Protein AF-A0AAD9J901-F1 (afdb_monomer)

Sequence (721 aa):
MLTSTVHGDDFSVDPENGVIPADDGDLEIFCNRTVIVTFKTPCLSCSLNDYTSCPNDDGQLMADNIISCVYTTKLDKNIIELRGCQHICQRETIVSDCCKGRWGDDCQECPGGATNPCSGHGVCSEYIEGNGTCTCRSEYTGTGCELCVSGKYGPDCTQECRCDHGTCNDGIHGDGSCYCHSGYKGRFCDEAVNPCAEDPNPCHPMAVCIQSGAGAFQCKCQWGYQGDGFICTPIDPCQINYGSCPDDTTRCVYDHPGMSHCECVEGYQNYVQGVGCDMIDMCLLNVTQCHKHANCSTISPGVAECVCNEGYIGDGEECFGSIIERIEDMMVEGNLRGQFKFSLKLLKFAYYEELTIHGPFTIFVPTDEGFQNSLNTYQMKTMMSDVNYARHLFRQHIIARQLTAMEMNNATILYTLQGTTAILYYKVCYNKSTTAILYYKVCYNKSTTAILYYKVCYDKSTTAILYYKVCYDKSTTAILYYKVCYNKSTTAILYYKVSYDKSTTAILYYKVCYNKSTTAILYYKVCYNKSTTAILYYKVSYDNSTTAILYYKVCYDKSTTAILYYKVCYNKSTTAILYYQRDELSYRLHGFTGRAKVLEKDIVAVNGIIHVVNKLLDKPPVIIGSSKTSNINMMLKSGGPWTVFAPSNSAWKDLPEGTVDYLISEEGEDKLKALLKNHIIRPPVMTVAELVNTHRFLSVGHTATTVVVTAYVSIKMTRLI

Organism: NCBI:txid53620

Structure (mmCIF, N/CA/C/O backbone):
data_AF-A0AAD9J901-F1
#
_entry.id   AF-A0AAD9J901-F1
#
loop_
_atom_site.group_PDB
_atom_site.id
_atom_site.type_symbol
_atom_site.label_atom_id
_atom_site.label_alt_id
_atom_site.label_comp_id
_atom_site.label_asym_id
_atom_site.label_entity_id
_atom_site.label_seq_id
_atom_site.pdbx_PDB_ins_code
_atom_site.Cartn_x
_atom_site.Cartn_y
_atom_site.Cartn_z
_atom_site.occupancy
_atom_site.B_iso_or_equiv
_atom_site.auth_seq_id
_atom_site.auth_comp_id
_atom_site.auth_asym_id
_atom_site.auth_atom_id
_atom_site.pdbx_PDB_model_num
ATOM 1 N N . MET A 1 1 ? 55.097 -16.372 -114.623 1.00 22.75 1 MET A N 1
ATOM 2 C CA . MET A 1 1 ? 55.273 -16.697 -113.195 1.00 22.75 1 MET A CA 1
ATOM 3 C C . MET A 1 1 ? 56.350 -15.770 -112.673 1.00 22.75 1 MET A C 1
ATOM 5 O O . MET A 1 1 ? 57.449 -15.787 -113.211 1.00 22.75 1 MET A O 1
ATOM 9 N N . LEU A 1 2 ? 55.927 -14.866 -111.791 1.00 29.80 2 LEU A N 1
ATOM 10 C CA . LEU A 1 2 ? 56.675 -13.754 -111.196 1.00 29.80 2 LEU A CA 1
ATOM 11 C C . LEU A 1 2 ? 57.802 -14.256 -110.283 1.00 29.80 2 LEU A C 1
ATOM 13 O O . LEU A 1 2 ? 57.669 -15.367 -109.779 1.00 29.80 2 LEU A O 1
ATOM 17 N N . THR A 1 3 ? 58.832 -13.426 -110.057 1.00 23.69 3 THR A N 1
ATOM 18 C CA . THR A 1 3 ? 59.228 -12.873 -108.732 1.00 23.69 3 THR A CA 1
ATOM 19 C C . THR A 1 3 ? 60.666 -12.336 -108.737 1.00 23.69 3 THR A C 1
ATOM 21 O O . THR A 1 3 ? 61.562 -13.069 -109.145 1.00 23.69 3 THR A O 1
ATOM 24 N N . SER A 1 4 ? 60.881 -11.140 -108.170 1.00 24.66 4 SER A N 1
ATOM 25 C CA . SER A 1 4 ? 62.008 -10.805 -107.262 1.00 24.66 4 SER A CA 1
ATOM 26 C C . SER A 1 4 ? 61.846 -9.349 -106.777 1.00 24.66 4 SER A C 1
ATOM 28 O O . SER A 1 4 ? 61.803 -8.453 -107.612 1.00 24.66 4 SER A O 1
ATOM 30 N N . THR A 1 5 ? 61.453 -9.082 -105.524 1.00 25.69 5 THR A N 1
ATOM 31 C CA . THR A 1 5 ? 62.235 -8.965 -104.259 1.00 25.69 5 THR A CA 1
ATOM 32 C C . THR A 1 5 ? 63.105 -7.706 -104.138 1.00 25.69 5 THR A C 1
ATOM 34 O O . THR A 1 5 ? 64.050 -7.524 -104.898 1.00 25.69 5 THR A O 1
ATOM 37 N N . VAL A 1 6 ? 62.781 -6.886 -103.127 1.00 25.50 6 VAL A N 1
ATOM 38 C CA . VAL A 1 6 ? 63.393 -5.601 -102.737 1.00 25.50 6 VAL A CA 1
ATOM 39 C C . VAL A 1 6 ? 64.386 -5.818 -101.582 1.00 25.50 6 VAL A C 1
ATOM 41 O O . VAL A 1 6 ? 64.120 -6.613 -100.681 1.00 25.50 6 VAL A O 1
ATOM 44 N N . HIS A 1 7 ? 65.519 -5.112 -101.610 1.00 26.62 7 HIS A N 1
ATOM 45 C CA . HIS A 1 7 ? 66.420 -4.897 -100.469 1.00 26.62 7 HIS A CA 1
ATOM 46 C C . HIS A 1 7 ? 66.297 -3.436 -100.028 1.00 26.62 7 HIS A C 1
ATOM 48 O O . HIS A 1 7 ? 66.240 -2.550 -100.880 1.00 26.62 7 HIS A O 1
ATOM 54 N N . GLY A 1 8 ? 66.203 -3.220 -98.716 1.00 27.42 8 GLY A N 1
ATOM 55 C CA . GLY A 1 8 ? 66.141 -1.906 -98.087 1.00 27.42 8 GLY A CA 1
ATOM 56 C C . GLY A 1 8 ? 67.486 -1.453 -97.520 1.00 27.42 8 GLY A C 1
ATOM 57 O O . GLY A 1 8 ? 68.490 -2.148 -97.669 1.00 27.42 8 GLY A O 1
ATOM 58 N N . ASP A 1 9 ? 67.396 -0.308 -96.843 1.00 26.22 9 ASP A N 1
ATOM 59 C CA . ASP A 1 9 ? 68.394 0.434 -96.058 1.00 26.22 9 ASP A CA 1
ATOM 60 C C . ASP A 1 9 ? 69.064 1.584 -96.835 1.00 26.22 9 ASP A C 1
ATOM 62 O O . ASP A 1 9 ? 69.545 1.400 -97.948 1.00 26.22 9 ASP A O 1
ATOM 66 N N . ASP A 1 10 ? 69.215 2.811 -96.335 1.00 25.50 10 ASP A N 1
ATOM 67 C CA . ASP A 1 10 ? 68.699 3.576 -95.183 1.00 25.50 10 ASP A CA 1
ATOM 68 C C . ASP A 1 10 ? 69.332 4.980 -95.348 1.00 25.50 10 ASP A C 1
ATOM 70 O O . ASP A 1 10 ? 70.501 5.025 -95.723 1.00 25.50 10 ASP A O 1
ATOM 74 N N . PHE A 1 11 ? 68.650 6.110 -95.101 1.00 25.05 11 PHE A N 1
ATOM 75 C CA . PHE A 1 11 ? 69.334 7.409 -94.883 1.00 25.05 11 PHE A CA 1
ATOM 76 C C . PHE A 1 11 ? 68.469 8.429 -94.110 1.00 25.05 11 PHE A C 1
ATOM 78 O O . PHE A 1 11 ? 67.537 9.029 -94.643 1.00 25.05 11 PHE A O 1
ATOM 85 N N . SER A 1 12 ? 68.846 8.595 -92.836 1.00 25.42 12 SER A N 1
ATOM 86 C CA . SER A 1 12 ? 69.059 9.819 -92.029 1.00 25.42 12 SER A CA 1
ATOM 87 C C . SER A 1 12 ? 68.234 11.098 -92.270 1.00 25.42 12 SER A C 1
ATOM 89 O O . SER A 1 12 ? 68.239 11.679 -93.354 1.00 25.42 12 SER A O 1
ATOM 91 N N . VAL A 1 13 ? 67.686 11.611 -91.163 1.00 26.05 13 VAL A N 1
ATOM 92 C CA . VAL A 1 13 ? 67.011 12.910 -90.981 1.00 26.05 13 VAL A CA 1
ATOM 93 C C . VAL A 1 13 ? 67.931 13.908 -90.250 1.00 26.05 13 VAL A C 1
ATOM 95 O O . VAL A 1 13 ? 68.752 13.465 -89.451 1.00 26.05 13 VAL A O 1
ATOM 98 N N . ASP A 1 14 ? 67.735 15.210 -90.534 1.00 28.08 14 ASP A N 1
ATOM 99 C CA . ASP A 1 14 ? 67.813 16.427 -89.671 1.00 28.08 14 ASP A CA 1
ATOM 100 C C . ASP A 1 14 ? 68.634 17.603 -90.264 1.00 28.08 14 ASP A C 1
ATOM 102 O O . ASP A 1 14 ? 69.640 17.364 -90.934 1.00 28.08 14 ASP A O 1
ATOM 106 N N . PRO A 1 15 ? 68.351 18.883 -89.910 1.00 46.66 15 PRO A N 1
ATOM 107 C CA . PRO A 1 15 ? 67.051 19.513 -89.616 1.00 46.66 15 PRO A CA 1
ATOM 108 C C . PRO A 1 15 ? 66.903 20.960 -90.184 1.00 46.66 15 PRO A C 1
ATOM 110 O O . PRO A 1 15 ? 67.849 21.572 -90.670 1.00 46.66 15 PRO A O 1
ATOM 113 N N . GLU A 1 16 ? 65.693 21.515 -90.034 1.00 29.00 16 GLU A N 1
ATOM 114 C CA . GLU A 1 16 ? 65.349 22.950 -89.894 1.00 29.00 16 GLU A CA 1
ATOM 115 C C . GLU A 1 16 ? 65.657 23.973 -91.015 1.00 29.00 16 GLU A C 1
ATOM 117 O O . GLU A 1 16 ? 66.760 24.493 -91.163 1.00 29.00 16 GLU A O 1
ATOM 122 N N . ASN A 1 17 ? 64.592 24.484 -91.648 1.00 29.86 17 ASN A N 1
ATOM 123 C CA . ASN A 1 17 ? 64.029 25.796 -91.282 1.00 29.86 17 ASN A CA 1
ATOM 124 C C . ASN A 1 17 ? 62.679 26.041 -91.972 1.00 29.86 17 ASN A C 1
ATOM 126 O O . ASN A 1 17 ? 62.399 25.505 -93.041 1.00 29.86 17 ASN A O 1
ATOM 130 N N . GLY A 1 18 ? 61.825 26.810 -91.299 1.00 30.02 18 GLY A N 1
ATOM 131 C CA . GLY A 1 18 ? 60.395 26.868 -91.571 1.00 30.02 18 GLY A CA 1
ATOM 132 C C . GLY A 1 18 ? 59.913 27.987 -92.495 1.00 30.02 18 GLY A C 1
ATOM 133 O O . GLY A 1 18 ? 60.669 28.815 -92.995 1.00 30.02 18 GLY A O 1
ATOM 134 N N . VAL A 1 19 ? 58.577 28.016 -92.549 1.00 28.64 19 VAL A N 1
ATOM 135 C CA . VAL A 1 19 ? 57.664 29.064 -93.032 1.00 28.64 19 VAL A CA 1
ATOM 136 C C . VAL A 1 19 ? 57.374 29.055 -94.541 1.00 28.64 19 VAL A C 1
ATOM 138 O O . VAL A 1 19 ? 58.156 29.508 -95.367 1.00 28.64 19 VAL A O 1
ATOM 141 N N . ILE A 1 20 ? 56.159 28.594 -94.862 1.00 35.16 20 ILE A N 1
ATOM 142 C CA . ILE A 1 20 ? 55.433 28.841 -96.121 1.00 35.16 20 ILE A CA 1
ATOM 143 C C . ILE A 1 20 ? 54.847 30.273 -96.056 1.00 35.16 20 ILE A C 1
ATOM 145 O O . ILE A 1 20 ? 54.564 30.752 -94.952 1.00 35.16 20 ILE A O 1
ATOM 149 N N . PRO A 1 21 ? 54.561 30.950 -97.185 1.00 47.09 21 PRO A N 1
ATOM 150 C CA . PRO A 1 21 ? 53.193 30.786 -97.682 1.00 47.09 21 PRO A CA 1
ATOM 151 C C . PRO A 1 21 ? 53.026 30.810 -99.213 1.00 47.09 21 PRO A C 1
ATOM 153 O O . PRO A 1 21 ? 53.735 31.513 -99.924 1.00 47.09 21 PRO A O 1
ATOM 156 N N . ALA A 1 22 ? 51.957 30.117 -99.619 1.00 31.81 22 ALA A N 1
ATOM 157 C CA . ALA A 1 22 ? 51.199 30.223 -100.865 1.00 31.81 22 ALA A CA 1
ATOM 158 C C . ALA A 1 22 ? 51.867 29.702 -102.149 1.00 31.81 22 ALA A C 1
ATOM 160 O O . ALA A 1 22 ? 52.748 30.343 -102.706 1.00 31.81 22 ALA A O 1
ATOM 161 N N . ASP A 1 23 ? 51.334 28.602 -102.685 1.00 30.42 23 ASP A N 1
ATOM 162 C CA . ASP A 1 23 ? 50.411 28.750 -103.811 1.00 30.42 23 ASP A CA 1
ATOM 163 C C . ASP A 1 23 ? 49.491 27.531 -103.958 1.00 30.42 23 ASP A C 1
ATOM 165 O O . ASP A 1 23 ? 49.783 26.441 -103.464 1.00 30.42 23 ASP A O 1
ATOM 169 N N . ASP A 1 24 ? 48.363 27.785 -104.607 1.00 41.72 24 ASP A N 1
ATOM 170 C CA . ASP A 1 24 ? 47.379 26.830 -105.107 1.00 41.72 24 ASP A CA 1
ATOM 171 C C . ASP A 1 24 ? 48.090 25.716 -105.901 1.00 41.72 24 ASP A C 1
ATOM 173 O O . ASP A 1 24 ? 48.730 25.963 -106.925 1.00 41.72 24 ASP A O 1
ATOM 177 N N . GLY A 1 25 ? 48.029 24.487 -105.405 1.00 32.44 25 GLY A N 1
ATOM 178 C CA . GLY A 1 25 ? 48.657 23.341 -106.041 1.00 32.44 25 GLY A CA 1
ATOM 179 C C . GLY A 1 25 ? 48.000 22.082 -105.524 1.00 32.44 25 GLY A C 1
ATOM 180 O O . GLY A 1 25 ? 48.179 21.734 -104.358 1.00 32.44 25 GLY A O 1
ATOM 181 N N . ASP A 1 26 ? 47.219 21.429 -106.383 1.00 42.19 26 ASP A N 1
ATOM 182 C CA . ASP A 1 26 ? 46.797 20.047 -106.191 1.00 42.19 26 ASP A CA 1
ATOM 183 C C . ASP A 1 26 ? 48.016 19.245 -105.712 1.00 42.19 26 ASP A C 1
ATOM 185 O O . ASP A 1 26 ? 48.972 19.045 -106.464 1.00 42.19 26 ASP A O 1
ATOM 189 N N . LEU A 1 27 ? 48.025 18.848 -104.433 1.00 53.53 27 LEU A N 1
ATOM 190 C CA . LEU A 1 27 ? 49.034 17.930 -103.922 1.00 53.53 27 LEU A CA 1
ATOM 191 C C . LEU A 1 27 ? 48.877 16.650 -104.736 1.00 53.53 27 LEU A C 1
ATOM 193 O O . LEU A 1 27 ? 47.874 15.952 -104.588 1.00 53.53 27 LEU A O 1
ATOM 197 N N . GLU A 1 28 ? 49.849 16.357 -105.600 1.00 66.56 28 GLU A N 1
ATOM 198 C CA . GLU A 1 28 ? 49.940 15.062 -106.265 1.00 66.56 28 GLU A CA 1
ATOM 199 C C . GLU A 1 28 ? 49.883 13.979 -105.176 1.00 66.56 28 GLU A C 1
ATOM 201 O O . GLU A 1 28 ? 50.797 13.825 -104.372 1.00 66.56 28 GLU A O 1
ATOM 206 N N . ILE A 1 29 ? 48.740 13.293 -105.077 1.00 74.62 29 ILE A N 1
ATOM 207 C CA . ILE A 1 29 ? 48.498 12.193 -104.127 1.00 74.62 29 ILE A CA 1
ATOM 208 C C . ILE A 1 29 ? 49.119 10.883 -104.623 1.00 74.62 29 ILE A C 1
ATOM 210 O O . ILE A 1 29 ? 49.442 10.000 -103.823 1.00 74.62 29 ILE A O 1
ATOM 214 N N . PHE A 1 30 ? 49.335 10.805 -105.936 1.00 79.44 30 PHE A N 1
ATOM 215 C CA . PHE A 1 30 ? 50.058 9.746 -106.616 1.00 79.44 30 PHE A CA 1
ATOM 216 C C . PHE A 1 30 ? 51.462 10.230 -106.974 1.00 79.44 30 PHE A C 1
ATOM 218 O O . PHE A 1 30 ? 51.629 11.253 -107.633 1.00 79.44 30 PHE A O 1
ATOM 225 N N . CYS A 1 31 ? 52.464 9.460 -106.572 1.00 82.19 31 CYS A N 1
ATOM 226 C CA . CYS A 1 31 ? 53.866 9.678 -106.869 1.00 82.19 31 CYS A CA 1
ATOM 227 C C . CYS A 1 31 ? 54.373 8.595 -107.823 1.00 82.19 31 CYS A C 1
ATOM 229 O O . CYS A 1 31 ? 53.913 7.456 -107.838 1.00 82.19 31 CYS A O 1
ATOM 231 N N . ASN A 1 32 ? 55.366 8.944 -108.628 1.00 78.62 32 ASN A N 1
ATOM 232 C CA . ASN A 1 32 ? 55.964 8.024 -109.582 1.00 78.62 32 ASN A CA 1
ATOM 233 C C . ASN A 1 32 ? 57.047 7.179 -108.905 1.00 78.62 32 ASN A C 1
ATOM 235 O O . ASN A 1 32 ? 58.046 7.717 -108.426 1.00 78.62 32 ASN A O 1
ATOM 239 N N . ARG A 1 33 ? 56.874 5.855 -108.905 1.00 73.69 33 ARG A N 1
ATOM 240 C CA . ARG A 1 33 ? 57.880 4.901 -108.431 1.00 73.69 33 ARG A CA 1
ATOM 241 C C . ARG A 1 33 ? 58.505 4.171 -109.613 1.00 73.69 33 ARG A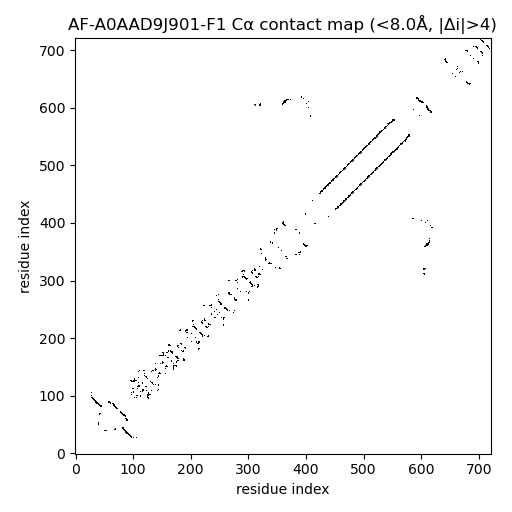 C 1
ATOM 243 O O . ARG A 1 33 ? 57.811 3.617 -110.463 1.00 73.69 33 ARG A O 1
ATOM 250 N N . THR A 1 34 ? 59.832 4.142 -109.659 1.00 73.88 34 THR A N 1
ATOM 251 C CA . THR A 1 34 ? 60.567 3.363 -110.658 1.00 73.88 34 THR A CA 1
ATOM 252 C C . THR A 1 34 ? 60.590 1.898 -110.240 1.00 73.88 34 THR A C 1
ATOM 254 O O . THR A 1 34 ? 61.100 1.557 -109.172 1.00 73.88 34 THR A O 1
ATOM 257 N N . VAL A 1 35 ? 60.043 1.023 -111.080 1.00 72.38 35 VAL A N 1
ATOM 258 C CA . VAL A 1 35 ? 60.092 -0.433 -110.903 1.00 72.38 35 VAL A CA 1
ATOM 259 C C . VAL A 1 35 ? 60.839 -1.076 -112.066 1.00 72.38 35 VAL A C 1
ATOM 261 O O . VAL A 1 35 ? 60.756 -0.626 -113.209 1.00 72.38 35 VAL A O 1
ATOM 264 N N . ILE A 1 36 ? 61.580 -2.146 -111.785 1.00 76.12 36 ILE A N 1
ATOM 265 C CA . ILE A 1 36 ? 62.316 -2.894 -112.807 1.00 76.12 36 ILE A CA 1
ATOM 266 C C . ILE A 1 36 ? 61.400 -3.984 -113.358 1.00 76.12 36 ILE A C 1
ATOM 268 O O . ILE A 1 36 ? 60.992 -4.898 -112.640 1.00 76.12 36 ILE A O 1
ATOM 272 N N . VAL A 1 37 ? 61.087 -3.902 -114.649 1.00 74.75 37 VAL A N 1
ATOM 273 C CA . VAL A 1 37 ? 60.296 -4.907 -115.363 1.00 74.75 37 VAL A CA 1
ATOM 274 C C . VAL A 1 37 ? 61.237 -5.759 -116.208 1.00 74.75 37 VAL A C 1
ATOM 276 O O . VAL A 1 37 ? 62.054 -5.234 -116.965 1.00 74.75 37 VAL A O 1
ATOM 279 N N . THR A 1 38 ? 61.114 -7.082 -116.101 1.00 78.62 38 THR A N 1
ATOM 280 C CA . THR A 1 38 ? 61.945 -8.040 -116.844 1.00 78.62 38 THR A CA 1
ATOM 281 C C . THR A 1 38 ? 61.151 -8.758 -117.940 1.00 78.62 38 THR A C 1
ATOM 283 O O . THR A 1 38 ? 59.986 -9.119 -117.761 1.00 78.62 38 THR A O 1
ATOM 286 N N . PHE A 1 39 ? 61.775 -8.976 -119.100 1.00 80.00 39 PHE A N 1
ATOM 287 C CA . PHE A 1 39 ? 61.213 -9.688 -120.258 1.00 80.00 39 PHE A CA 1
ATOM 288 C C . PHE A 1 39 ? 62.309 -10.454 -121.021 1.00 80.00 39 PHE A C 1
ATOM 290 O O . PHE A 1 39 ? 63.464 -10.436 -120.615 1.00 80.00 39 PHE A O 1
ATOM 297 N N . LYS A 1 40 ? 61.974 -11.207 -122.080 1.00 82.88 40 LYS A N 1
ATOM 298 C CA . LYS A 1 40 ? 62.905 -12.157 -122.735 1.00 82.88 40 LYS A CA 1
ATOM 299 C C . LYS A 1 40 ? 63.164 -11.818 -124.209 1.00 82.88 40 LYS A C 1
ATOM 301 O O . LYS A 1 40 ? 62.247 -11.360 -124.889 1.00 82.88 40 LYS A O 1
ATOM 306 N N . THR A 1 41 ? 64.378 -12.075 -124.711 1.00 80.50 41 THR A N 1
ATOM 307 C CA . THR A 1 41 ? 64.730 -11.922 -126.142 1.00 80.50 41 THR A CA 1
ATOM 30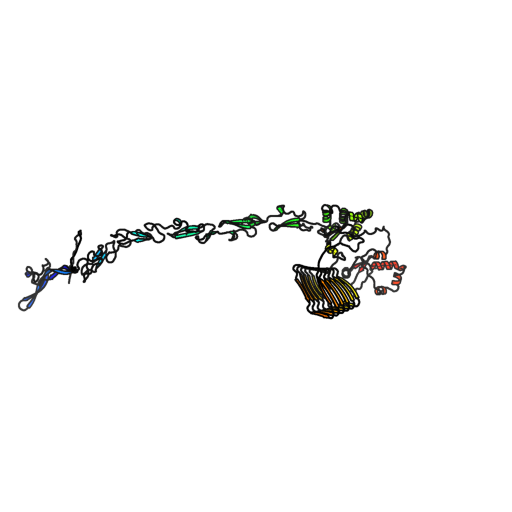8 C C . THR A 1 41 ? 64.118 -13.035 -127.010 1.00 80.50 41 THR A C 1
ATOM 310 O O . THR A 1 41 ? 63.742 -14.087 -126.486 1.00 80.50 41 THR A O 1
ATOM 313 N N . PRO A 1 42 ? 64.048 -12.869 -128.346 1.00 78.31 42 PRO A N 1
ATOM 314 C CA . PRO A 1 42 ? 63.677 -13.954 -129.252 1.00 78.31 42 PRO A CA 1
ATOM 315 C C . PRO A 1 42 ? 64.634 -15.147 -129.132 1.00 78.31 42 PRO A C 1
ATOM 317 O O . PRO A 1 42 ? 65.831 -14.972 -128.902 1.00 78.31 42 PRO A O 1
ATOM 320 N N . CYS A 1 43 ? 64.110 -16.358 -129.320 1.00 83.31 43 CYS A N 1
ATOM 321 C CA . CYS A 1 43 ? 64.912 -17.577 -129.293 1.00 83.31 43 CYS A CA 1
ATOM 322 C C . CYS A 1 43 ? 65.691 -17.762 -130.604 1.00 83.31 43 CYS A C 1
ATOM 324 O O . CYS A 1 43 ? 65.077 -17.922 -131.661 1.00 83.31 43 CYS A O 1
ATOM 326 N N . LEU A 1 44 ? 67.025 -17.785 -130.539 1.00 81.69 44 LEU A N 1
ATOM 327 C CA . LEU A 1 44 ? 67.917 -17.957 -131.697 1.00 81.69 44 LEU A CA 1
ATOM 328 C C . LEU A 1 44 ? 68.984 -19.025 -131.426 1.00 81.69 44 LEU A C 1
ATOM 330 O O . LEU A 1 44 ? 69.152 -19.473 -130.295 1.00 81.69 44 LEU A O 1
ATOM 334 N N . SER A 1 45 ? 69.727 -19.442 -132.458 1.00 80.00 45 SER A N 1
ATOM 335 C CA . SER A 1 45 ? 70.894 -20.321 -132.279 1.00 80.00 45 SER A CA 1
ATOM 336 C C . SER A 1 45 ? 71.851 -19.738 -131.238 1.00 80.00 45 SER A C 1
ATOM 338 O O . SER A 1 45 ? 72.223 -18.572 -131.346 1.00 80.00 45 SER A O 1
ATOM 340 N N . CYS A 1 46 ? 72.309 -20.545 -130.277 1.00 78.56 46 CYS A N 1
ATOM 341 C CA . CYS A 1 46 ? 73.229 -20.075 -129.235 1.00 78.56 46 CYS A CA 1
ATOM 342 C C . CYS A 1 46 ? 74.543 -19.509 -129.804 1.00 78.56 46 CYS A C 1
ATOM 344 O O . CYS A 1 46 ? 75.167 -18.672 -129.171 1.00 78.56 46 CYS A O 1
ATOM 346 N N . SER A 1 47 ? 74.947 -19.910 -131.013 1.00 74.62 47 SER A N 1
ATOM 347 C CA . SER A 1 47 ? 76.131 -19.361 -131.692 1.00 74.62 47 SER A CA 1
ATOM 348 C C . SER A 1 47 ? 75.925 -17.953 -132.265 1.00 74.62 47 SER A C 1
ATOM 350 O O . SER A 1 47 ? 76.899 -17.269 -132.544 1.00 74.62 47 SER A O 1
ATOM 352 N N . LEU A 1 48 ? 74.677 -17.520 -132.469 1.00 71.25 48 LEU A N 1
ATOM 353 C CA . LEU A 1 48 ? 74.343 -16.147 -132.876 1.00 71.25 48 LEU A CA 1
ATOM 354 C C . LEU A 1 48 ? 74.163 -15.221 -131.663 1.00 71.25 48 LEU A C 1
ATOM 356 O O . LEU A 1 48 ? 73.871 -14.041 -131.828 1.00 71.25 48 LEU A O 1
ATOM 360 N N . ASN A 1 49 ? 74.315 -15.760 -130.450 1.00 65.00 49 ASN A N 1
ATOM 361 C CA . ASN A 1 49 ? 73.900 -15.103 -129.222 1.00 65.00 49 ASN A CA 1
ATOM 362 C C . ASN A 1 49 ? 74.841 -13.977 -128.766 1.00 65.00 49 ASN A C 1
ATOM 364 O O . ASN A 1 49 ? 74.381 -13.073 -128.076 1.00 65.00 49 ASN A O 1
ATOM 368 N N . ASP A 1 50 ? 76.106 -13.983 -129.203 1.00 62.25 50 ASP A N 1
ATOM 369 C CA . ASP A 1 50 ? 77.093 -12.938 -128.872 1.00 62.25 50 ASP A CA 1
ATOM 370 C C . ASP A 1 50 ? 76.723 -11.551 -129.439 1.00 62.25 50 ASP A C 1
ATOM 372 O O . ASP A 1 50 ? 77.289 -10.543 -129.022 1.00 62.25 50 ASP A O 1
ATOM 376 N N . TYR A 1 51 ? 75.754 -11.480 -130.363 1.00 65.25 51 TYR A N 1
ATOM 377 C CA . TYR A 1 51 ? 75.296 -10.238 -131.001 1.00 65.25 51 TYR A CA 1
ATOM 378 C C . TYR A 1 51 ? 73.807 -9.924 -130.759 1.00 65.25 51 TYR A C 1
ATOM 380 O O . TYR A 1 51 ? 73.257 -9.035 -131.410 1.00 65.25 51 TYR A O 1
ATOM 388 N N . THR A 1 52 ? 73.125 -10.640 -129.857 1.00 70.69 52 THR A N 1
ATOM 389 C CA . THR A 1 52 ? 71.692 -10.422 -129.586 1.00 70.69 52 THR A CA 1
ATOM 390 C C . THR A 1 52 ? 71.496 -9.252 -128.620 1.00 70.69 52 THR A C 1
ATOM 392 O O . THR A 1 52 ? 71.859 -9.377 -127.456 1.00 70.69 52 THR A O 1
ATOM 395 N N . SER A 1 53 ? 70.869 -8.152 -129.054 1.00 72.38 53 SER A N 1
ATOM 396 C CA . SER A 1 53 ? 70.378 -7.083 -128.166 1.00 72.38 53 SER A CA 1
ATOM 397 C C . SER A 1 53 ? 68.905 -7.286 -127.778 1.00 72.38 53 SER A C 1
ATOM 399 O O . SER A 1 53 ? 68.189 -8.114 -128.354 1.00 72.38 53 SER A O 1
ATOM 401 N N . CYS A 1 54 ? 68.444 -6.561 -126.755 1.00 75.81 54 CYS A N 1
ATOM 402 C CA . CYS A 1 54 ? 67.036 -6.562 -126.361 1.00 75.81 54 CYS A CA 1
ATOM 403 C C . CYS A 1 54 ? 66.151 -6.040 -127.509 1.00 75.81 54 CYS A C 1
ATOM 405 O O . CYS A 1 54 ? 66.568 -5.133 -128.230 1.00 75.81 54 CYS A O 1
ATOM 407 N N . PRO A 1 55 ? 64.947 -6.608 -127.732 1.00 74.38 55 PRO A N 1
ATOM 408 C CA . PRO A 1 55 ? 64.089 -6.182 -128.833 1.00 74.38 55 PRO A CA 1
ATOM 409 C C . PRO A 1 55 ? 63.832 -4.666 -128.802 1.00 74.38 55 PRO A C 1
ATOM 411 O O . PRO A 1 55 ? 63.423 -4.134 -127.775 1.00 74.38 55 PRO A O 1
ATOM 414 N N . ASN A 1 56 ? 64.048 -3.994 -129.941 1.00 70.56 56 ASN A N 1
ATOM 415 C CA . ASN A 1 56 ? 63.978 -2.531 -130.118 1.00 70.56 56 ASN A CA 1
ATOM 416 C C . ASN A 1 56 ? 64.994 -1.709 -129.297 1.00 70.56 56 ASN A C 1
ATOM 418 O O . ASN A 1 56 ? 64.756 -0.524 -129.080 1.00 70.56 56 ASN A O 1
ATOM 422 N N . ASP A 1 57 ? 66.083 -2.326 -128.823 1.00 64.50 57 ASP A N 1
ATOM 423 C CA . ASP A 1 57 ? 67.043 -1.739 -127.872 1.00 64.50 57 ASP A CA 1
ATOM 424 C C . ASP A 1 57 ? 66.380 -1.216 -126.578 1.00 64.50 57 ASP A C 1
ATOM 426 O O . ASP A 1 57 ? 66.949 -0.404 -125.847 1.00 64.50 57 ASP A O 1
ATOM 430 N N . ASP A 1 58 ? 65.169 -1.699 -126.271 1.00 67.38 58 ASP A N 1
ATOM 431 C CA . ASP A 1 58 ? 64.455 -1.361 -125.045 1.00 67.38 58 ASP A CA 1
ATOM 432 C C . ASP A 1 58 ? 65.043 -2.211 -123.908 1.00 67.38 58 ASP A C 1
ATOM 434 O O . ASP A 1 58 ? 64.838 -3.421 -123.836 1.00 67.38 58 ASP A O 1
ATOM 438 N N . GLY A 1 59 ? 65.836 -1.595 -123.036 1.00 72.69 59 GLY A N 1
ATOM 439 C CA . GLY A 1 59 ? 66.399 -2.243 -121.852 1.00 72.69 59 GLY A CA 1
ATOM 440 C C . GLY A 1 59 ? 67.793 -2.855 -122.018 1.00 72.69 59 GLY A C 1
ATOM 441 O O . GLY A 1 59 ? 68.404 -2.866 -123.085 1.00 72.69 59 GLY A O 1
ATOM 442 N N . GLN A 1 60 ? 68.318 -3.345 -120.896 1.00 79.88 60 GLN A N 1
ATOM 443 C CA . GLN A 1 60 ? 69.660 -3.912 -120.786 1.00 79.88 60 GLN A CA 1
ATOM 444 C C . GLN A 1 60 ? 69.588 -5.419 -120.548 1.00 79.88 60 GLN A C 1
ATOM 446 O O . GLN A 1 60 ? 68.742 -5.908 -119.795 1.00 79.88 60 GLN A O 1
ATOM 451 N N . LEU A 1 61 ? 70.503 -6.157 -121.175 1.00 75.56 61 LEU A N 1
ATOM 452 C CA . LEU A 1 61 ? 70.691 -7.578 -120.904 1.00 75.56 61 LEU A CA 1
ATOM 453 C C . LEU A 1 61 ? 71.187 -7.751 -119.471 1.00 75.56 61 LEU A C 1
ATOM 455 O O . LEU A 1 61 ? 72.175 -7.135 -119.069 1.00 75.56 61 LEU A O 1
ATOM 459 N N . MET A 1 62 ? 70.532 -8.619 -118.709 1.00 74.88 62 MET A N 1
ATOM 460 C CA . MET A 1 62 ? 71.074 -9.041 -117.425 1.00 74.88 62 MET A CA 1
ATOM 461 C C . MET A 1 62 ? 72.256 -9.979 -117.691 1.00 74.88 62 MET A C 1
ATOM 463 O O . MET A 1 62 ? 72.071 -11.051 -118.275 1.00 74.88 62 MET A O 1
ATOM 467 N N . ALA A 1 63 ? 73.464 -9.567 -117.295 1.00 62.94 63 ALA A N 1
ATOM 468 C CA . ALA A 1 63 ? 74.667 -10.386 -117.431 1.00 62.94 63 ALA A CA 1
ATOM 469 C C . ALA A 1 63 ? 74.455 -11.775 -116.784 1.00 62.94 63 ALA A C 1
ATOM 471 O O . ALA A 1 63 ? 73.830 -11.883 -115.731 1.00 62.94 63 ALA A O 1
ATOM 472 N N . ASP A 1 64 ? 74.940 -12.827 -117.451 1.00 65.31 64 ASP A N 1
ATOM 473 C CA . ASP A 1 64 ? 74.925 -14.242 -117.031 1.00 65.31 64 ASP A CA 1
ATOM 474 C C . ASP A 1 64 ? 73.580 -15.007 -117.019 1.00 65.31 64 ASP A C 1
ATOM 476 O O . ASP A 1 64 ? 73.557 -16.186 -116.665 1.00 65.31 64 ASP A O 1
ATOM 480 N N . ASN A 1 65 ? 72.469 -14.434 -117.502 1.00 69.50 65 ASN A N 1
ATOM 481 C CA . ASN A 1 65 ? 71.170 -15.134 -117.576 1.00 69.50 65 ASN A CA 1
ATOM 482 C C . ASN A 1 65 ? 70.793 -15.598 -119.001 1.00 69.50 65 ASN A C 1
ATOM 484 O O . ASN A 1 65 ? 69.817 -15.127 -119.597 1.00 69.50 65 ASN A O 1
ATOM 488 N N . ILE A 1 66 ? 71.549 -16.564 -119.544 1.00 75.12 66 ILE A N 1
ATOM 489 C CA . ILE A 1 66 ? 71.191 -17.283 -120.781 1.00 75.12 66 ILE A CA 1
ATOM 490 C C . ILE A 1 66 ? 70.215 -18.416 -120.451 1.00 75.12 66 ILE A C 1
ATOM 492 O O . ILE A 1 66 ? 70.545 -19.370 -119.748 1.00 75.12 66 ILE A O 1
ATOM 496 N N . ILE A 1 67 ? 69.013 -18.350 -121.014 1.00 80.25 67 ILE A N 1
ATOM 497 C CA . ILE A 1 67 ? 67.979 -19.373 -120.864 1.00 80.25 67 ILE A CA 1
ATOM 498 C C . ILE A 1 67 ? 67.927 -20.214 -122.140 1.00 80.25 67 ILE A C 1
ATOM 500 O O . ILE A 1 67 ? 67.853 -19.682 -123.247 1.00 80.25 67 ILE A O 1
ATOM 504 N N . SER A 1 68 ? 67.904 -21.541 -122.002 1.00 80.62 68 SER A N 1
ATOM 505 C CA . SER A 1 68 ? 67.672 -22.424 -123.148 1.00 80.62 68 SER A CA 1
ATOM 506 C C . SER A 1 68 ? 66.237 -22.287 -123.659 1.00 80.62 68 SER A C 1
ATOM 508 O O . SER A 1 68 ? 65.276 -22.219 -122.890 1.00 80.62 68 SER A O 1
ATOM 510 N N . CYS A 1 69 ? 66.091 -22.260 -124.973 1.00 83.06 69 CYS A N 1
ATOM 511 C CA . CYS A 1 69 ? 64.812 -22.219 -125.663 1.00 83.06 69 CYS A CA 1
ATOM 512 C C . CYS A 1 69 ? 64.875 -23.136 -126.897 1.00 83.06 69 CYS A C 1
ATOM 514 O O . CYS A 1 69 ? 65.909 -23.740 -127.184 1.00 83.06 69 CYS A O 1
ATOM 516 N N . VAL A 1 70 ? 63.770 -23.295 -127.620 1.00 84.19 70 VAL A N 1
ATOM 517 C CA . VAL A 1 70 ? 63.718 -24.081 -128.861 1.00 84.19 70 VAL A CA 1
ATOM 518 C C . VAL A 1 70 ? 63.233 -23.162 -129.971 1.00 84.19 70 VAL A C 1
ATOM 520 O O . VAL A 1 70 ? 62.223 -22.482 -129.800 1.00 84.19 70 VAL A O 1
ATOM 523 N N . TYR A 1 71 ? 63.961 -23.124 -131.085 1.00 81.44 71 TYR A N 1
ATOM 524 C CA . TYR A 1 71 ? 63.573 -22.382 -132.280 1.00 81.44 71 TYR A CA 1
ATOM 525 C C . TYR A 1 71 ? 63.482 -23.332 -133.473 1.00 81.44 71 TYR A C 1
ATOM 527 O O . TYR A 1 71 ? 64.180 -24.341 -133.559 1.00 81.44 71 TYR A O 1
ATOM 535 N N . THR A 1 72 ? 62.596 -23.017 -134.407 1.00 78.44 72 THR A N 1
ATOM 536 C CA . THR A 1 72 ? 62.353 -23.827 -135.603 1.00 78.44 72 THR A CA 1
ATOM 537 C C . THR A 1 72 ? 63.054 -23.222 -136.812 1.00 78.44 72 THR A C 1
ATOM 539 O O . THR A 1 72 ? 62.875 -22.033 -137.081 1.00 78.44 72 THR A O 1
ATOM 542 N N . THR A 1 73 ? 63.781 -24.028 -137.588 1.00 74.94 73 THR A N 1
ATOM 543 C CA . THR A 1 73 ? 64.356 -23.620 -138.884 1.00 74.94 73 THR A CA 1
ATOM 544 C C . THR A 1 73 ? 63.966 -24.592 -140.003 1.00 74.94 73 THR A C 1
ATOM 546 O O . THR A 1 73 ? 63.620 -25.743 -139.739 1.00 74.94 73 THR A O 1
ATOM 549 N N . LYS A 1 74 ? 63.978 -24.145 -141.265 1.00 75.56 74 LYS A N 1
ATOM 550 C CA . LYS A 1 74 ? 63.621 -24.968 -142.438 1.00 75.56 74 LYS A CA 1
ATOM 551 C C . LYS A 1 74 ? 64.875 -25.473 -143.149 1.00 75.56 74 LYS A C 1
ATOM 553 O O . LYS A 1 74 ? 65.681 -24.662 -143.595 1.00 75.56 74 LYS A O 1
ATOM 558 N N . LEU A 1 75 ? 64.986 -26.792 -143.323 1.00 72.69 75 LEU A N 1
ATOM 559 C CA . LEU A 1 75 ? 65.933 -27.412 -144.253 1.00 72.69 75 LEU A CA 1
ATOM 560 C C . LEU A 1 75 ? 65.115 -28.137 -145.332 1.00 72.69 75 LEU A C 1
ATOM 562 O O . LEU A 1 75 ? 64.334 -29.045 -145.037 1.00 72.69 75 LEU A O 1
ATOM 566 N N . ASP A 1 76 ? 65.233 -27.672 -146.573 1.00 78.12 76 ASP A N 1
ATOM 567 C CA . ASP A 1 76 ? 64.370 -28.040 -147.701 1.00 78.12 76 ASP A CA 1
ATOM 568 C C . ASP A 1 76 ? 62.864 -27.880 -147.403 1.00 78.12 76 ASP A C 1
ATOM 570 O O . ASP A 1 76 ? 62.343 -26.764 -147.340 1.00 78.12 76 ASP A O 1
ATOM 574 N N . LYS A 1 77 ? 62.146 -29.004 -147.249 1.00 64.94 77 LYS A N 1
ATOM 575 C CA . LYS A 1 77 ? 60.690 -29.077 -147.031 1.00 64.94 77 LYS A CA 1
ATOM 576 C C . LYS A 1 77 ? 60.296 -29.518 -145.617 1.00 64.94 77 LYS A C 1
ATOM 578 O O . LYS A 1 77 ? 59.102 -29.559 -145.332 1.00 64.94 77 LYS A O 1
ATOM 583 N N . ASN A 1 78 ? 61.260 -29.801 -144.737 1.00 62.16 78 ASN A N 1
ATOM 584 C CA . ASN A 1 78 ? 60.997 -30.187 -143.350 1.00 62.16 78 ASN A CA 1
ATOM 585 C C . ASN A 1 78 ? 61.375 -29.050 -142.387 1.00 62.16 78 ASN A C 1
ATOM 587 O O . ASN A 1 78 ? 62.408 -28.394 -142.540 1.00 62.16 78 ASN A O 1
ATOM 591 N N . ILE A 1 79 ? 60.515 -28.812 -141.394 1.00 75.25 79 ILE A N 1
ATOM 592 C CA . ILE A 1 79 ? 60.785 -27.900 -140.277 1.00 75.25 79 ILE A CA 1
ATOM 593 C C . ILE A 1 79 ? 61.491 -28.712 -139.196 1.00 75.25 79 ILE A C 1
ATOM 595 O O . ILE A 1 79 ? 61.006 -29.773 -138.806 1.00 75.25 79 ILE A O 1
ATOM 599 N N . ILE A 1 80 ? 62.634 -28.220 -138.736 1.00 77.12 80 ILE A N 1
ATOM 600 C CA . ILE A 1 80 ? 63.457 -28.872 -137.723 1.00 77.12 80 ILE A CA 1
ATOM 601 C C . ILE A 1 80 ? 63.476 -27.973 -136.490 1.00 77.12 80 ILE A C 1
ATOM 603 O O . ILE A 1 80 ? 63.742 -26.774 -136.591 1.00 77.12 80 ILE A O 1
ATOM 607 N N . GLU A 1 81 ? 63.188 -28.554 -135.331 1.00 80.88 81 GLU A N 1
ATOM 608 C CA . GLU A 1 81 ? 63.335 -27.895 -134.036 1.00 80.88 81 GLU A CA 1
ATOM 609 C C . GLU A 1 81 ? 64.772 -28.036 -133.545 1.00 80.88 81 GLU A C 1
ATOM 611 O O . GLU A 1 81 ? 65.307 -29.140 -133.425 1.00 80.88 81 GLU A O 1
ATOM 616 N N . LEU A 1 82 ? 65.404 -26.901 -133.266 1.00 80.06 82 LEU A N 1
ATOM 617 C CA . LEU A 1 82 ? 66.766 -26.820 -132.764 1.00 80.06 82 LEU A CA 1
ATOM 618 C C . LEU A 1 82 ? 66.761 -26.109 -131.413 1.00 80.06 82 LEU A C 1
ATOM 620 O O . LEU A 1 82 ? 65.972 -25.198 -131.164 1.00 80.06 82 LEU A O 1
ATOM 624 N N . ARG A 1 83 ? 67.669 -26.512 -130.520 1.00 82.75 83 ARG A N 1
ATOM 625 C CA . ARG A 1 83 ? 67.876 -25.772 -129.272 1.00 82.75 83 ARG A CA 1
ATOM 626 C C . ARG A 1 83 ? 68.547 -24.439 -129.572 1.00 82.75 83 ARG A C 1
ATOM 628 O O . ARG A 1 83 ? 69.551 -24.381 -130.280 1.00 82.75 83 ARG A O 1
ATOM 635 N N . GLY A 1 84 ? 67.975 -23.392 -129.003 1.00 84.75 84 GLY A N 1
ATOM 636 C CA . GLY A 1 84 ? 68.477 -22.034 -129.021 1.00 84.75 84 GLY A CA 1
ATOM 637 C C . GLY A 1 84 ? 68.702 -21.486 -127.617 1.00 84.75 84 GLY A C 1
ATOM 638 O O . GLY A 1 84 ? 68.483 -22.165 -126.607 1.00 84.75 84 GLY A O 1
ATOM 639 N N . CYS A 1 85 ? 69.130 -20.235 -127.579 1.00 85.19 85 CYS A N 1
ATOM 640 C CA . CYS A 1 85 ? 69.354 -19.447 -126.381 1.00 85.19 85 CYS A CA 1
ATOM 641 C C . CYS A 1 85 ? 68.532 -18.148 -126.460 1.00 85.19 85 CYS A C 1
ATOM 643 O O . CYS A 1 85 ? 68.347 -17.594 -127.546 1.00 85.19 85 CYS A O 1
ATOM 645 N N . GLN A 1 86 ? 68.022 -17.691 -125.314 1.00 85.19 86 GLN A N 1
ATOM 646 C CA . GLN A 1 86 ? 67.365 -16.391 -125.116 1.00 85.19 86 GLN A CA 1
ATOM 647 C C . GLN A 1 86 ? 67.935 -15.725 -123.854 1.00 85.19 86 GLN A C 1
ATOM 649 O O . GLN A 1 86 ? 68.292 -16.421 -122.904 1.00 85.19 86 GLN A O 1
ATOM 654 N N . HIS A 1 87 ? 67.972 -14.399 -123.806 1.00 82.50 87 HIS A N 1
ATOM 655 C CA . HIS A 1 87 ? 68.398 -13.636 -122.633 1.00 82.50 87 HIS A CA 1
ATOM 656 C C . HIS A 1 87 ? 67.210 -13.005 -121.907 1.00 82.50 87 HIS A C 1
ATOM 658 O O . HIS A 1 87 ? 66.150 -12.790 -122.503 1.00 82.50 87 HIS A O 1
ATOM 664 N N . ILE A 1 88 ? 67.398 -12.682 -120.625 1.00 83.31 88 ILE A N 1
ATOM 665 C CA . ILE A 1 88 ? 66.501 -11.781 -119.896 1.00 83.31 88 ILE A CA 1
ATOM 666 C C . ILE A 1 88 ? 66.983 -10.341 -120.089 1.00 83.31 88 ILE A C 1
ATOM 668 O O . ILE A 1 88 ? 68.128 -10.004 -119.789 1.00 83.31 88 ILE A O 1
ATOM 672 N N . CYS A 1 89 ? 66.070 -9.504 -120.555 1.00 81.00 89 CYS A N 1
ATOM 673 C CA . CYS A 1 89 ? 66.185 -8.060 -120.601 1.00 81.00 89 CYS A CA 1
ATOM 674 C C . CYS A 1 89 ? 65.489 -7.459 -119.385 1.00 81.00 89 CYS A C 1
ATOM 676 O O . CYS A 1 89 ? 64.415 -7.920 -118.991 1.00 81.00 89 CYS A O 1
ATOM 678 N N . GLN A 1 90 ? 66.076 -6.416 -118.815 1.00 82.25 90 GLN A N 1
ATOM 679 C CA . GLN A 1 90 ? 65.435 -5.599 -117.797 1.00 82.25 90 GLN A CA 1
ATOM 680 C C . GLN A 1 90 ? 65.347 -4.154 -118.269 1.00 82.25 90 GLN A C 1
ATOM 682 O O . GLN A 1 90 ? 66.278 -3.630 -118.886 1.00 82.25 90 GLN A O 1
ATOM 687 N N . ARG A 1 91 ? 64.230 -3.503 -117.959 1.00 81.00 91 ARG A N 1
ATOM 688 C CA . ARG A 1 91 ? 64.078 -2.062 -118.136 1.00 81.00 91 ARG A CA 1
ATOM 689 C C . ARG A 1 91 ? 63.432 -1.461 -116.901 1.00 81.00 91 ARG A C 1
ATOM 691 O O . ARG A 1 91 ? 62.584 -2.086 -116.265 1.00 81.00 91 ARG A O 1
ATOM 698 N N . GLU A 1 92 ? 63.809 -0.236 -116.592 1.00 76.38 92 GLU A N 1
ATOM 699 C CA . GLU A 1 92 ? 63.114 0.562 -115.593 1.00 76.38 92 GLU A CA 1
ATOM 700 C C . GLU A 1 92 ? 61.842 1.144 -116.218 1.00 76.38 92 GLU A C 1
ATOM 702 O O . GLU A 1 92 ? 61.845 1.641 -117.344 1.00 76.38 92 GLU A O 1
ATOM 707 N N . THR A 1 93 ? 60.714 1.022 -115.526 1.00 70.06 93 THR A N 1
ATOM 708 C CA . THR A 1 93 ? 59.435 1.622 -115.916 1.00 70.06 93 THR A CA 1
ATOM 709 C C . THR A 1 93 ? 58.873 2.371 -114.721 1.00 70.06 93 THR A C 1
ATOM 711 O O . THR A 1 93 ? 58.964 1.912 -113.586 1.00 70.06 93 THR A O 1
ATOM 714 N N . ILE A 1 94 ? 58.297 3.538 -114.981 1.00 72.69 94 ILE A N 1
ATOM 715 C CA . ILE A 1 94 ? 57.649 4.349 -113.959 1.00 72.69 94 ILE A CA 1
ATOM 716 C C . ILE A 1 94 ? 56.203 3.872 -113.822 1.00 72.69 94 ILE A C 1
ATOM 718 O O . ILE A 1 94 ? 55.464 3.857 -114.808 1.00 72.69 94 ILE A O 1
ATOM 722 N N . VAL A 1 95 ? 55.814 3.473 -112.614 1.00 72.75 95 VAL A N 1
ATOM 723 C CA . VAL A 1 95 ? 54.425 3.166 -112.254 1.00 72.75 95 VAL A CA 1
ATOM 724 C C . VAL A 1 95 ? 53.925 4.198 -111.248 1.00 72.75 95 VAL A C 1
ATOM 726 O O . VAL A 1 95 ? 54.697 4.719 -110.444 1.00 72.75 95 VAL A O 1
ATOM 729 N N . SER A 1 96 ? 52.636 4.514 -111.326 1.00 77.88 96 SER A N 1
ATOM 730 C CA . SER A 1 96 ? 51.971 5.386 -110.360 1.00 77.88 96 SER A CA 1
ATOM 731 C C . SER A 1 96 ? 51.767 4.611 -109.053 1.00 77.88 96 SER A C 1
ATOM 733 O O . SER A 1 96 ? 51.207 3.517 -109.076 1.00 77.88 96 SER A O 1
ATOM 735 N N . ASP A 1 97 ? 52.274 5.146 -107.946 1.00 82.44 97 ASP A N 1
ATOM 736 C CA . ASP A 1 97 ? 52.171 4.623 -106.576 1.00 82.44 97 ASP A CA 1
ATOM 737 C C . ASP A 1 97 ? 51.694 5.767 -105.658 1.00 82.44 97 ASP A C 1
ATOM 739 O O . ASP A 1 97 ? 51.577 6.913 -106.096 1.00 82.44 97 ASP A O 1
ATOM 743 N N . CYS A 1 98 ? 51.415 5.506 -104.387 1.00 86.88 98 CYS A N 1
ATOM 744 C CA . CYS A 1 98 ? 51.062 6.570 -103.451 1.00 86.88 98 CYS A CA 1
ATOM 745 C C . CYS A 1 98 ? 52.289 7.364 -103.005 1.00 86.88 98 CYS A C 1
ATOM 747 O O . CYS A 1 98 ? 53.377 6.818 -102.804 1.00 86.88 98 CYS A O 1
ATOM 749 N N . CYS A 1 99 ? 52.111 8.669 -102.806 1.00 86.56 99 CYS A N 1
ATOM 750 C CA . CYS A 1 99 ? 53.132 9.480 -102.151 1.00 86.56 99 CYS A CA 1
ATOM 751 C C . CYS A 1 99 ? 53.335 9.054 -100.687 1.00 86.56 99 CYS A C 1
ATOM 753 O O . CYS A 1 99 ? 52.444 8.479 -100.062 1.00 86.56 99 CYS A O 1
ATOM 755 N N . LYS A 1 100 ? 54.519 9.348 -100.134 1.00 86.00 100 LYS A N 1
ATOM 756 C CA . LYS A 1 100 ? 54.880 9.006 -98.748 1.00 86.00 100 LYS A CA 1
ATOM 757 C C . LYS A 1 100 ? 53.804 9.476 -97.757 1.00 86.00 100 LYS A C 1
ATOM 759 O O . LYS A 1 100 ? 53.287 10.587 -97.887 1.00 86.00 100 LYS A O 1
ATOM 764 N N . GLY A 1 101 ? 53.478 8.633 -96.779 1.00 86.62 101 GLY A N 1
ATOM 765 C CA . GLY A 1 101 ? 52.424 8.882 -95.794 1.00 86.62 101 GLY A CA 1
ATOM 766 C C . GLY A 1 101 ? 51.001 8.601 -96.286 1.00 86.62 101 GLY A C 1
ATOM 767 O O . GLY A 1 101 ? 50.044 8.965 -95.596 1.00 86.62 101 GLY A O 1
ATOM 768 N N . ARG A 1 102 ? 50.842 7.962 -97.454 1.00 90.69 102 ARG A N 1
ATOM 769 C CA . ARG A 1 102 ? 49.549 7.541 -98.015 1.00 90.69 102 ARG A CA 1
ATOM 770 C C . ARG A 1 102 ? 49.541 6.055 -98.372 1.00 90.69 102 ARG A C 1
ATOM 772 O O . ARG A 1 102 ? 50.597 5.483 -98.635 1.00 90.69 102 ARG A O 1
ATOM 779 N N . TRP A 1 103 ? 48.365 5.432 -98.378 1.00 91.94 103 TRP A N 1
ATOM 780 C CA . TRP A 1 103 ? 48.204 3.988 -98.565 1.00 91.94 103 TRP A CA 1
ATOM 781 C C . TRP A 1 103 ? 46.936 3.604 -99.341 1.00 91.94 103 TRP A C 1
ATOM 783 O O . TRP A 1 103 ? 45.966 4.367 -99.397 1.00 91.94 103 TRP A O 1
ATOM 793 N N . GLY A 1 104 ? 46.947 2.387 -99.892 1.00 89.25 104 GLY A N 1
ATOM 794 C CA . GLY A 1 104 ? 45.828 1.784 -100.619 1.00 89.25 104 GLY A CA 1
ATOM 795 C C . GLY A 1 104 ? 45.617 2.355 -102.023 1.00 89.25 104 GLY A C 1
ATOM 796 O O . GLY A 1 104 ? 46.253 3.328 -102.416 1.00 89.25 104 GLY A O 1
ATOM 797 N N . ASP A 1 105 ? 44.690 1.762 -102.776 1.00 87.12 105 ASP A N 1
ATOM 798 C CA . ASP A 1 105 ? 44.442 2.107 -104.188 1.00 87.12 105 ASP A CA 1
ATOM 799 C C . ASP A 1 105 ? 44.031 3.578 -104.407 1.00 87.12 105 ASP A C 1
ATOM 801 O O . ASP A 1 105 ? 44.332 4.160 -105.448 1.00 87.12 105 ASP A O 1
ATOM 805 N N . ASP A 1 106 ? 43.388 4.192 -103.408 1.00 87.94 106 ASP A N 1
ATOM 806 C CA . ASP A 1 106 ? 42.948 5.595 -103.430 1.00 87.94 106 ASP A CA 1
ATOM 807 C C . ASP A 1 106 ? 43.953 6.565 -102.770 1.00 87.94 106 ASP A C 1
ATOM 809 O O . ASP A 1 106 ? 43.661 7.753 -102.622 1.00 87.94 106 ASP A O 1
ATOM 813 N N . CYS A 1 107 ? 45.118 6.077 -102.326 1.00 87.44 107 CYS A N 1
ATOM 814 C CA . CYS A 1 107 ? 46.150 6.861 -101.636 1.00 87.44 107 CYS A CA 1
ATOM 815 C C . CYS A 1 107 ? 45.614 7.712 -100.471 1.00 87.44 107 CYS A C 1
ATOM 817 O O . CYS A 1 107 ? 45.863 8.921 -100.356 1.00 87.44 107 CYS A O 1
ATOM 819 N N . GLN A 1 108 ? 44.894 7.050 -99.566 1.00 90.06 108 GLN A N 1
ATOM 820 C CA . GLN A 1 108 ? 44.382 7.649 -98.337 1.00 90.06 108 GLN A CA 1
ATOM 821 C C . GLN A 1 108 ? 45.523 7.996 -97.383 1.00 90.06 108 GLN A C 1
ATOM 823 O O . GLN A 1 108 ? 46.544 7.318 -97.354 1.00 90.06 108 GLN A O 1
ATOM 828 N N . GLU A 1 109 ? 45.360 9.044 -96.578 1.00 90.88 109 GLU A N 1
ATOM 829 C CA . GLU A 1 109 ? 46.372 9.397 -95.580 1.00 90.88 109 GLU A CA 1
ATOM 830 C C . GLU A 1 109 ? 46.499 8.316 -94.509 1.00 90.88 109 GLU A C 1
ATOM 832 O O . GLU A 1 109 ? 45.509 7.739 -94.047 1.00 90.88 109 GLU A O 1
ATOM 837 N N . CYS A 1 110 ? 47.734 8.064 -94.087 1.00 92.19 110 CYS A N 1
ATOM 838 C CA . CYS A 1 110 ? 47.986 7.276 -92.895 1.00 92.19 110 CYS A CA 1
ATOM 839 C C . CYS A 1 110 ? 47.351 7.949 -91.662 1.00 92.19 110 CYS A C 1
ATOM 841 O O . CYS A 1 110 ? 47.300 9.182 -91.587 1.00 92.19 110 CYS A O 1
ATOM 843 N N . PRO A 1 111 ? 46.904 7.169 -90.660 1.00 89.69 111 PRO A N 1
ATOM 844 C CA . PRO A 1 111 ? 46.455 7.713 -89.379 1.00 89.69 111 PRO A CA 1
ATOM 845 C C . PRO A 1 111 ? 47.495 8.687 -88.794 1.00 89.69 111 PRO A C 1
ATOM 847 O O . PRO A 1 111 ? 48.681 8.378 -88.791 1.00 89.69 111 PRO A O 1
ATOM 850 N N . GLY A 1 112 ? 47.077 9.872 -88.336 1.00 83.81 112 GLY A N 1
ATOM 851 C CA . GLY A 1 112 ? 47.987 10.958 -87.915 1.00 83.81 112 GLY A CA 1
ATOM 852 C C . GLY A 1 112 ? 48.403 11.935 -89.031 1.00 83.81 112 GLY A C 1
ATOM 853 O O . GLY A 1 112 ? 49.002 12.968 -88.741 1.00 83.81 112 GLY A O 1
ATOM 854 N N . GLY A 1 113 ? 48.015 11.656 -90.279 1.00 88.06 113 GLY A N 1
ATOM 855 C CA . GLY A 1 113 ? 48.215 12.517 -91.447 1.00 88.06 113 GLY A CA 1
ATOM 856 C C . GLY A 1 113 ? 49.409 12.104 -92.312 1.00 88.06 113 GLY A C 1
ATOM 857 O O . GLY A 1 113 ? 50.331 11.427 -91.856 1.00 88.06 113 GLY A O 1
ATOM 858 N N . ALA A 1 114 ? 49.416 12.541 -93.575 1.00 85.06 114 ALA A N 1
ATOM 859 C CA . ALA A 1 114 ? 50.489 12.202 -94.522 1.00 85.06 114 ALA A CA 1
ATOM 860 C C . ALA A 1 114 ? 51.849 12.837 -94.175 1.00 85.06 114 ALA A C 1
ATOM 862 O O . ALA A 1 114 ? 52.898 12.296 -94.521 1.00 85.06 114 ALA A O 1
ATOM 863 N N . THR A 1 115 ? 51.846 13.978 -93.481 1.00 86.19 115 THR A N 1
ATOM 864 C CA . THR A 1 115 ? 53.070 14.688 -93.076 1.00 86.19 115 THR A CA 1
ATOM 865 C C . THR A 1 115 ? 53.748 14.059 -91.865 1.00 86.19 115 THR A C 1
ATOM 867 O O . THR A 1 115 ? 54.974 14.080 -91.788 1.00 86.19 115 THR A O 1
ATOM 870 N N . ASN A 1 116 ? 52.974 13.479 -90.943 1.00 87.38 116 ASN A N 1
ATOM 871 C CA . ASN A 1 116 ? 53.489 12.820 -89.745 1.00 87.38 116 ASN A CA 1
ATOM 872 C C . ASN A 1 116 ? 52.768 11.473 -89.530 1.00 87.38 116 ASN A C 1
ATOM 874 O O . ASN A 1 116 ? 51.954 11.345 -88.610 1.00 87.38 116 ASN A O 1
ATOM 878 N N . PRO A 1 117 ? 53.034 10.466 -90.391 1.00 89.69 117 PRO A N 1
ATOM 879 C CA . PRO A 1 117 ? 52.338 9.184 -90.351 1.00 89.69 117 PRO A CA 1
ATOM 880 C C . PRO A 1 117 ? 52.451 8.533 -88.975 1.00 89.69 117 PRO A C 1
ATOM 882 O O . PRO A 1 117 ? 53.508 8.566 -88.340 1.00 89.69 117 PRO A O 1
ATOM 885 N N . CYS A 1 118 ? 51.356 7.941 -88.507 1.00 92.25 118 CYS A N 1
ATOM 886 C CA . CYS A 1 118 ? 51.236 7.367 -87.168 1.00 92.25 118 CYS A CA 1
ATOM 887 C C . CYS A 1 118 ? 51.600 8.367 -86.066 1.00 92.25 118 CYS A C 1
ATOM 889 O O . CYS A 1 118 ? 52.327 8.038 -85.126 1.00 92.25 118 CYS A O 1
ATOM 891 N N . SER A 1 119 ? 51.158 9.615 -86.238 1.00 90.12 119 SER A N 1
ATOM 892 C CA . SER A 1 119 ? 51.417 10.749 -85.342 1.00 90.12 119 SER A CA 1
ATOM 893 C C . SER A 1 119 ? 52.908 10.993 -85.050 1.00 90.12 119 SER A C 1
ATOM 895 O O . SER A 1 119 ? 53.240 11.674 -84.087 1.00 90.12 119 SER A O 1
ATOM 897 N N . GLY A 1 120 ? 53.823 10.452 -85.868 1.00 87.81 120 GLY A N 1
ATOM 898 C CA . GLY A 1 120 ? 55.277 10.504 -85.647 1.00 87.81 120 GLY A CA 1
ATOM 899 C C . GLY A 1 120 ? 55.813 9.497 -84.619 1.00 87.81 120 GLY A C 1
ATOM 900 O O . GLY A 1 120 ? 57.015 9.472 -84.340 1.00 87.81 120 GLY A O 1
ATOM 901 N N . HIS A 1 121 ? 54.949 8.637 -84.079 1.00 90.25 121 HIS A N 1
ATOM 902 C CA . HIS A 1 121 ? 55.266 7.679 -83.015 1.00 90.25 121 HIS A CA 1
ATOM 903 C C . HIS A 1 121 ? 55.212 6.215 -83.477 1.00 90.25 121 HIS A C 1
ATOM 905 O O . HIS A 1 121 ? 55.280 5.288 -82.665 1.00 90.25 121 HIS A O 1
ATOM 911 N N . GLY A 1 122 ? 55.137 5.986 -84.787 1.00 90.56 122 GLY A N 1
ATOM 912 C CA . GLY A 1 122 ? 55.099 4.657 -85.382 1.00 90.56 122 GLY A CA 1
ATOM 913 C C . GLY A 1 122 ? 55.499 4.660 -86.850 1.00 90.56 122 GLY A C 1
ATOM 914 O O . GLY A 1 122 ? 55.947 5.671 -87.388 1.00 90.56 122 GLY A O 1
ATOM 915 N N . VAL A 1 123 ? 55.339 3.504 -87.487 1.00 92.12 123 VAL A N 1
ATOM 916 C CA . VAL A 1 123 ? 55.566 3.323 -88.925 1.00 92.12 123 VAL A CA 1
ATOM 917 C C . VAL A 1 123 ? 54.265 2.863 -89.570 1.00 92.12 123 VAL A C 1
ATOM 919 O O . VAL A 1 123 ? 53.649 1.903 -89.101 1.00 92.12 123 VAL A O 1
ATOM 922 N N . CYS A 1 124 ? 53.842 3.559 -90.625 1.00 92.44 124 CYS A N 1
ATOM 923 C CA . CYS A 1 124 ? 52.634 3.229 -91.376 1.00 92.44 124 CYS A CA 1
ATOM 924 C C . CYS A 1 124 ? 52.941 2.203 -92.469 1.00 92.44 124 CYS A C 1
ATOM 926 O O . CYS A 1 124 ? 53.967 2.303 -93.142 1.00 92.44 124 CYS A O 1
ATOM 928 N N . SER A 1 125 ? 52.027 1.257 -92.693 1.00 92.88 125 SER A N 1
ATOM 929 C CA . SER A 1 125 ? 52.007 0.452 -93.918 1.00 92.88 125 SER A CA 1
ATOM 930 C C . SER A 1 125 ? 51.535 1.316 -95.096 1.00 92.88 125 SER A C 1
ATOM 932 O O . SER A 1 125 ? 50.359 1.303 -95.458 1.00 92.88 125 SER A O 1
ATOM 934 N N . GLU A 1 126 ? 52.466 2.106 -95.629 1.00 88.31 126 GLU A N 1
ATOM 935 C CA . GLU A 1 126 ? 52.269 3.050 -96.736 1.00 88.31 126 GLU A CA 1
ATOM 936 C C . GLU A 1 126 ? 52.415 2.393 -98.125 1.00 88.31 126 GLU A C 1
ATOM 938 O O . GLU A 1 126 ? 52.777 1.218 -98.226 1.00 88.31 126 GLU A O 1
ATOM 943 N N . TYR A 1 127 ? 52.142 3.170 -99.181 1.00 87.69 127 TYR A N 1
ATOM 944 C CA . TYR A 1 127 ? 52.090 2.780 -100.602 1.00 87.69 127 TYR A CA 1
ATOM 945 C C . TYR A 1 127 ? 50.823 2.024 -101.019 1.00 87.69 127 TYR A C 1
ATOM 947 O O . TYR A 1 127 ? 49.999 1.646 -100.184 1.00 87.69 127 TYR A O 1
ATOM 955 N N . ILE A 1 128 ? 50.648 1.825 -102.329 1.00 86.56 128 ILE A N 1
ATOM 956 C CA . ILE A 1 128 ? 49.419 1.259 -102.907 1.00 86.56 128 ILE A CA 1
ATOM 957 C C . ILE A 1 128 ? 49.132 -0.173 -102.414 1.00 86.56 128 ILE A C 1
ATOM 959 O O . ILE A 1 128 ? 47.982 -0.545 -102.213 1.00 86.56 128 ILE A O 1
ATOM 963 N N . GLU A 1 129 ? 50.182 -0.955 -102.132 1.00 84.94 129 GLU A N 1
ATOM 964 C CA . GLU A 1 129 ? 50.082 -2.302 -101.540 1.00 84.94 129 GLU A CA 1
ATOM 965 C C . GLU A 1 129 ? 49.938 -2.283 -100.004 1.00 84.94 129 GLU A C 1
ATOM 967 O O . GLU A 1 129 ? 49.696 -3.321 -99.382 1.00 84.94 129 GLU A O 1
ATOM 972 N N . GLY A 1 130 ? 50.120 -1.117 -99.380 1.00 86.56 130 GLY A N 1
ATOM 973 C CA . GLY A 1 130 ? 49.986 -0.914 -97.945 1.00 86.56 130 GLY A CA 1
ATOM 974 C C . GLY A 1 130 ? 48.528 -0.920 -97.489 1.00 86.56 130 GLY A C 1
ATOM 975 O O . GLY A 1 130 ? 47.612 -0.645 -98.261 1.00 86.56 130 GLY A O 1
ATOM 976 N N . ASN A 1 131 ? 48.304 -1.229 -96.211 1.00 91.56 131 ASN A N 1
ATOM 977 C CA . ASN A 1 131 ? 46.961 -1.309 -95.619 1.00 91.56 131 ASN A CA 1
ATOM 978 C C . ASN A 1 131 ? 46.681 -0.229 -94.557 1.00 91.56 131 ASN A C 1
ATOM 980 O O . ASN A 1 131 ? 45.707 -0.346 -93.813 1.00 91.56 131 ASN A O 1
ATOM 984 N N . GLY A 1 132 ? 47.570 0.762 -94.422 1.00 88.38 132 GLY A N 1
ATOM 985 C CA . GLY A 1 132 ? 47.392 1.895 -93.511 1.00 88.38 132 GLY A CA 1
ATOM 986 C C . GLY A 1 132 ? 47.543 1.584 -92.031 1.00 88.38 132 GLY A C 1
ATOM 987 O O . GLY A 1 132 ? 47.356 2.472 -91.200 1.00 88.38 132 GLY A O 1
ATOM 988 N N . THR A 1 133 ? 47.878 0.344 -91.674 1.00 93.06 133 THR A N 1
ATOM 989 C CA . THR A 1 133 ? 48.065 -0.031 -90.272 1.00 93.06 133 THR A CA 1
ATOM 990 C C . THR A 1 133 ? 49.324 0.633 -89.727 1.00 93.06 133 THR A C 1
ATOM 992 O O . THR A 1 133 ? 50.405 0.521 -90.311 1.00 93.06 133 THR A O 1
ATOM 995 N N . CYS A 1 134 ? 49.187 1.291 -88.580 1.00 93.38 134 CYS A N 1
ATOM 996 C CA . CYS A 1 134 ? 50.296 1.872 -87.841 1.00 93.38 134 CYS A CA 1
ATOM 997 C C . CYS A 1 134 ? 50.902 0.868 -86.859 1.00 93.38 134 CYS A C 1
ATOM 999 O O . CYS A 1 134 ? 50.210 0.326 -85.999 1.00 93.38 134 CYS A O 1
ATOM 1001 N N . THR A 1 135 ? 52.212 0.650 -86.960 1.00 93.56 135 THR A N 1
ATOM 1002 C CA . THR A 1 135 ? 52.984 -0.106 -85.964 1.00 93.56 135 THR A CA 1
ATOM 1003 C C . THR A 1 135 ? 53.645 0.878 -85.004 1.00 93.56 135 THR A C 1
ATOM 1005 O O . THR A 1 135 ? 54.587 1.578 -85.381 1.00 93.56 135 THR A O 1
ATOM 1008 N N . CYS A 1 136 ? 53.130 0.965 -83.778 1.00 92.62 136 CYS A N 1
ATOM 1009 C CA . CYS A 1 136 ? 53.576 1.940 -82.782 1.00 92.62 136 CYS A CA 1
ATOM 1010 C C . CYS A 1 136 ? 54.886 1.547 -82.091 1.00 92.62 136 CYS A C 1
ATOM 1012 O O . CYS A 1 136 ? 55.184 0.364 -81.910 1.00 92.62 136 CYS A O 1
ATOM 1014 N N . ARG A 1 137 ? 55.663 2.555 -81.668 1.00 90.19 137 ARG A N 1
ATOM 1015 C CA . ARG A 1 137 ? 56.785 2.383 -80.727 1.00 90.19 137 ARG A CA 1
ATOM 1016 C C . ARG A 1 137 ? 56.250 1.952 -79.352 1.00 90.19 137 ARG A C 1
ATOM 1018 O O . ARG A 1 137 ? 55.097 2.220 -79.038 1.00 90.19 137 ARG A O 1
ATOM 1025 N N . SER A 1 138 ? 57.090 1.327 -78.522 1.00 88.44 138 SER A N 1
ATOM 1026 C CA . SER A 1 138 ? 56.691 0.647 -77.269 1.00 88.44 138 SER A CA 1
ATOM 1027 C C . SER A 1 138 ? 55.883 1.488 -76.274 1.00 88.44 138 SER A C 1
ATOM 1029 O O . SER A 1 138 ? 55.167 0.918 -75.458 1.00 88.44 138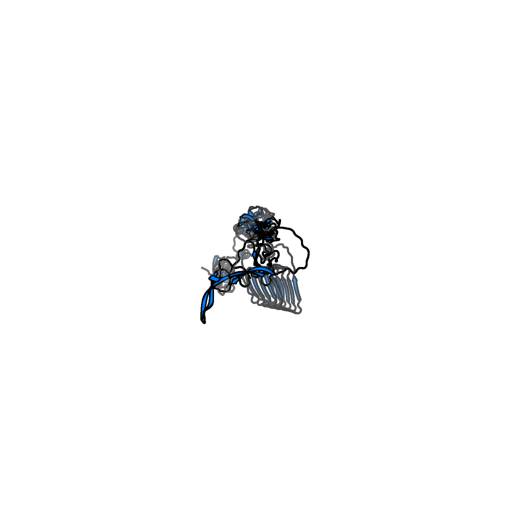 SER A O 1
ATOM 1031 N N . GLU A 1 139 ? 55.990 2.816 -76.341 1.00 87.62 139 GLU A N 1
ATOM 1032 C CA . GLU A 1 139 ? 55.360 3.753 -75.400 1.00 87.62 139 GLU A CA 1
ATOM 1033 C C . GLU A 1 139 ? 54.011 4.312 -75.874 1.00 87.62 139 GLU A C 1
ATOM 1035 O O . GLU A 1 139 ? 53.316 4.980 -75.105 1.00 87.62 139 GLU A O 1
ATOM 1040 N N . TYR A 1 140 ? 53.618 4.010 -77.115 1.00 91.75 140 TYR A N 1
ATOM 1041 C CA . TYR A 1 140 ? 52.428 4.562 -77.759 1.00 91.75 140 TYR A CA 1
ATOM 1042 C C . TYR A 1 140 ? 51.447 3.467 -78.182 1.00 91.75 140 TYR A C 1
ATOM 1044 O O . TYR A 1 140 ? 51.820 2.342 -78.514 1.00 91.75 140 TYR A O 1
ATOM 1052 N N . THR A 1 141 ? 50.166 3.813 -78.185 1.00 91.00 141 THR A N 1
ATOM 1053 C CA . THR A 1 141 ? 49.039 2.967 -78.582 1.00 91.00 141 THR A CA 1
ATOM 1054 C C . THR A 1 141 ? 47.997 3.809 -79.327 1.00 91.00 141 THR A C 1
ATOM 1056 O O . THR A 1 141 ? 48.180 5.009 -79.528 1.00 91.00 141 THR A O 1
ATOM 1059 N N . GLY A 1 142 ? 46.898 3.193 -79.751 1.00 88.38 142 GLY A N 1
ATOM 1060 C CA . GLY A 1 142 ? 45.897 3.829 -80.608 1.00 88.38 142 GLY A CA 1
ATOM 1061 C C . 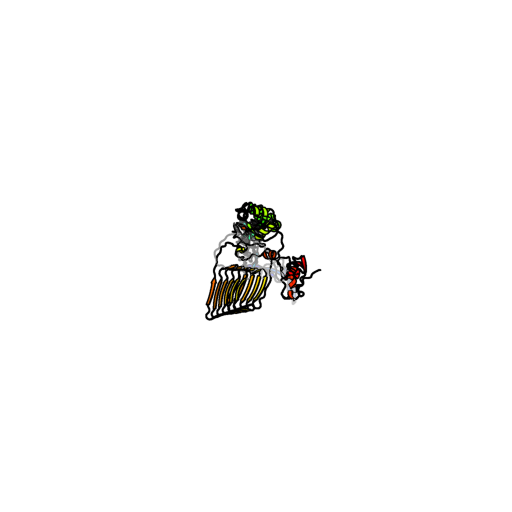GLY A 1 142 ? 46.113 3.523 -82.088 1.00 88.38 142 GLY A C 1
ATOM 1062 O O . GLY A 1 142 ? 47.118 2.936 -82.491 1.00 88.38 142 GLY A O 1
ATOM 1063 N N . THR A 1 143 ? 45.123 3.870 -82.905 1.00 87.94 143 THR A N 1
ATOM 1064 C CA . THR A 1 143 ? 45.089 3.495 -84.330 1.00 87.94 143 THR A CA 1
ATOM 1065 C C . THR A 1 143 ? 46.105 4.247 -85.188 1.00 87.94 143 THR A C 1
ATOM 1067 O O . THR A 1 143 ? 46.477 3.767 -86.255 1.00 87.94 143 THR A O 1
ATOM 1070 N N . GLY A 1 144 ? 46.577 5.396 -84.714 1.00 90.38 144 GLY A N 1
ATOM 1071 C CA . GLY A 1 144 ? 47.645 6.199 -85.294 1.00 90.38 144 GLY A CA 1
ATOM 1072 C C . GLY A 1 144 ? 48.726 6.559 -84.281 1.00 90.38 144 GLY A C 1
ATOM 1073 O O . GLY A 1 144 ? 49.342 7.609 -84.434 1.00 90.38 144 GLY A O 1
ATOM 1074 N N . CYS A 1 145 ? 48.953 5.719 -83.265 1.00 92.00 145 CYS A N 1
ATOM 1075 C CA . CYS A 1 145 ? 49.958 5.920 -82.212 1.00 92.00 145 CYS A CA 1
ATOM 1076 C C . CYS A 1 145 ? 49.835 7.268 -81.476 1.00 92.00 145 CYS A C 1
ATOM 1078 O O . CYS A 1 145 ? 50.828 7.878 -81.087 1.00 92.00 145 CYS A O 1
ATOM 1080 N N . GLU A 1 146 ? 48.602 7.741 -81.321 1.00 87.75 146 GLU A N 1
ATOM 1081 C CA . GLU A 1 146 ? 48.227 9.046 -80.782 1.00 87.75 146 GLU A CA 1
ATOM 1082 C C . GLU A 1 146 ? 47.986 9.040 -79.264 1.00 87.75 146 GLU A C 1
ATOM 1084 O O . GLU A 1 146 ? 47.772 10.092 -78.663 1.00 87.75 146 GLU A O 1
ATOM 1089 N N . LEU A 1 147 ? 47.999 7.865 -78.631 1.00 90.44 147 LEU A N 1
ATOM 1090 C CA . LEU A 1 147 ? 47.767 7.698 -77.197 1.00 90.44 147 LEU A CA 1
ATOM 1091 C C . LEU A 1 147 ? 49.021 7.146 -76.521 1.00 90.44 147 LEU A C 1
ATOM 1093 O O . LEU A 1 147 ? 49.733 6.328 -77.097 1.00 90.44 147 LEU A O 1
ATOM 1097 N N . CYS A 1 148 ? 49.265 7.527 -75.267 1.00 91.12 148 CYS A N 1
ATOM 1098 C CA . CYS A 1 148 ? 50.247 6.819 -74.447 1.00 91.12 148 CYS A CA 1
ATOM 1099 C C . CYS A 1 148 ? 49.719 5.433 -74.063 1.00 91.12 148 CYS A C 1
ATOM 1101 O O . CYS A 1 148 ? 48.512 5.237 -73.887 1.00 91.12 148 CYS A O 1
ATOM 1103 N N . VAL A 1 149 ? 50.626 4.477 -73.860 1.00 89.69 149 VAL A N 1
ATOM 1104 C CA . VAL A 1 149 ? 50.287 3.234 -73.154 1.00 89.69 149 VAL A CA 1
ATOM 1105 C C . VAL A 1 149 ? 49.779 3.573 -71.746 1.00 89.69 149 VAL A C 1
ATOM 1107 O O . VAL A 1 149 ? 50.285 4.488 -71.094 1.00 89.69 149 VAL A O 1
ATOM 1110 N N . SER A 1 150 ? 48.754 2.848 -71.284 1.00 86.44 150 SER A N 1
ATOM 1111 C CA . SER A 1 150 ? 48.079 3.112 -70.009 1.00 86.44 150 SER A CA 1
ATOM 1112 C C . SER A 1 150 ? 49.061 3.252 -68.844 1.00 86.44 150 SER A C 1
ATOM 1114 O O . SER A 1 150 ? 49.924 2.394 -68.648 1.00 86.44 150 SER A O 1
ATOM 1116 N N . GLY A 1 151 ? 48.901 4.319 -68.055 1.00 84.38 151 GLY A N 1
ATOM 1117 C CA . GLY A 1 151 ? 49.769 4.614 -66.911 1.00 84.38 151 GLY A CA 1
ATOM 1118 C C . GLY A 1 151 ? 51.020 5.438 -67.235 1.00 84.38 151 GLY A C 1
ATOM 1119 O O . GLY A 1 151 ? 51.846 5.633 -66.340 1.00 84.38 151 GLY A O 1
ATOM 1120 N N . LYS A 1 152 ? 51.163 5.946 -68.467 1.00 90.06 152 LYS A N 1
ATOM 1121 C CA . LYS A 1 152 ? 52.235 6.876 -68.852 1.00 90.06 152 LYS A CA 1
ATOM 1122 C C . LYS A 1 152 ? 51.709 8.240 -69.288 1.00 90.06 152 LYS A C 1
ATOM 1124 O O . LYS A 1 152 ? 50.606 8.349 -69.821 1.00 90.06 152 LYS A O 1
ATOM 1129 N N . TYR A 1 153 ? 52.505 9.281 -69.059 1.00 91.75 153 TYR A N 1
ATOM 1130 C CA . TYR A 1 153 ? 52.119 10.662 -69.336 1.00 91.75 153 TYR A CA 1
ATOM 1131 C C . TYR A 1 153 ? 53.273 11.531 -69.850 1.00 91.75 153 TYR A C 1
ATOM 1133 O O . TYR A 1 153 ? 54.452 11.169 -69.764 1.00 91.75 153 TYR A O 1
ATOM 1141 N N . GLY A 1 154 ? 52.909 12.705 -70.367 1.00 88.38 154 GLY A N 1
ATOM 1142 C CA . GLY A 1 154 ? 53.827 13.697 -70.919 1.00 88.38 154 GLY A CA 1
ATOM 1143 C C . GLY A 1 154 ? 54.014 13.564 -72.434 1.00 88.38 154 GLY A C 1
ATOM 1144 O O . GLY A 1 154 ? 53.595 12.568 -73.024 1.00 88.38 154 GLY A O 1
ATOM 1145 N N . PRO A 1 155 ? 54.668 14.550 -73.074 1.00 86.06 155 PRO A N 1
ATOM 1146 C CA . PRO A 1 155 ? 54.726 14.657 -74.535 1.00 86.06 155 PRO A CA 1
ATOM 1147 C C . PRO A 1 155 ? 55.370 13.434 -75.208 1.00 86.06 155 PRO A C 1
ATOM 1149 O O . PRO A 1 155 ? 54.946 13.028 -76.286 1.00 86.06 155 PRO A O 1
ATOM 1152 N N . ASP A 1 156 ? 56.338 12.810 -74.533 1.00 87.75 156 ASP A N 1
ATOM 1153 C CA . ASP A 1 156 ? 57.048 11.625 -75.024 1.00 87.75 156 ASP A CA 1
ATOM 1154 C C . ASP A 1 156 ? 56.547 10.305 -74.405 1.00 87.75 156 ASP A C 1
ATOM 1156 O O . ASP A 1 156 ? 57.175 9.263 -74.581 1.00 87.75 156 ASP A O 1
ATOM 1160 N N . CYS A 1 157 ? 55.467 10.336 -73.612 1.00 88.44 157 CYS A N 1
ATOM 1161 C CA . CYS A 1 157 ? 54.942 9.179 -72.870 1.00 88.44 157 CYS A CA 1
ATOM 1162 C C . CYS A 1 157 ? 56.000 8.430 -72.027 1.00 88.44 157 CYS A C 1
ATOM 1164 O O . CYS A 1 157 ? 55.894 7.225 -71.812 1.00 88.44 157 CYS A O 1
ATOM 1166 N N . THR A 1 158 ? 57.040 9.119 -71.544 1.00 88.38 158 THR A N 1
ATOM 1167 C CA . THR A 1 158 ? 58.151 8.500 -70.796 1.00 88.38 158 THR A CA 1
ATOM 1168 C C . THR A 1 158 ? 57.941 8.488 -69.286 1.00 88.38 158 THR A C 1
ATOM 1170 O O . THR A 1 158 ? 58.575 7.691 -68.593 1.00 88.38 158 THR A O 1
ATOM 1173 N N . GLN A 1 159 ? 57.068 9.352 -68.763 1.00 89.31 159 GLN A N 1
ATOM 1174 C CA . GLN A 1 159 ? 56.846 9.481 -67.326 1.00 89.31 159 GLN A CA 1
ATOM 1175 C C . GLN A 1 159 ? 55.774 8.506 -66.847 1.00 89.31 159 GLN A C 1
ATOM 1177 O O . GLN A 1 159 ? 54.743 8.340 -67.493 1.00 89.31 159 GLN A O 1
ATOM 1182 N N . GLU A 1 160 ? 56.007 7.879 -65.696 1.00 89.19 160 GLU A N 1
ATOM 1183 C CA . GLU A 1 160 ? 55.105 6.880 -65.116 1.00 89.19 160 GLU A CA 1
ATOM 1184 C C . GLU A 1 160 ? 54.190 7.484 -64.048 1.00 89.19 160 GLU A C 1
ATOM 1186 O O . GLU A 1 160 ? 54.639 8.181 -63.131 1.00 89.19 160 GLU A O 1
ATOM 1191 N N . CYS A 1 161 ? 52.903 7.156 -64.128 1.00 88.56 161 CYS A N 1
ATOM 1192 C CA . CYS A 1 161 ? 51.922 7.462 -63.096 1.00 88.56 161 CYS A CA 1
ATOM 1193 C C . CYS A 1 161 ? 52.176 6.640 -61.825 1.00 88.56 161 CYS A C 1
ATOM 1195 O O . CYS A 1 161 ? 52.382 5.429 -61.884 1.00 88.56 161 CYS A O 1
ATOM 1197 N N . ARG A 1 162 ? 52.108 7.290 -60.655 1.00 88.62 162 ARG A N 1
ATOM 1198 C CA . ARG A 1 162 ? 52.366 6.668 -59.338 1.00 88.62 162 ARG A CA 1
ATOM 1199 C C . ARG A 1 162 ? 51.189 6.779 -58.365 1.00 88.62 162 ARG A C 1
ATOM 1201 O O . ARG A 1 162 ? 51.399 6.893 -57.165 1.00 88.62 162 ARG A O 1
ATOM 1208 N N . CYS A 1 163 ? 49.962 6.813 -58.873 1.00 90.19 163 CYS A N 1
ATOM 1209 C CA . CYS A 1 163 ? 48.774 6.895 -58.027 1.00 90.19 163 CYS A CA 1
ATOM 1210 C C . CYS A 1 163 ? 48.456 5.505 -57.458 1.00 90.19 163 CYS A C 1
ATOM 1212 O O . CYS A 1 163 ? 48.202 4.589 -58.235 1.00 90.19 163 CYS A O 1
ATOM 1214 N N . ASP A 1 164 ? 48.476 5.347 -56.133 1.00 88.38 164 ASP A N 1
ATOM 1215 C CA . ASP A 1 164 ? 48.198 4.054 -55.484 1.00 88.38 164 ASP A CA 1
ATOM 1216 C C . ASP A 1 164 ? 46.681 3.807 -55.382 1.00 88.38 164 ASP A C 1
ATOM 1218 O O . ASP A 1 164 ? 46.148 2.847 -55.932 1.00 88.38 164 ASP A O 1
ATOM 1222 N N . HIS A 1 165 ? 45.954 4.752 -54.772 1.00 89.00 165 HIS A N 1
ATOM 1223 C CA . HIS A 1 165 ? 44.493 4.720 -54.643 1.00 89.00 165 HIS A CA 1
ATOM 1224 C C . HIS A 1 165 ? 43.847 5.936 -55.328 1.00 89.00 165 HIS A C 1
ATOM 1226 O O . HIS A 1 165 ? 43.113 6.711 -54.706 1.00 89.00 165 HIS A O 1
ATOM 1232 N N . GLY A 1 166 ? 44.140 6.146 -56.613 1.00 88.75 166 GLY A N 1
ATOM 1233 C CA . GLY A 1 166 ? 43.595 7.270 -57.375 1.00 88.75 166 GLY A CA 1
ATOM 1234 C C . GLY A 1 166 ? 43.735 7.128 -58.887 1.00 88.75 166 GLY A C 1
ATOM 1235 O O . GLY A 1 166 ? 44.505 6.311 -59.386 1.00 88.75 166 GLY A O 1
ATOM 1236 N N . THR A 1 167 ? 43.005 7.965 -59.619 1.00 91.81 167 THR A N 1
ATOM 1237 C CA . THR A 1 167 ? 43.087 8.039 -61.082 1.00 91.81 167 THR A CA 1
ATOM 1238 C C . THR A 1 167 ? 44.177 9.026 -61.490 1.00 91.81 167 THR A C 1
ATOM 1240 O O . THR A 1 167 ? 44.192 10.156 -61.002 1.00 91.81 167 THR A O 1
ATOM 1243 N N . CYS A 1 168 ? 45.074 8.621 -62.388 1.00 91.38 168 CYS A N 1
ATOM 1244 C CA . CYS A 1 168 ? 46.118 9.494 -62.924 1.00 91.38 168 CYS A CA 1
ATOM 1245 C C . CYS A 1 168 ? 45.599 10.350 -64.084 1.00 91.38 168 CYS A C 1
ATOM 1247 O O . CYS A 1 168 ? 44.832 9.861 -64.912 1.00 91.38 168 CYS A O 1
ATOM 1249 N N . ASN A 1 169 ? 46.065 11.595 -64.178 1.00 90.56 169 ASN A N 1
ATOM 1250 C CA . ASN A 1 169 ? 45.971 12.396 -65.394 1.00 90.56 169 ASN A CA 1
ATOM 1251 C C . ASN A 1 169 ? 47.061 11.954 -66.389 1.00 90.56 169 ASN A C 1
ATOM 1253 O O . ASN A 1 169 ? 48.158 12.527 -66.414 1.00 90.56 169 ASN A O 1
ATOM 1257 N N . ASP A 1 170 ? 46.777 10.883 -67.134 1.00 89.06 170 ASP A N 1
ATOM 1258 C CA . ASP A 1 170 ? 47.691 10.236 -68.077 1.00 89.06 170 ASP A CA 1
ATOM 1259 C C . ASP A 1 170 ? 47.524 10.723 -69.532 1.00 89.06 170 ASP A C 1
ATOM 1261 O O . ASP A 1 170 ? 46.730 11.618 -69.829 1.00 89.06 170 ASP A O 1
ATOM 1265 N N . GLY A 1 171 ? 48.343 10.199 -70.450 1.00 88.00 171 GLY A N 1
ATOM 1266 C CA . GLY A 1 171 ? 48.340 10.598 -71.861 1.00 88.00 171 GLY A CA 1
ATOM 1267 C C . GLY A 1 171 ? 49.318 11.726 -72.217 1.00 88.00 171 GLY A C 1
ATOM 1268 O O . GLY A 1 171 ? 50.031 12.267 -71.371 1.00 88.00 171 GLY A O 1
ATOM 1269 N N . ILE A 1 172 ? 49.349 12.090 -73.504 1.00 86.19 172 ILE A N 1
ATOM 1270 C CA . ILE A 1 172 ? 50.358 12.999 -74.088 1.00 86.19 172 ILE A CA 1
ATOM 1271 C C . ILE A 1 172 ? 50.302 14.410 -73.474 1.00 86.19 172 ILE A C 1
ATOM 1273 O O . ILE A 1 172 ? 51.324 15.076 -73.318 1.00 86.19 172 ILE A O 1
ATOM 1277 N N . HIS A 1 173 ? 49.108 14.858 -73.078 1.00 87.44 173 HIS A N 1
ATOM 1278 C CA . HIS A 1 173 ? 48.886 16.133 -72.382 1.00 87.44 173 HIS A CA 1
ATOM 1279 C C . HIS A 1 173 ? 48.730 15.983 -70.861 1.00 87.44 173 HIS A C 1
ATOM 1281 O O . HIS A 1 173 ? 48.473 16.973 -70.175 1.00 87.44 173 HIS A O 1
ATOM 1287 N N . GLY A 1 174 ? 48.856 14.761 -70.341 1.00 87.50 174 GLY A N 1
ATOM 1288 C CA . GLY A 1 174 ? 48.780 14.483 -68.914 1.00 87.50 174 GLY A CA 1
ATOM 1289 C C . GLY A 1 174 ? 49.969 15.079 -68.163 1.00 87.50 174 GLY A C 1
ATOM 1290 O O . GLY A 1 174 ? 51.080 15.166 -68.690 1.00 87.50 174 GLY A O 1
ATOM 1291 N N . ASP A 1 175 ? 49.738 15.487 -66.917 1.00 89.62 175 ASP A N 1
ATOM 1292 C CA . ASP A 1 175 ? 50.760 16.030 -66.010 1.00 89.62 175 ASP A CA 1
ATOM 1293 C C . ASP A 1 175 ? 51.131 15.061 -64.873 1.00 89.62 175 ASP A C 1
ATOM 1295 O O . ASP A 1 175 ? 51.975 15.381 -64.030 1.00 89.62 175 ASP A O 1
ATOM 1299 N N . GLY A 1 176 ? 50.508 13.878 -64.848 1.00 87.56 176 GLY A N 1
ATOM 1300 C CA . GLY A 1 176 ? 50.737 12.852 -63.835 1.00 87.56 176 GLY A CA 1
ATOM 1301 C C . GLY A 1 176 ? 50.123 13.170 -62.473 1.00 87.56 176 GLY A C 1
ATOM 1302 O O . GLY A 1 176 ? 50.460 12.511 -61.487 1.00 87.56 176 GLY A O 1
ATOM 1303 N N . SER A 1 177 ? 49.260 14.186 -62.379 1.00 90.69 177 SER A N 1
ATOM 1304 C CA . SER A 1 177 ? 48.528 14.474 -61.146 1.00 90.69 177 SER A CA 1
ATOM 1305 C C . SER A 1 177 ? 47.536 13.352 -60.817 1.00 90.69 177 SER A C 1
ATOM 1307 O O . SER A 1 177 ? 46.918 12.759 -61.701 1.00 90.69 177 SER A O 1
ATOM 1309 N N . CYS A 1 178 ? 47.400 13.043 -59.526 1.00 92.06 178 CYS A N 1
ATOM 1310 C CA . CYS A 1 178 ? 46.509 11.994 -59.042 1.00 92.06 178 CYS A CA 1
ATOM 1311 C C . CYS A 1 178 ? 45.217 12.593 -58.485 1.00 92.06 178 CYS A C 1
ATOM 1313 O O . CYS A 1 178 ? 45.247 13.455 -57.603 1.00 92.06 178 CYS A O 1
ATOM 1315 N N . TYR A 1 179 ? 44.078 12.087 -58.947 1.00 92.19 179 TYR A N 1
ATOM 1316 C CA . TYR A 1 179 ? 42.782 12.315 -58.325 1.00 92.19 179 TYR A CA 1
ATOM 1317 C C . TYR A 1 179 ? 42.464 11.161 -57.371 1.00 92.19 179 TYR A C 1
ATOM 1319 O O . TYR A 1 179 ? 42.167 10.045 -57.806 1.00 92.19 179 TYR A O 1
ATOM 1327 N N . CYS A 1 180 ? 42.556 11.415 -56.066 1.00 91.88 180 CYS A N 1
ATOM 1328 C CA . CYS A 1 180 ? 42.421 10.368 -55.059 1.00 91.88 180 CYS A CA 1
ATOM 1329 C C . CYS A 1 180 ? 40.995 9.838 -54.941 1.00 91.88 180 CYS A C 1
ATOM 1331 O O . CYS A 1 180 ? 40.022 10.595 -54.898 1.00 91.88 180 CYS A O 1
ATOM 1333 N N . HIS A 1 181 ? 40.882 8.514 -54.848 1.00 90.19 181 HIS A N 1
ATOM 1334 C CA . HIS A 1 181 ? 39.637 7.857 -54.489 1.00 90.19 181 HIS A CA 1
ATOM 1335 C C . HIS A 1 181 ? 39.248 8.206 -53.048 1.00 90.19 181 HIS A C 1
ATOM 1337 O O . HIS A 1 181 ? 40.086 8.545 -52.209 1.00 90.19 181 HIS A O 1
ATOM 1343 N N . SER A 1 182 ? 37.949 8.137 -52.756 1.00 86.06 182 SER A N 1
ATOM 1344 C CA . SER A 1 182 ? 37.415 8.497 -51.444 1.00 86.06 182 SER A CA 1
ATOM 1345 C C . SER A 1 182 ? 38.121 7.735 -50.318 1.00 86.06 182 SER A C 1
ATOM 1347 O O . SER A 1 182 ? 38.206 6.511 -50.347 1.00 86.06 182 SER A O 1
ATOM 1349 N N . GLY A 1 183 ? 38.602 8.475 -49.316 1.00 83.25 183 GLY A N 1
ATOM 1350 C CA . GLY A 1 183 ? 39.295 7.930 -48.146 1.00 83.25 183 GLY A CA 1
ATOM 1351 C C . GLY A 1 183 ? 40.822 7.961 -48.211 1.00 83.25 183 GLY A C 1
ATOM 1352 O O . GLY A 1 183 ? 41.459 7.622 -47.214 1.00 83.25 183 GLY A O 1
ATOM 1353 N N . TYR A 1 184 ? 41.401 8.436 -49.315 1.00 89.00 184 TYR A N 1
ATOM 1354 C CA . TYR A 1 184 ? 42.843 8.611 -49.486 1.00 89.00 184 TYR A CA 1
ATOM 1355 C C . TYR A 1 184 ? 43.187 10.060 -49.837 1.00 89.00 184 TYR A C 1
ATOM 1357 O O . TYR A 1 184 ? 42.394 10.778 -50.449 1.00 89.00 184 TYR A O 1
ATOM 1365 N N . LYS A 1 185 ? 44.371 10.498 -49.420 1.00 87.50 185 LYS A N 1
ATOM 1366 C CA . LYS A 1 185 ? 44.920 11.835 -49.652 1.00 87.50 185 LYS A CA 1
ATOM 1367 C C . LYS A 1 185 ? 46.421 11.743 -49.936 1.00 87.50 185 LYS A C 1
ATOM 1369 O O . LYS A 1 185 ? 46.987 10.658 -50.033 1.00 87.50 185 LYS A O 1
ATOM 1374 N N . GLY A 1 186 ? 47.059 12.900 -50.056 1.00 87.38 186 GLY A N 1
ATOM 1375 C CA . GLY A 1 186 ? 48.469 12.997 -50.412 1.00 87.38 186 GLY A CA 1
ATOM 1376 C C . GLY A 1 186 ? 48.654 13.107 -51.921 1.00 87.38 186 GLY A C 1
ATOM 1377 O O . GLY A 1 186 ? 47.728 12.908 -52.706 1.00 87.38 186 GLY A O 1
ATOM 1378 N N . ARG A 1 187 ? 49.868 13.470 -52.337 1.00 87.81 187 ARG A N 1
ATOM 1379 C CA . ARG A 1 187 ? 50.193 13.702 -53.753 1.00 87.81 187 ARG A CA 1
ATOM 1380 C C . ARG A 1 187 ? 50.004 12.447 -54.614 1.00 87.81 187 ARG A C 1
ATOM 1382 O O . ARG A 1 187 ? 49.689 12.579 -55.792 1.00 87.81 187 ARG A O 1
ATOM 1389 N N . PHE A 1 188 ? 50.210 11.268 -54.030 1.00 90.38 188 PHE A N 1
ATOM 1390 C CA . PHE A 1 188 ? 50.145 9.975 -54.714 1.00 90.38 188 PHE A CA 1
ATOM 1391 C C . PHE A 1 188 ? 48.967 9.107 -54.251 1.00 90.38 188 PHE A C 1
ATOM 1393 O O . PHE A 1 188 ? 48.857 7.951 -54.658 1.00 90.38 188 PHE A O 1
ATOM 1400 N N . CYS A 1 189 ? 48.057 9.666 -53.446 1.00 90.12 189 CYS A N 1
ATOM 1401 C CA . CYS A 1 189 ? 46.907 8.949 -52.889 1.00 90.12 189 CYS A CA 1
ATOM 1402 C C . CYS A 1 189 ? 47.308 7.712 -52.068 1.00 90.12 189 CYS A C 1
ATOM 1404 O O . CYS A 1 189 ? 46.625 6.691 -52.081 1.00 90.12 189 CYS A O 1
ATOM 1406 N N . ASP A 1 190 ? 48.441 7.814 -51.382 1.00 88.25 190 ASP A N 1
ATOM 1407 C CA . ASP A 1 190 ? 49.078 6.791 -50.556 1.00 88.25 190 ASP A CA 1
ATOM 1408 C C . ASP A 1 190 ? 48.784 6.977 -49.058 1.00 88.25 190 ASP A C 1
ATOM 1410 O O . ASP A 1 190 ? 48.963 6.061 -48.254 1.00 88.25 190 ASP A O 1
ATOM 1414 N N . GLU A 1 191 ? 48.270 8.142 -48.662 1.00 88.12 191 GLU A N 1
ATOM 1415 C CA . GLU A 1 191 ? 47.911 8.424 -47.277 1.00 88.12 191 GLU A CA 1
ATOM 1416 C C . GLU A 1 191 ? 46.429 8.129 -47.031 1.00 88.12 191 GLU A C 1
ATOM 1418 O O . GLU A 1 191 ? 45.545 8.794 -47.570 1.00 88.12 191 GLU A O 1
ATOM 1423 N N . ALA A 1 192 ? 46.129 7.167 -46.159 1.00 84.00 192 ALA A N 1
ATOM 1424 C CA . ALA A 1 192 ? 44.762 6.950 -45.697 1.00 84.00 192 ALA A CA 1
ATOM 1425 C C . ALA A 1 192 ? 44.290 8.143 -44.847 1.00 84.00 192 ALA A C 1
ATOM 1427 O O . ALA A 1 192 ? 44.928 8.514 -43.857 1.00 84.00 192 ALA A O 1
ATOM 1428 N N . VAL A 1 193 ? 43.138 8.714 -45.194 1.00 86.94 193 VAL A N 1
ATOM 1429 C CA . VAL A 1 193 ? 42.487 9.745 -44.378 1.00 86.94 193 VAL A CA 1
ATOM 1430 C C . VAL A 1 193 ? 42.065 9.112 -43.056 1.00 86.94 193 VAL A C 1
ATOM 1432 O O . VAL A 1 193 ? 41.438 8.047 -43.047 1.00 86.94 193 VAL A O 1
ATOM 1435 N N . ASN A 1 194 ? 42.390 9.774 -41.944 1.00 84.38 194 ASN A N 1
ATOM 1436 C CA . ASN A 1 194 ? 41.925 9.398 -40.613 1.00 84.38 194 ASN A CA 1
ATOM 1437 C C . ASN A 1 194 ? 40.883 10.420 -40.126 1.00 84.38 194 ASN A C 1
ATOM 1439 O O . ASN A 1 194 ? 41.258 11.459 -39.573 1.00 84.38 194 ASN A O 1
ATOM 1443 N N . PRO A 1 195 ? 39.578 10.121 -40.274 1.00 84.06 195 PRO A N 1
ATOM 1444 C CA . PRO A 1 195 ? 38.511 11.018 -39.839 1.00 84.06 195 PRO A CA 1
ATOM 1445 C C . PRO A 1 195 ? 38.572 11.359 -38.344 1.00 84.06 195 PRO A C 1
ATOM 1447 O O . PRO A 1 195 ? 38.190 12.455 -37.957 1.00 84.06 195 PRO A O 1
ATOM 1450 N N . CYS A 1 196 ? 39.102 10.456 -37.508 1.00 85.62 196 CYS A N 1
ATOM 1451 C CA . CYS A 1 196 ? 39.207 10.655 -36.060 1.00 85.62 196 CYS A CA 1
ATOM 1452 C C . CYS A 1 196 ? 40.293 11.660 -35.642 1.00 85.62 196 CYS A C 1
ATOM 1454 O O . CYS A 1 196 ? 40.293 12.096 -34.494 1.00 85.62 196 CYS A O 1
ATOM 1456 N N . ALA A 1 197 ? 41.250 11.968 -36.521 1.00 83.25 197 ALA A N 1
ATOM 1457 C CA . ALA A 1 197 ? 42.341 12.903 -36.241 1.00 83.25 197 ALA A CA 1
ATOM 1458 C C . ALA A 1 197 ? 42.130 14.273 -36.903 1.00 83.25 197 ALA A C 1
ATOM 1460 O O . ALA A 1 197 ? 42.665 15.272 -36.429 1.00 83.25 197 ALA A O 1
ATOM 1461 N N . GLU A 1 198 ? 41.388 14.309 -38.011 1.00 82.06 198 GLU A N 1
ATOM 1462 C CA . GLU A 1 198 ? 41.178 15.518 -38.813 1.00 82.06 198 GLU A CA 1
ATOM 1463 C C . GLU A 1 198 ? 39.913 16.288 -38.424 1.00 82.06 198 GLU A C 1
ATOM 1465 O O . GLU A 1 198 ? 39.919 17.518 -38.463 1.00 82.06 198 GLU A O 1
ATOM 1470 N N . ASP A 1 199 ? 38.849 15.591 -38.017 1.00 79.94 199 ASP A N 1
ATOM 1471 C CA . ASP A 1 199 ? 37.657 16.219 -37.449 1.00 79.94 199 ASP A CA 1
ATOM 1472 C C . ASP A 1 199 ? 37.802 16.295 -35.916 1.00 79.94 199 ASP A C 1
ATOM 1474 O O . ASP A 1 199 ? 38.082 15.275 -35.278 1.00 79.94 199 ASP A O 1
ATOM 1478 N N . PRO A 1 200 ? 37.629 17.471 -35.285 1.00 75.31 200 PRO A N 1
ATOM 1479 C CA . PRO A 1 200 ? 37.662 17.586 -33.832 1.00 75.31 200 PRO A CA 1
ATOM 1480 C C . PRO A 1 200 ? 36.477 16.912 -33.119 1.00 75.31 200 PRO A C 1
ATOM 1482 O O . PRO A 1 200 ? 36.622 16.604 -31.938 1.00 75.31 200 PRO A O 1
ATOM 1485 N N . ASN A 1 201 ? 35.325 16.685 -33.772 1.00 81.12 201 ASN A N 1
ATOM 1486 C CA . ASN A 1 201 ? 34.147 16.058 -33.141 1.00 81.12 201 ASN A CA 1
ATOM 1487 C C . ASN A 1 201 ? 33.359 15.091 -34.066 1.00 81.12 201 ASN A C 1
ATOM 1489 O O . ASN A 1 201 ? 32.149 15.258 -34.235 1.00 81.12 201 ASN A O 1
ATOM 1493 N N . PRO A 1 202 ? 33.984 14.038 -34.621 1.00 86.88 202 PRO A N 1
ATOM 1494 C CA . PRO A 1 202 ? 33.317 13.088 -35.519 1.00 86.88 202 PRO A CA 1
ATOM 1495 C C . PRO A 1 202 ? 32.333 12.145 -34.800 1.00 86.88 202 PRO A C 1
ATOM 1497 O O . PRO A 1 202 ? 31.511 11.496 -35.444 1.00 86.88 202 PRO A O 1
ATOM 1500 N N . CYS A 1 203 ? 32.408 12.052 -33.468 1.00 92.31 203 CYS A N 1
ATOM 1501 C CA . CYS A 1 203 ? 31.575 11.193 -32.625 1.00 92.31 203 CYS A CA 1
ATOM 1502 C C . CYS A 1 203 ? 30.932 11.985 -31.479 1.00 92.31 203 CYS A C 1
ATOM 1504 O O . CYS A 1 203 ? 31.325 13.114 -31.186 1.00 92.31 203 CYS A O 1
ATOM 1506 N N . HIS A 1 204 ? 29.978 11.366 -30.774 1.00 93.25 204 HIS A N 1
ATOM 1507 C CA . HIS A 1 204 ? 29.429 11.936 -29.542 1.00 93.25 204 HIS A CA 1
ATOM 1508 C C . HIS A 1 204 ? 30.548 12.225 -28.514 1.00 93.25 204 HIS A C 1
ATOM 1510 O O . HIS A 1 204 ? 31.478 11.423 -28.410 1.00 93.25 204 HIS A O 1
ATOM 1516 N N . PRO A 1 205 ? 30.449 13.272 -27.667 1.00 90.94 205 PRO A N 1
ATOM 1517 C CA . PRO A 1 205 ? 31.480 13.584 -26.664 1.00 90.94 205 PRO A CA 1
ATOM 1518 C C . PRO A 1 205 ? 31.795 12.442 -25.683 1.00 90.94 205 PRO A C 1
ATOM 1520 O O . PRO A 1 205 ? 32.894 12.354 -25.148 1.00 90.94 205 PRO A O 1
ATOM 1523 N N . MET A 1 206 ? 30.815 11.564 -25.449 1.00 92.88 206 MET A N 1
ATOM 1524 C CA . MET A 1 206 ? 30.930 10.368 -24.598 1.00 92.88 206 MET A CA 1
ATOM 1525 C C . MET A 1 206 ? 31.180 9.090 -25.416 1.00 92.88 206 MET A C 1
ATOM 1527 O O . MET A 1 206 ? 30.789 7.998 -25.008 1.00 92.88 206 MET A O 1
ATOM 1531 N N . ALA A 1 207 ? 31.792 9.213 -26.593 1.00 93.00 207 ALA A N 1
ATOM 1532 C CA . ALA A 1 207 ? 32.195 8.109 -27.453 1.00 93.00 207 ALA A CA 1
ATOM 1533 C C . ALA A 1 207 ? 33.677 8.217 -27.825 1.00 93.00 207 ALA A C 1
ATOM 1535 O O . ALA A 1 207 ? 34.298 9.272 -27.727 1.00 93.00 207 ALA A O 1
ATOM 1536 N N . VAL A 1 208 ? 34.252 7.093 -28.235 1.00 92.25 208 VAL A N 1
ATOM 1537 C CA . VAL A 1 208 ? 35.600 6.994 -28.789 1.00 92.25 208 VAL A CA 1
ATOM 1538 C C . VAL A 1 208 ? 35.470 6.742 -30.285 1.00 92.25 208 VAL A C 1
ATOM 1540 O O . VAL A 1 208 ? 34.754 5.829 -30.702 1.00 92.25 208 VAL A O 1
ATOM 1543 N N . CYS A 1 209 ? 36.165 7.552 -31.080 1.00 92.00 209 CYS A N 1
ATOM 1544 C CA . CYS A 1 209 ? 36.290 7.350 -32.517 1.00 92.00 209 CYS A CA 1
ATOM 1545 C C . CYS A 1 209 ? 37.348 6.277 -32.795 1.00 92.00 209 CYS A C 1
ATOM 1547 O O . CYS A 1 209 ? 38.469 6.359 -32.292 1.00 92.00 209 CYS A O 1
ATOM 1549 N N . ILE A 1 210 ? 36.989 5.263 -33.580 1.00 89.88 210 ILE A N 1
ATOM 1550 C CA . ILE A 1 210 ? 37.857 4.143 -33.947 1.00 89.88 210 ILE A CA 1
ATOM 1551 C C . ILE A 1 210 ? 37.939 4.092 -35.471 1.00 89.88 210 ILE A C 1
ATOM 1553 O O . ILE A 1 210 ? 36.939 3.862 -36.157 1.00 89.88 210 ILE A O 1
ATOM 1557 N N . GLN A 1 211 ? 39.139 4.284 -36.016 1.00 85.75 211 GLN A N 1
ATOM 1558 C CA . GLN A 1 211 ? 39.363 4.155 -37.451 1.00 85.75 211 GLN A CA 1
ATOM 1559 C C . GLN A 1 211 ? 39.103 2.706 -37.885 1.00 85.75 211 GLN A C 1
ATOM 1561 O O . GLN A 1 211 ? 39.692 1.771 -37.347 1.00 85.75 211 GLN A O 1
ATOM 1566 N N . SER A 1 212 ? 38.194 2.531 -38.844 1.00 84.75 212 SER A N 1
ATOM 1567 C CA . SER A 1 212 ? 37.757 1.216 -39.342 1.00 84.75 212 SER A CA 1
ATOM 1568 C C . SER A 1 212 ? 38.219 0.940 -40.778 1.00 84.75 212 SER A C 1
ATOM 1570 O O . SER A 1 212 ? 38.067 -0.174 -41.267 1.00 84.75 212 SER A O 1
ATOM 1572 N N . GLY A 1 213 ? 38.797 1.940 -41.449 1.00 82.25 213 GLY A N 1
ATOM 1573 C CA . GLY A 1 213 ? 39.380 1.842 -42.786 1.00 82.25 213 GLY A CA 1
ATOM 1574 C C . GLY A 1 213 ? 39.901 3.199 -43.270 1.00 82.25 213 GLY A C 1
ATOM 1575 O O . GLY A 1 213 ? 39.859 4.186 -42.533 1.00 82.25 213 GLY A O 1
ATOM 1576 N N . ALA A 1 214 ? 40.389 3.265 -44.508 1.00 80.62 214 ALA A N 1
ATOM 1577 C CA . ALA A 1 214 ? 40.781 4.527 -45.137 1.00 80.62 214 ALA A CA 1
ATOM 1578 C C . ALA A 1 214 ? 39.542 5.417 -45.346 1.00 80.62 214 ALA A C 1
ATOM 1580 O O . ALA A 1 214 ? 38.591 5.015 -46.013 1.00 80.62 214 ALA A O 1
ATOM 1581 N N . GLY A 1 215 ? 39.499 6.585 -44.695 1.00 80.25 215 GLY A N 1
ATOM 1582 C CA . GLY A 1 215 ? 38.331 7.475 -44.693 1.00 80.25 215 GLY A CA 1
ATOM 1583 C C . GLY A 1 215 ? 37.101 6.969 -43.931 1.00 80.25 215 GLY A C 1
ATOM 1584 O O . GLY A 1 215 ? 36.090 7.666 -43.900 1.00 80.25 215 GLY A O 1
ATOM 1585 N N . ALA A 1 216 ? 37.167 5.793 -43.300 1.00 85.62 216 ALA A N 1
ATOM 1586 C CA . ALA A 1 216 ? 36.050 5.184 -42.584 1.00 85.62 216 ALA A CA 1
ATOM 1587 C C . ALA A 1 216 ? 36.333 5.092 -41.081 1.00 85.62 216 ALA A C 1
ATOM 1589 O O . ALA A 1 216 ? 37.414 4.681 -40.646 1.00 85.62 216 ALA A O 1
ATOM 1590 N N . PHE A 1 217 ? 35.330 5.416 -40.272 1.00 88.62 217 PHE A N 1
ATOM 1591 C CA . PHE A 1 217 ? 35.411 5.370 -38.817 1.00 88.62 217 PHE A CA 1
ATOM 1592 C C . PHE A 1 217 ? 34.127 4.801 -38.217 1.00 88.62 217 PHE A C 1
ATOM 1594 O O . PHE A 1 217 ? 33.071 4.791 -38.847 1.00 88.62 217 PHE A O 1
ATOM 1601 N N . GLN A 1 218 ? 34.240 4.312 -36.989 1.00 90.88 218 GLN A N 1
ATOM 1602 C CA . GLN A 1 218 ? 33.116 3.902 -36.164 1.00 90.88 218 GLN A CA 1
ATOM 1603 C C . GLN A 1 218 ? 33.219 4.602 -34.818 1.00 90.88 218 GLN A C 1
ATOM 1605 O O . GLN A 1 218 ? 34.307 4.753 -34.261 1.00 90.88 218 GLN A O 1
ATOM 1610 N N . CYS A 1 219 ? 32.076 5.008 -34.283 1.00 93.88 219 CYS A N 1
ATOM 1611 C CA . CYS A 1 219 ? 31.992 5.558 -32.945 1.00 93.88 219 CYS A CA 1
ATOM 1612 C C . CYS A 1 219 ? 31.558 4.462 -31.978 1.00 93.88 219 CYS A C 1
ATOM 1614 O O . CYS A 1 219 ? 30.627 3.707 -32.251 1.00 93.88 219 CYS A O 1
ATOM 1616 N N . LYS A 1 220 ? 32.209 4.386 -30.822 1.00 93.88 220 LYS A N 1
ATOM 1617 C CA . LYS A 1 220 ? 31.821 3.467 -29.751 1.00 93.88 220 LYS A CA 1
ATOM 1618 C C . LYS A 1 220 ? 31.620 4.248 -28.465 1.00 93.88 220 LYS A C 1
ATOM 1620 O O . LYS A 1 220 ? 32.543 4.927 -28.029 1.00 93.88 220 LYS A O 1
ATOM 1625 N N . CYS A 1 221 ? 30.443 4.147 -27.848 1.00 95.44 221 CYS A N 1
ATOM 1626 C CA . CYS A 1 221 ? 30.195 4.804 -26.565 1.00 95.44 221 CYS A CA 1
ATOM 1627 C C . CYS A 1 221 ? 31.228 4.376 -25.510 1.00 95.44 221 CYS A C 1
ATOM 1629 O O . CYS A 1 221 ? 31.660 3.220 -25.463 1.00 95.44 221 CYS A O 1
ATOM 1631 N N . GLN A 1 222 ? 31.640 5.334 -24.684 1.00 93.19 222 GLN A N 1
ATOM 1632 C CA . GLN A 1 222 ? 32.532 5.107 -23.554 1.00 93.19 222 GLN A CA 1
ATOM 1633 C C . GLN A 1 222 ? 31.845 4.246 -22.486 1.00 93.19 222 GLN A C 1
ATOM 1635 O O . GLN A 1 222 ? 30.626 4.055 -22.490 1.00 93.19 222 GLN A O 1
ATOM 1640 N N . TRP A 1 223 ? 32.642 3.706 -21.561 1.00 90.69 223 TRP A N 1
ATOM 1641 C CA . TRP A 1 223 ? 32.127 2.878 -20.473 1.00 90.69 223 TRP A CA 1
ATOM 1642 C C . TRP A 1 223 ? 31.067 3.639 -19.660 1.00 90.69 223 TRP A C 1
ATOM 1644 O O . TRP A 1 223 ? 31.253 4.807 -19.330 1.00 90.69 223 TRP A O 1
ATOM 1654 N N . GLY A 1 224 ? 29.943 2.977 -19.376 1.00 89.62 224 GLY A N 1
ATOM 1655 C CA . GLY A 1 224 ? 28.801 3.571 -18.675 1.00 89.62 224 GLY A CA 1
ATOM 1656 C C . GLY A 1 224 ? 27.788 4.305 -19.560 1.00 89.62 224 GLY A C 1
ATOM 1657 O O . GLY A 1 224 ? 26.782 4.786 -19.046 1.00 89.62 224 GLY A O 1
ATOM 1658 N N . TYR A 1 225 ? 27.992 4.350 -20.879 1.00 93.62 225 TYR A N 1
ATOM 1659 C CA . TYR A 1 225 ? 27.045 4.915 -21.842 1.00 93.62 225 TYR A CA 1
ATOM 1660 C C . TYR A 1 225 ? 26.595 3.867 -22.869 1.00 93.62 225 TYR A C 1
ATOM 1662 O O . TYR A 1 225 ? 27.355 2.970 -23.233 1.00 93.62 225 TYR A O 1
ATOM 1670 N N . GLN A 1 226 ? 25.361 3.997 -23.359 1.00 91.31 226 GLN A N 1
ATOM 1671 C CA . GLN A 1 226 ? 24.773 3.131 -24.387 1.00 91.31 226 GLN A CA 1
ATOM 1672 C C . GLN A 1 226 ? 24.308 3.931 -25.602 1.00 91.31 226 GLN A C 1
ATOM 1674 O O . GLN A 1 226 ? 23.920 5.094 -25.474 1.00 91.31 226 GLN A O 1
ATOM 1679 N N . GLY A 1 227 ? 24.308 3.282 -26.764 1.00 92.12 227 GLY A N 1
ATOM 1680 C CA . GLY A 1 227 ? 23.877 3.858 -28.032 1.00 92.12 227 GLY A CA 1
ATOM 1681 C C . GLY A 1 227 ? 24.746 3.389 -29.195 1.00 92.12 227 GLY A C 1
ATOM 1682 O O . GLY A 1 227 ? 25.448 2.383 -29.087 1.00 92.12 227 GLY A O 1
ATOM 1683 N N . ASP A 1 228 ? 24.695 4.120 -30.302 1.00 90.62 228 ASP A N 1
ATOM 1684 C CA . ASP A 1 228 ? 25.393 3.803 -31.556 1.00 90.62 228 ASP A CA 1
ATOM 1685 C C . ASP A 1 228 ? 26.752 4.517 -31.701 1.00 90.62 228 ASP A C 1
ATOM 1687 O O . ASP A 1 228 ? 27.401 4.419 -32.738 1.00 90.62 228 ASP A O 1
ATOM 1691 N N . GLY A 1 229 ? 27.190 5.247 -30.668 1.00 90.38 229 GLY A N 1
ATOM 1692 C CA . GLY A 1 229 ? 28.431 6.025 -30.673 1.00 90.38 229 GLY A CA 1
ATOM 1693 C C . GLY A 1 229 ? 28.288 7.441 -31.242 1.00 90.38 229 GLY A C 1
ATOM 1694 O O . GLY A 1 229 ? 29.081 8.316 -30.888 1.00 90.38 229 GLY A O 1
ATOM 1695 N N . PHE A 1 230 ? 27.267 7.692 -32.063 1.00 89.69 230 PHE A N 1
ATOM 1696 C CA . PHE A 1 230 ? 26.893 9.038 -32.516 1.00 89.69 230 PHE A CA 1
ATOM 1697 C C . PHE A 1 230 ? 25.921 9.698 -31.537 1.00 89.69 230 PHE A C 1
ATOM 1699 O O . PHE A 1 230 ? 25.962 10.910 -31.325 1.00 89.69 230 PHE A O 1
ATOM 1706 N N . ILE A 1 231 ? 25.102 8.885 -30.877 1.00 91.62 231 ILE A N 1
ATOM 1707 C CA . ILE A 1 231 ? 24.259 9.258 -29.752 1.00 91.62 231 ILE A CA 1
ATOM 1708 C C . ILE A 1 231 ? 24.603 8.304 -28.612 1.00 91.62 231 ILE A C 1
ATOM 1710 O O . ILE A 1 231 ? 24.400 7.097 -28.720 1.00 91.62 231 ILE A O 1
ATOM 1714 N N . CYS A 1 232 ? 25.126 8.843 -27.511 1.00 94.94 232 CYS A N 1
ATOM 1715 C CA . CYS A 1 232 ? 25.422 8.062 -26.314 1.00 94.94 232 CYS A CA 1
ATOM 1716 C C . CYS A 1 232 ? 24.636 8.615 -25.132 1.00 94.94 232 CYS A C 1
ATOM 1718 O O . CYS A 1 232 ? 24.876 9.734 -24.677 1.00 94.94 232 CYS A O 1
ATOM 1720 N N . THR A 1 233 ? 23.715 7.810 -24.615 1.00 92.38 233 THR A N 1
ATOM 1721 C CA . THR A 1 233 ? 22.937 8.126 -23.414 1.00 92.38 233 THR A CA 1
ATOM 1722 C C . THR A 1 233 ? 23.545 7.444 -22.189 1.00 92.38 233 THR A C 1
ATOM 1724 O O . THR A 1 233 ? 24.001 6.303 -22.319 1.00 92.38 233 THR A O 1
ATOM 1727 N N . PRO A 1 234 ? 23.552 8.091 -21.011 1.00 92.12 234 PRO A N 1
ATOM 1728 C CA . PRO A 1 234 ? 23.981 7.462 -19.767 1.00 92.12 234 PRO A CA 1
ATOM 1729 C C . PRO A 1 234 ? 23.217 6.164 -19.495 1.00 92.12 234 PRO A C 1
ATOM 1731 O O . PRO A 1 234 ? 21.993 6.128 -19.623 1.00 92.12 234 PRO A O 1
ATOM 1734 N N . ILE A 1 235 ? 23.928 5.109 -19.103 1.00 92.19 235 ILE A N 1
ATOM 1735 C CA . ILE A 1 235 ? 23.307 3.906 -18.550 1.00 92.19 235 ILE A CA 1
ATOM 1736 C C . ILE A 1 235 ? 23.065 4.179 -17.072 1.00 92.19 235 ILE A C 1
ATOM 1738 O O . ILE A 1 235 ? 24.024 4.355 -16.326 1.00 92.19 235 ILE A O 1
ATOM 1742 N N . ASP A 1 236 ? 21.806 4.199 -16.651 1.00 92.19 236 ASP A N 1
ATOM 1743 C CA . ASP A 1 236 ? 21.439 4.187 -15.236 1.00 92.19 236 ASP A CA 1
ATOM 1744 C C . ASP A 1 236 ? 21.277 2.727 -14.779 1.00 92.19 236 ASP A C 1
ATOM 1746 O O . ASP A 1 236 ? 20.286 2.085 -15.152 1.00 92.19 236 ASP A O 1
ATOM 1750 N N . PRO A 1 237 ? 22.220 2.168 -13.991 1.00 92.12 237 PRO A N 1
ATOM 1751 C CA . PRO A 1 237 ? 22.101 0.795 -13.524 1.00 92.12 237 PRO A CA 1
ATOM 1752 C C . PRO A 1 237 ? 20.884 0.594 -12.618 1.00 92.12 237 PRO A C 1
ATOM 1754 O O . PRO A 1 237 ? 20.358 -0.509 -12.578 1.00 92.12 237 PRO A O 1
ATOM 1757 N N . CYS A 1 238 ? 20.361 1.624 -11.946 1.00 92.06 238 CYS A N 1
ATOM 1758 C CA . CYS A 1 238 ? 19.162 1.481 -11.117 1.00 92.06 238 CYS A CA 1
ATOM 1759 C C . CYS A 1 238 ? 17.902 1.181 -11.944 1.00 92.06 238 CYS A C 1
ATOM 1761 O O . CYS A 1 238 ? 16.969 0.561 -11.435 1.00 92.06 238 CYS A O 1
ATOM 1763 N N . GLN A 1 239 ? 17.882 1.545 -13.231 1.00 90.69 239 GLN A N 1
ATOM 1764 C CA . GLN A 1 239 ? 16.808 1.165 -14.160 1.00 90.69 239 GLN A CA 1
ATOM 1765 C C . GLN A 1 239 ? 16.999 -0.245 -14.744 1.00 90.69 239 GLN A C 1
ATOM 1767 O O . GLN A 1 239 ? 16.089 -0.783 -15.376 1.00 90.69 239 GLN A O 1
ATOM 1772 N N . ILE A 1 240 ? 18.170 -0.858 -14.545 1.00 86.12 240 ILE A N 1
ATOM 1773 C CA . ILE A 1 240 ? 18.542 -2.155 -15.114 1.00 86.12 240 ILE A CA 1
ATOM 1774 C C . ILE A 1 240 ? 18.852 -3.128 -13.977 1.00 86.12 240 ILE A C 1
ATOM 1776 O O . ILE A 1 240 ? 19.902 -3.062 -13.349 1.00 86.12 240 ILE A O 1
ATOM 1780 N N . ASN A 1 241 ? 17.950 -4.078 -13.722 1.00 86.62 241 ASN A N 1
ATOM 1781 C CA . ASN A 1 241 ? 18.100 -5.034 -12.616 1.00 86.62 241 ASN A CA 1
ATOM 1782 C C . ASN A 1 241 ? 18.330 -4.345 -11.251 1.00 86.62 241 ASN A C 1
ATOM 1784 O O . ASN A 1 241 ? 19.088 -4.843 -10.422 1.00 86.62 241 ASN A O 1
ATOM 1788 N N . TYR A 1 242 ? 17.728 -3.163 -11.056 1.00 88.19 242 TYR A N 1
ATOM 1789 C CA . TYR A 1 242 ? 17.790 -2.372 -9.823 1.00 88.19 242 TYR A CA 1
ATOM 1790 C C . TYR A 1 242 ? 19.220 -2.155 -9.286 1.00 88.19 242 TYR A C 1
ATOM 1792 O O . TYR A 1 242 ? 19.463 -2.218 -8.086 1.00 88.19 242 TYR A O 1
ATOM 1800 N N . GLY A 1 243 ? 20.204 -1.967 -10.174 1.00 86.38 243 GLY A N 1
ATOM 1801 C CA . GLY A 1 243 ? 21.613 -1.783 -9.805 1.00 86.38 243 GLY A CA 1
ATOM 1802 C C . GLY A 1 243 ? 22.255 -3.006 -9.146 1.00 86.38 243 GLY A C 1
ATOM 1803 O O . GLY A 1 243 ? 23.293 -2.882 -8.502 1.00 86.38 243 GLY A O 1
ATOM 1804 N N . SER A 1 244 ? 21.645 -4.189 -9.287 1.00 88.19 244 SER A N 1
ATOM 1805 C CA . SER A 1 244 ? 21.960 -5.393 -8.501 1.00 88.19 244 SER A CA 1
ATOM 1806 C C . SER A 1 244 ? 21.812 -5.192 -6.986 1.00 88.19 244 SER A C 1
ATOM 1808 O O . SER A 1 244 ? 22.430 -5.911 -6.197 1.00 88.19 244 SER A O 1
ATOM 1810 N N . CYS A 1 245 ? 20.996 -4.219 -6.580 1.00 89.88 245 CYS A N 1
ATOM 1811 C CA . CYS A 1 245 ? 20.629 -3.989 -5.195 1.00 89.88 245 CYS A CA 1
ATOM 1812 C C . CYS A 1 245 ? 19.459 -4.904 -4.795 1.00 89.88 245 CYS A C 1
ATOM 1814 O O . CYS A 1 245 ? 18.536 -5.088 -5.587 1.00 89.88 245 CYS A O 1
ATOM 1816 N N . PRO A 1 246 ? 19.457 -5.469 -3.577 1.00 89.88 246 PRO A N 1
ATOM 1817 C CA . PRO A 1 246 ? 18.283 -6.148 -3.027 1.00 89.88 246 PRO A CA 1
ATOM 1818 C C . PRO A 1 246 ? 17.117 -5.165 -2.837 1.00 89.88 246 PRO A C 1
ATOM 1820 O O . PRO A 1 246 ? 17.241 -4.182 -2.104 1.00 89.88 246 PRO A O 1
ATOM 1823 N N . ASP A 1 247 ? 15.986 -5.417 -3.485 1.00 83.12 247 ASP A N 1
ATOM 1824 C CA . ASP A 1 247 ? 14.817 -4.528 -3.545 1.00 83.12 247 ASP A CA 1
ATOM 1825 C C . ASP A 1 247 ? 14.050 -4.403 -2.219 1.00 83.12 247 ASP A C 1
ATOM 1827 O O . ASP A 1 247 ? 13.459 -3.356 -1.953 1.00 83.12 247 ASP A O 1
ATOM 1831 N N . ASP A 1 248 ? 14.122 -5.415 -1.352 1.00 84.00 248 ASP A N 1
ATOM 1832 C CA . ASP A 1 248 ? 13.362 -5.451 -0.094 1.00 84.00 248 ASP A CA 1
ATOM 1833 C C . ASP A 1 248 ? 13.884 -4.506 1.004 1.00 84.00 248 ASP A C 1
ATOM 1835 O O . ASP A 1 248 ? 13.116 -4.027 1.839 1.00 84.00 248 ASP A O 1
ATOM 1839 N N . THR A 1 249 ? 15.197 -4.260 1.056 1.00 89.88 249 THR A N 1
ATOM 1840 C CA . THR A 1 249 ? 15.849 -3.575 2.198 1.00 89.88 249 THR A CA 1
ATOM 1841 C C . THR A 1 249 ? 16.774 -2.435 1.784 1.00 89.88 249 THR A C 1
ATOM 1843 O O . THR A 1 249 ? 17.322 -1.729 2.638 1.00 89.88 249 THR A O 1
ATOM 1846 N N . THR A 1 250 ? 16.958 -2.228 0.477 1.00 91.38 250 THR A N 1
ATOM 1847 C CA . THR A 1 250 ? 17.889 -1.230 -0.047 1.00 91.38 250 THR A CA 1
ATOM 1848 C C . THR A 1 250 ? 17.268 -0.381 -1.150 1.00 91.38 250 THR A C 1
ATOM 1850 O O . THR A 1 250 ? 16.336 -0.775 -1.852 1.00 91.38 250 THR A O 1
ATOM 1853 N N . ARG A 1 251 ? 17.796 0.829 -1.296 1.00 92.00 251 ARG A N 1
ATOM 1854 C CA . ARG A 1 251 ? 17.511 1.746 -2.391 1.00 92.00 251 ARG A CA 1
ATOM 1855 C C . ARG A 1 251 ? 18.752 1.845 -3.261 1.00 92.00 251 ARG A C 1
ATOM 1857 O O . ARG A 1 251 ? 19.834 2.140 -2.758 1.00 92.00 251 ARG A O 1
ATOM 1864 N N . CYS A 1 252 ? 18.573 1.640 -4.561 1.00 93.19 252 CYS A N 1
ATOM 1865 C CA . CYS A 1 252 ? 19.620 1.910 -5.534 1.00 93.19 252 CYS A CA 1
ATOM 1866 C C . CYS A 1 252 ? 19.792 3.423 -5.710 1.00 93.19 252 CYS A C 1
ATOM 1868 O O . CYS A 1 252 ? 18.816 4.143 -5.939 1.00 93.19 252 CYS A O 1
ATOM 1870 N N . VAL A 1 253 ? 21.030 3.894 -5.600 1.00 93.06 253 VAL A N 1
ATOM 1871 C CA . VAL A 1 253 ? 21.418 5.283 -5.835 1.00 93.06 253 VAL A CA 1
ATOM 1872 C C . VAL A 1 253 ? 22.304 5.327 -7.071 1.00 93.06 253 VAL A C 1
ATOM 1874 O O . VAL A 1 253 ? 23.327 4.648 -7.150 1.00 93.06 253 VAL A O 1
ATOM 1877 N N . TYR A 1 254 ? 21.879 6.115 -8.056 1.00 93.38 254 TYR A N 1
ATOM 1878 C CA . TYR A 1 254 ? 22.651 6.377 -9.262 1.00 93.38 254 TYR A CA 1
ATOM 1879 C C . TYR A 1 254 ? 23.779 7.360 -8.940 1.00 93.38 254 TYR A C 1
ATOM 1881 O O . TYR A 1 254 ? 23.511 8.510 -8.589 1.00 93.38 254 TYR A O 1
ATOM 1889 N N . ASP A 1 255 ? 25.027 6.912 -9.078 1.00 90.38 255 ASP A N 1
ATOM 1890 C CA . ASP A 1 255 ? 26.201 7.753 -8.834 1.00 90.38 255 ASP A CA 1
ATOM 1891 C C . ASP A 1 255 ? 26.604 8.496 -10.103 1.00 90.38 255 ASP A C 1
ATOM 1893 O O . ASP A 1 255 ? 26.708 9.724 -10.138 1.00 90.38 255 ASP A O 1
ATOM 1897 N N . HIS A 1 256 ? 26.848 7.732 -11.164 1.00 89.75 256 HIS A N 1
ATOM 1898 C CA . HIS A 1 256 ? 27.288 8.230 -12.456 1.00 89.75 256 HIS A CA 1
ATOM 1899 C C . HIS A 1 256 ? 26.995 7.184 -13.544 1.00 89.75 256 HIS A C 1
ATOM 1901 O O . HIS A 1 256 ? 26.613 6.057 -13.229 1.00 89.75 256 HIS A O 1
ATOM 1907 N N . PRO A 1 257 ? 27.178 7.505 -14.836 1.00 91.56 257 PRO A N 1
ATOM 1908 C CA . PRO A 1 257 ? 26.853 6.582 -15.919 1.00 91.56 257 PRO A CA 1
ATOM 1909 C C . PRO A 1 257 ? 27.556 5.232 -15.723 1.00 91.56 257 PRO A C 1
ATOM 1911 O O . PRO A 1 257 ? 28.772 5.186 -15.524 1.00 91.56 257 PRO A O 1
ATOM 1914 N N . GLY A 1 258 ? 26.785 4.144 -15.729 1.00 88.50 258 GLY A N 1
ATOM 1915 C CA . GLY A 1 258 ? 27.262 2.777 -15.505 1.00 88.50 258 GLY A CA 1
ATOM 1916 C C . GLY A 1 258 ? 27.573 2.389 -14.056 1.00 88.50 258 GLY A C 1
ATOM 1917 O O . GLY A 1 258 ? 27.941 1.237 -13.837 1.00 88.50 258 GLY A O 1
ATOM 1918 N N . MET A 1 259 ? 27.425 3.288 -13.077 1.00 90.88 259 MET A N 1
ATOM 1919 C CA . MET A 1 259 ? 27.742 3.016 -11.673 1.00 90.88 259 MET A CA 1
ATOM 1920 C C . MET A 1 259 ? 26.616 3.435 -10.729 1.00 90.88 259 MET A C 1
ATOM 1922 O O . MET A 1 259 ? 26.029 4.512 -10.833 1.00 90.88 259 MET A O 1
ATOM 1926 N N . SER A 1 260 ? 26.336 2.551 -9.785 1.00 92.12 260 SER A N 1
ATOM 1927 C CA . SER A 1 260 ? 25.364 2.745 -8.722 1.00 92.12 260 SER A CA 1
ATOM 1928 C C . SER A 1 260 ? 25.866 2.072 -7.457 1.00 92.12 260 SER A C 1
ATOM 1930 O O . SER A 1 260 ? 26.623 1.096 -7.525 1.00 92.12 260 SER A O 1
ATOM 1932 N N . HIS A 1 261 ? 25.363 2.515 -6.315 1.00 92.50 261 HIS A N 1
ATOM 1933 C CA . HIS A 1 261 ? 25.515 1.801 -5.056 1.00 92.50 261 HIS A CA 1
ATOM 1934 C C . HIS A 1 261 ? 24.161 1.609 -4.374 1.00 92.50 261 HIS A C 1
ATOM 1936 O O . HIS A 1 261 ? 23.152 2.207 -4.750 1.00 92.50 261 HIS A O 1
ATOM 1942 N N . CYS A 1 262 ? 24.142 0.729 -3.376 1.00 92.62 262 CYS A N 1
ATOM 1943 C CA . CYS A 1 262 ? 22.948 0.415 -2.608 1.00 92.62 262 CYS A CA 1
ATOM 1944 C C . CYS A 1 262 ? 23.055 1.067 -1.233 1.00 92.62 262 CYS A C 1
ATOM 1946 O O . CYS A 1 262 ? 24.041 0.864 -0.522 1.00 92.62 262 CYS A O 1
ATOM 1948 N N . GLU A 1 263 ? 22.027 1.810 -0.846 1.00 91.94 263 GLU A N 1
ATOM 1949 C CA . GLU A 1 263 ? 21.886 2.356 0.501 1.00 91.94 263 GLU A CA 1
ATOM 1950 C C . GLU A 1 263 ? 20.743 1.660 1.230 1.00 91.94 263 GLU A C 1
ATOM 1952 O O . GLU A 1 263 ? 19.721 1.330 0.627 1.00 91.94 263 GLU A O 1
ATOM 1957 N N . CYS A 1 264 ? 20.871 1.472 2.541 1.00 91.12 264 CYS A N 1
ATOM 1958 C CA . CYS A 1 264 ? 19.765 0.953 3.336 1.00 91.12 264 CYS A CA 1
ATOM 1959 C C . CYS A 1 264 ? 18.574 1.919 3.301 1.00 91.12 264 CYS A C 1
ATOM 1961 O O . CYS A 1 264 ? 18.731 3.143 3.387 1.00 91.12 264 CYS A O 1
ATOM 1963 N N . VAL A 1 265 ? 17.368 1.365 3.174 1.00 90.06 265 VAL A N 1
ATOM 1964 C CA . VAL A 1 265 ? 16.144 2.151 3.369 1.00 90.06 265 VAL A CA 1
ATOM 1965 C C . VAL A 1 265 ? 15.960 2.479 4.852 1.00 90.06 265 VAL A C 1
ATOM 1967 O O . VAL A 1 265 ? 16.576 1.867 5.726 1.00 90.06 265 VAL A O 1
ATOM 1970 N N . GLU A 1 266 ? 15.133 3.481 5.143 1.00 84.56 266 GLU A N 1
ATOM 1971 C CA . GLU A 1 266 ? 14.884 3.916 6.517 1.00 84.56 266 GLU A CA 1
ATOM 1972 C C . GLU A 1 266 ? 14.388 2.741 7.384 1.00 84.56 266 GLU A C 1
ATOM 1974 O O . GLU A 1 266 ? 13.524 1.969 6.968 1.00 84.56 266 GLU A O 1
ATOM 1979 N N . GLY A 1 267 ? 14.971 2.577 8.576 1.00 80.25 267 GLY A N 1
ATOM 1980 C CA . GLY A 1 267 ? 14.694 1.439 9.462 1.00 80.25 267 GLY A CA 1
ATOM 1981 C C . GLY A 1 267 ? 15.588 0.208 9.249 1.00 80.25 267 GLY A C 1
ATOM 1982 O O . GLY A 1 267 ? 15.405 -0.782 9.958 1.00 80.25 267 GLY A O 1
ATOM 1983 N N . TYR A 1 268 ? 16.570 0.272 8.342 1.00 87.69 268 TYR A N 1
ATOM 1984 C CA . TYR A 1 268 ? 17.586 -0.764 8.125 1.00 87.69 268 TYR A CA 1
ATOM 1985 C C . TYR A 1 268 ? 19.019 -0.207 8.231 1.00 87.69 268 TYR A C 1
ATOM 1987 O O . TYR A 1 268 ? 19.259 0.979 8.006 1.00 87.69 268 TYR A O 1
ATOM 1995 N N . GLN A 1 269 ? 19.979 -1.063 8.577 1.00 86.44 269 GLN A N 1
ATOM 1996 C CA . GLN A 1 269 ? 21.399 -0.750 8.765 1.00 86.44 269 GLN A CA 1
ATOM 1997 C C . GLN A 1 269 ? 22.289 -1.911 8.294 1.00 86.44 269 GLN A C 1
ATOM 1999 O O . GLN A 1 269 ? 21.790 -2.971 7.948 1.00 86.44 269 GLN A O 1
ATOM 2004 N N . ASN A 1 270 ? 23.612 -1.729 8.311 1.00 87.50 270 ASN A N 1
ATOM 2005 C CA . ASN A 1 270 ? 24.594 -2.778 7.999 1.00 87.50 270 ASN A CA 1
ATOM 2006 C C . ASN A 1 270 ? 24.365 -3.458 6.634 1.00 87.50 270 ASN A C 1
ATOM 2008 O O . ASN A 1 270 ? 24.012 -4.630 6.556 1.00 87.50 270 ASN A O 1
ATOM 2012 N N . TYR A 1 271 ? 24.580 -2.724 5.540 1.00 88.50 271 TYR A N 1
ATOM 2013 C CA . TYR A 1 271 ? 24.473 -3.287 4.193 1.00 88.50 271 TYR A CA 1
ATOM 2014 C C . TYR A 1 271 ? 25.473 -4.432 3.952 1.00 88.50 271 TYR A C 1
ATOM 2016 O O . TYR A 1 271 ? 26.682 -4.271 4.143 1.00 88.50 271 TYR A O 1
ATOM 2024 N N . VAL A 1 272 ? 24.965 -5.557 3.448 1.00 88.06 272 VAL A N 1
ATOM 2025 C CA . VAL A 1 272 ? 25.729 -6.718 2.987 1.00 88.06 272 VAL A CA 1
ATOM 2026 C C . VAL A 1 272 ? 25.414 -6.973 1.514 1.00 88.06 272 VAL A C 1
ATOM 2028 O O . VAL A 1 272 ? 24.263 -7.176 1.120 1.00 88.06 272 VAL A O 1
ATOM 2031 N N . GLN A 1 273 ? 26.457 -7.003 0.685 1.00 84.38 273 GLN A N 1
ATOM 2032 C CA . GLN A 1 273 ? 26.330 -7.195 -0.759 1.00 84.38 273 GLN A CA 1
ATOM 2033 C C . GLN A 1 273 ? 25.588 -8.499 -1.102 1.00 84.38 273 GLN A C 1
ATOM 2035 O O . GLN A 1 273 ? 25.956 -9.575 -0.637 1.00 84.38 273 GLN A O 1
ATOM 2040 N N . GLY A 1 274 ? 24.544 -8.397 -1.931 1.00 81.88 274 GLY A N 1
ATOM 2041 C CA . GLY A 1 274 ? 23.727 -9.532 -2.385 1.00 81.88 274 GLY A CA 1
ATOM 2042 C C . GLY A 1 274 ? 22.712 -10.070 -1.368 1.00 81.88 274 GLY A C 1
ATOM 2043 O O . GLY A 1 274 ? 21.858 -10.862 -1.754 1.00 81.88 274 GLY A O 1
ATOM 2044 N N . VAL A 1 275 ? 22.772 -9.637 -0.105 1.00 86.81 275 VAL A N 1
ATOM 2045 C CA . VAL A 1 275 ? 21.822 -10.033 0.952 1.00 86.81 275 VAL A CA 1
ATOM 2046 C C . VAL A 1 275 ? 20.873 -8.886 1.295 1.00 86.81 275 VAL A C 1
ATOM 2048 O O . VAL A 1 275 ? 19.672 -9.106 1.411 1.00 86.81 275 VAL A O 1
ATOM 2051 N N . GLY A 1 276 ? 21.386 -7.658 1.401 1.00 86.94 276 GLY A N 1
ATOM 2052 C CA . GLY A 1 276 ? 20.603 -6.474 1.750 1.00 86.94 276 GLY A CA 1
ATOM 2053 C C . GLY A 1 276 ? 21.056 -5.870 3.071 1.00 86.94 276 GLY A C 1
ATOM 2054 O O . GLY A 1 276 ? 22.205 -6.044 3.468 1.00 86.94 276 GLY A O 1
ATOM 2055 N N . CYS A 1 277 ? 20.178 -5.128 3.731 1.00 90.50 277 CYS A N 1
ATOM 2056 C CA . CYS A 1 277 ? 20.448 -4.526 5.031 1.00 90.50 277 CYS A CA 1
ATOM 2057 C C . CYS A 1 277 ? 19.720 -5.263 6.157 1.00 90.50 277 CYS A C 1
ATOM 2059 O O . CYS A 1 277 ? 18.613 -5.772 5.974 1.00 90.50 277 CYS A O 1
ATOM 2061 N N . ASP A 1 278 ? 20.324 -5.255 7.340 1.00 86.75 278 ASP A N 1
ATOM 2062 C CA . ASP A 1 278 ? 19.715 -5.751 8.567 1.00 86.75 278 ASP A CA 1
ATOM 2063 C C . ASP A 1 278 ? 18.679 -4.756 9.089 1.00 86.75 278 ASP A C 1
ATOM 2065 O O . ASP A 1 278 ? 18.873 -3.542 9.042 1.00 86.75 278 ASP A O 1
ATOM 2069 N N . MET A 1 279 ? 17.570 -5.250 9.632 1.00 82.25 279 MET A N 1
ATOM 2070 C CA . MET A 1 279 ? 16.587 -4.384 10.281 1.00 82.25 279 MET A CA 1
ATOM 2071 C C . MET A 1 279 ? 17.205 -3.736 11.528 1.00 82.25 279 MET A C 1
ATOM 2073 O O . MET A 1 279 ? 17.866 -4.404 12.327 1.00 82.25 279 MET A O 1
ATOM 2077 N N . ILE A 1 280 ? 16.994 -2.432 11.710 1.00 83.12 280 ILE A N 1
ATOM 2078 C CA . ILE A 1 280 ? 17.408 -1.737 12.931 1.00 83.12 280 ILE A CA 1
ATOM 2079 C C . ILE A 1 280 ? 16.555 -2.252 14.088 1.00 83.12 280 ILE A C 1
ATOM 2081 O O . ILE A 1 280 ? 15.332 -2.123 14.062 1.00 83.12 280 ILE A O 1
ATOM 2085 N N . ASP A 1 281 ? 17.202 -2.789 15.122 1.00 80.12 281 ASP A N 1
ATOM 2086 C CA . ASP A 1 281 ? 16.505 -3.179 16.340 1.00 80.12 281 ASP A CA 1
ATOM 2087 C C . ASP A 1 281 ? 16.200 -1.944 17.195 1.00 80.12 281 ASP A C 1
ATOM 2089 O O . ASP A 1 281 ? 17.052 -1.410 17.913 1.00 80.12 281 ASP A O 1
ATOM 2093 N N . MET A 1 282 ? 14.951 -1.493 17.111 1.00 79.00 282 MET A N 1
ATOM 2094 C CA . MET A 1 282 ? 14.446 -0.333 17.842 1.00 79.00 282 MET A CA 1
ATOM 2095 C C . MET A 1 282 ? 14.520 -0.535 19.364 1.00 79.00 282 MET A C 1
ATOM 2097 O O . MET A 1 282 ? 14.677 0.437 20.105 1.00 79.00 282 MET A O 1
ATOM 2101 N N . CYS A 1 283 ? 14.496 -1.786 19.835 1.00 80.56 283 CYS A N 1
ATOM 2102 C CA . CYS A 1 283 ? 14.539 -2.127 21.256 1.00 80.56 283 CYS A CA 1
ATOM 2103 C C . CYS A 1 283 ? 15.918 -1.902 21.901 1.00 80.56 283 CYS A C 1
ATOM 2105 O O . CYS A 1 283 ? 16.000 -1.712 23.114 1.00 80.56 283 CYS A O 1
ATOM 2107 N N . LEU A 1 284 ? 16.999 -1.884 21.113 1.00 78.50 284 LEU A N 1
ATOM 2108 C CA . LEU A 1 284 ? 18.365 -1.649 21.605 1.00 78.50 284 LEU A CA 1
ATOM 2109 C C . LEU A 1 284 ? 18.765 -0.167 21.596 1.00 78.50 284 LEU A C 1
ATOM 2111 O O . LEU A 1 284 ? 19.760 0.209 22.216 1.00 78.50 284 LEU A O 1
ATOM 2115 N N . LEU A 1 285 ? 17.992 0.688 20.920 1.00 69.69 285 LEU A N 1
ATOM 2116 C CA . LEU A 1 285 ? 18.315 2.106 20.746 1.00 69.69 285 LEU A CA 1
ATOM 2117 C C . LEU A 1 285 ? 17.908 2.997 21.936 1.00 69.69 285 LEU A C 1
ATOM 2119 O O . LEU A 1 285 ? 18.106 4.208 21.873 1.00 69.69 285 LEU A O 1
ATOM 2123 N N . ASN A 1 286 ? 17.355 2.439 23.024 1.00 61.91 286 ASN A N 1
ATOM 2124 C CA . ASN A 1 286 ? 16.813 3.178 24.184 1.00 61.91 286 ASN A CA 1
ATOM 2125 C C . ASN A 1 286 ? 15.756 4.254 23.830 1.00 61.91 286 ASN A C 1
ATOM 2127 O O . ASN A 1 286 ? 15.411 5.078 24.678 1.00 61.91 286 ASN A O 1
ATOM 2131 N N . VAL A 1 287 ? 15.234 4.255 22.596 1.00 65.25 287 VAL A N 1
ATOM 2132 C CA . VAL A 1 287 ? 14.195 5.190 22.133 1.00 65.25 287 VAL A CA 1
ATOM 2133 C C . VAL A 1 287 ? 12.815 4.729 22.602 1.00 65.25 287 VAL A C 1
ATOM 2135 O O . VAL A 1 287 ? 12.025 5.539 23.079 1.00 65.25 287 VAL A O 1
ATOM 2138 N N . THR A 1 288 ? 12.530 3.428 22.518 1.00 66.00 288 THR A N 1
ATOM 2139 C CA . THR A 1 288 ? 11.282 2.830 23.006 1.00 66.00 288 THR A CA 1
ATOM 2140 C C . THR A 1 288 ? 11.427 2.353 24.447 1.00 66.00 288 THR A C 1
ATOM 2142 O O . THR A 1 288 ? 12.165 1.410 24.729 1.00 66.00 288 THR A O 1
ATOM 2145 N N . GLN A 1 289 ? 10.704 2.999 25.364 1.00 79.88 289 GLN A N 1
ATOM 2146 C CA . GLN A 1 289 ? 10.625 2.610 26.773 1.00 79.88 289 GLN A CA 1
ATOM 2147 C C . GLN A 1 289 ? 9.352 1.793 27.012 1.00 79.88 289 GLN A C 1
ATOM 2149 O O . GLN A 1 289 ? 8.313 2.341 27.369 1.00 79.88 289 GLN A O 1
ATOM 2154 N N . CYS A 1 290 ? 9.430 0.477 26.806 1.00 87.00 290 CYS A N 1
ATOM 2155 C CA . CYS A 1 290 ? 8.337 -0.421 27.178 1.00 87.00 290 CYS A CA 1
ATOM 2156 C C . CYS A 1 290 ? 8.159 -0.480 28.703 1.00 87.00 290 CYS A C 1
ATOM 2158 O O . CYS A 1 290 ? 9.097 -0.233 29.471 1.00 87.00 290 CYS A O 1
ATOM 2160 N N . HIS A 1 291 ? 6.965 -0.871 29.151 1.00 89.00 291 HIS A N 1
ATOM 2161 C CA . HIS A 1 291 ? 6.702 -1.099 30.568 1.00 89.00 291 HIS A CA 1
ATOM 2162 C C . HIS A 1 291 ? 7.674 -2.136 31.163 1.00 89.00 291 HIS A C 1
ATOM 2164 O O . HIS A 1 291 ? 8.058 -3.093 30.495 1.00 89.00 291 HIS A O 1
ATOM 2170 N N . LYS A 1 292 ? 7.973 -2.057 32.470 1.00 87.25 292 LYS A N 1
ATOM 2171 C CA . LYS A 1 292 ? 8.808 -3.054 33.190 1.00 87.25 292 LYS A CA 1
ATOM 2172 C C . LYS A 1 292 ? 8.302 -4.507 33.087 1.00 87.25 292 LYS A C 1
ATOM 2174 O O . LYS A 1 292 ? 9.042 -5.444 33.369 1.00 87.25 292 LYS A O 1
ATOM 2179 N N . HIS A 1 293 ? 7.024 -4.678 32.745 1.00 89.88 293 HIS A N 1
ATOM 2180 C CA . HIS A 1 293 ? 6.360 -5.969 32.542 1.00 89.88 293 HIS A CA 1
ATOM 2181 C C . HIS A 1 293 ? 5.967 -6.191 31.077 1.00 89.88 293 HIS A C 1
ATOM 2183 O O . HIS A 1 293 ? 4.998 -6.896 30.817 1.00 89.88 293 HIS A O 1
ATOM 2189 N N . ALA A 1 294 ? 6.678 -5.577 30.135 1.00 91.12 294 ALA A N 1
ATOM 2190 C CA . ALA A 1 294 ? 6.518 -5.805 28.710 1.00 91.12 294 ALA A CA 1
ATOM 2191 C C . ALA A 1 294 ? 7.853 -6.186 28.076 1.00 91.12 294 ALA A C 1
ATOM 2193 O O . ALA A 1 294 ? 8.905 -5.661 28.442 1.00 91.12 294 ALA A O 1
ATOM 2194 N N . ASN A 1 295 ? 7.785 -7.074 27.093 1.00 89.94 295 ASN A N 1
ATOM 2195 C CA . ASN A 1 295 ? 8.893 -7.370 26.208 1.00 89.94 295 ASN A CA 1
ATOM 2196 C C . ASN A 1 295 ? 8.790 -6.488 24.966 1.00 89.94 295 ASN A C 1
ATOM 2198 O O . ASN A 1 295 ? 7.719 -6.346 24.379 1.00 89.94 295 ASN A O 1
ATOM 2202 N N . CYS A 1 296 ? 9.920 -5.915 24.570 1.00 89.12 296 CYS A N 1
ATOM 2203 C CA . CYS A 1 296 ? 10.043 -5.180 23.322 1.00 89.12 296 CYS A CA 1
ATOM 2204 C C . CYS A 1 296 ? 10.417 -6.147 22.197 1.00 89.12 296 CYS A C 1
ATOM 2206 O O . CYS A 1 296 ? 11.342 -6.949 22.356 1.00 89.12 296 CYS A O 1
ATOM 2208 N N . SER A 1 297 ? 9.737 -6.047 21.060 1.00 87.00 297 SER A N 1
ATOM 2209 C CA . SER A 1 297 ? 10.144 -6.708 19.822 1.00 87.00 297 SER A CA 1
ATOM 2210 C C . SER A 1 297 ? 9.984 -5.766 18.637 1.00 87.00 297 SER A C 1
ATOM 2212 O O . SER A 1 297 ? 8.938 -5.140 18.473 1.00 87.00 297 SER A O 1
ATOM 2214 N N . THR A 1 298 ? 10.997 -5.692 17.778 1.00 83.25 298 THR A N 1
ATOM 2215 C CA . THR A 1 298 ? 10.899 -4.962 16.510 1.00 83.25 298 THR A CA 1
ATOM 2216 C C . THR A 1 298 ? 10.086 -5.798 15.514 1.00 83.25 298 THR A C 1
ATOM 2218 O O . THR A 1 298 ? 10.499 -6.898 15.152 1.00 83.25 298 THR A O 1
ATOM 2221 N N . ILE A 1 299 ? 8.912 -5.303 15.105 1.00 83.06 299 ILE A N 1
ATOM 2222 C CA . ILE A 1 299 ? 7.977 -6.028 14.216 1.00 83.06 299 ILE A CA 1
ATOM 2223 C C . ILE A 1 299 ? 8.101 -5.618 12.751 1.00 83.06 299 ILE A C 1
ATOM 2225 O O . ILE A 1 299 ? 7.778 -6.393 11.851 1.00 83.06 299 ILE A O 1
ATOM 2229 N N . SER A 1 300 ? 8.553 -4.393 12.508 1.00 75.12 300 SER A N 1
ATOM 2230 C CA . SER A 1 300 ? 8.810 -3.869 11.176 1.00 75.12 300 SER A CA 1
ATOM 2231 C C . SER A 1 300 ? 9.864 -2.761 11.255 1.00 75.12 300 SER A C 1
ATOM 2233 O O . SER A 1 300 ? 10.116 -2.237 12.342 1.00 75.12 300 SER A O 1
ATOM 2235 N N . PRO A 1 301 ? 10.479 -2.373 10.128 1.00 75.25 301 PRO A N 1
ATOM 2236 C CA . PRO A 1 301 ? 11.532 -1.360 10.100 1.00 75.25 301 PRO A CA 1
ATOM 2237 C C . PRO A 1 301 ? 11.065 -0.065 10.761 1.00 75.25 301 PRO A C 1
ATOM 2239 O O . PRO A 1 301 ? 10.020 0.476 10.401 1.00 75.25 301 PRO A O 1
ATOM 2242 N N . GLY A 1 302 ? 11.806 0.402 11.766 1.00 71.94 302 GLY A N 1
ATOM 2243 C CA . GLY A 1 302 ? 11.458 1.615 12.509 1.00 71.94 302 GLY A CA 1
ATOM 2244 C C . GLY A 1 302 ? 10.252 1.493 13.454 1.00 71.94 302 GLY A C 1
ATOM 2245 O O . GLY A 1 302 ? 9.853 2.496 14.041 1.00 71.94 302 GLY A O 1
ATOM 2246 N N . VAL A 1 303 ? 9.670 0.301 13.633 1.00 80.88 303 VAL A N 1
ATOM 2247 C CA . VAL A 1 303 ? 8.508 0.077 14.508 1.00 80.88 303 VAL A CA 1
ATOM 2248 C C . VAL A 1 303 ? 8.811 -1.029 15.515 1.00 80.88 303 VAL A C 1
ATOM 2250 O O . VAL A 1 303 ? 8.919 -2.210 15.172 1.00 80.88 303 VAL A O 1
ATOM 2253 N N . ALA A 1 304 ? 8.896 -0.637 16.783 1.00 83.19 304 ALA A N 1
ATOM 2254 C CA . ALA A 1 304 ? 8.899 -1.559 17.910 1.00 83.19 304 ALA A CA 1
ATOM 2255 C C . ALA A 1 304 ? 7.478 -1.731 18.456 1.00 83.19 304 ALA A C 1
ATOM 2257 O O . ALA A 1 304 ? 6.722 -0.767 18.576 1.00 83.19 304 ALA A O 1
ATOM 2258 N N . GLU A 1 305 ? 7.132 -2.969 18.794 1.00 87.25 305 GLU A N 1
ATOM 2259 C CA . GLU A 1 305 ? 5.920 -3.323 19.521 1.00 87.25 305 GLU A CA 1
ATOM 2260 C C . GLU A 1 305 ? 6.316 -3.761 20.933 1.00 87.25 305 GLU A C 1
ATOM 2262 O O . GLU A 1 305 ? 7.166 -4.638 21.117 1.00 87.25 305 GLU A O 1
ATOM 2267 N N . CYS A 1 306 ? 5.701 -3.138 21.936 1.00 90.69 306 CYS A N 1
ATOM 2268 C CA . CYS A 1 306 ? 5.783 -3.590 23.315 1.00 90.69 306 CYS A CA 1
ATOM 2269 C C . CYS A 1 306 ? 4.629 -4.563 23.568 1.00 90.69 306 CYS A C 1
ATOM 2271 O O . CYS A 1 306 ? 3.466 -4.225 23.358 1.00 90.69 306 CYS A O 1
ATOM 2273 N N . VAL A 1 307 ? 4.928 -5.764 24.054 1.00 91.31 307 VAL A N 1
ATOM 2274 C CA . VAL A 1 307 ? 3.911 -6.764 24.395 1.00 91.31 307 VAL A CA 1
ATOM 2275 C C . VAL A 1 307 ? 4.027 -7.090 25.874 1.00 91.31 307 VAL A C 1
ATOM 2277 O O . VAL A 1 307 ? 5.089 -7.496 26.343 1.00 91.31 307 VAL A O 1
ATOM 2280 N N . CYS A 1 308 ? 2.937 -6.916 26.624 1.00 91.44 308 CYS A N 1
ATOM 2281 C CA . CYS A 1 308 ? 2.906 -7.276 28.038 1.00 91.44 308 CYS A CA 1
ATOM 2282 C C . CYS A 1 308 ? 3.272 -8.755 28.246 1.00 91.44 308 CYS A C 1
ATOM 2284 O O . CYS A 1 308 ? 2.839 -9.634 27.499 1.00 91.44 308 CYS A O 1
ATOM 2286 N N . ASN A 1 309 ? 4.058 -9.019 29.287 1.00 90.56 309 ASN A N 1
ATOM 2287 C CA . ASN A 1 309 ? 4.496 -10.353 29.670 1.00 90.56 309 ASN A CA 1
ATOM 2288 C C . ASN A 1 309 ? 3.302 -11.246 30.030 1.00 90.56 309 ASN A C 1
ATOM 2290 O O . ASN A 1 309 ? 2.219 -10.768 30.374 1.00 90.56 309 ASN A O 1
ATOM 2294 N N . GLU A 1 310 ? 3.515 -12.563 29.993 1.00 86.12 310 GLU A N 1
ATOM 2295 C CA . GLU A 1 310 ? 2.484 -13.531 30.363 1.00 86.12 310 GLU A CA 1
ATOM 2296 C C . GLU A 1 310 ? 1.922 -13.225 31.763 1.00 86.12 310 GLU A C 1
ATOM 2298 O O . GLU A 1 310 ? 2.667 -13.033 32.723 1.00 86.12 310 GLU A O 1
ATOM 2303 N N . GLY A 1 311 ? 0.593 -13.144 31.862 1.00 78.31 311 GLY A N 1
ATOM 2304 C CA . GLY A 1 311 ? -0.104 -12.770 33.094 1.00 78.31 311 GLY A CA 1
ATOM 2305 C C . GLY A 1 311 ? -0.393 -11.275 33.254 1.00 78.31 311 GLY A C 1
ATOM 2306 O O . GLY A 1 311 ? -1.056 -10.925 34.224 1.00 78.31 311 GLY A O 1
ATOM 2307 N N . TYR A 1 312 ? 0.017 -10.420 32.310 1.00 87.12 312 TYR A N 1
ATOM 2308 C CA . TYR A 1 312 ? -0.284 -8.983 32.287 1.00 87.12 312 TYR A CA 1
ATOM 2309 C C . TYR A 1 312 ? -1.163 -8.605 31.082 1.00 87.12 312 TYR A C 1
ATOM 2311 O O . TYR A 1 312 ? -1.135 -9.264 30.043 1.00 87.12 312 TYR A O 1
ATOM 2319 N N . ILE A 1 313 ? -1.954 -7.534 31.208 1.00 81.56 313 ILE A N 1
ATOM 2320 C CA . ILE A 1 313 ? -2.737 -6.959 30.098 1.00 81.56 313 ILE A CA 1
ATOM 2321 C C . ILE A 1 313 ? -2.448 -5.471 29.940 1.00 81.56 313 ILE A C 1
ATOM 2323 O O . ILE A 1 313 ? -2.187 -4.787 30.926 1.00 81.56 313 ILE A O 1
ATOM 2327 N N . GLY A 1 314 ? -2.559 -4.958 28.720 1.00 85.75 314 GLY A N 1
ATOM 2328 C CA . GLY A 1 314 ? -2.300 -3.554 28.426 1.00 85.75 314 GLY A CA 1
ATOM 2329 C C . GLY A 1 314 ? -1.886 -3.346 26.977 1.00 85.75 314 GLY A C 1
ATOM 2330 O O . GLY A 1 314 ? -2.100 -4.231 26.146 1.00 85.75 314 GLY A O 1
ATOM 2331 N N . ASP A 1 315 ? -1.318 -2.182 26.689 1.00 85.12 315 ASP A N 1
ATOM 2332 C CA . ASP A 1 315 ? -0.783 -1.810 25.372 1.00 85.12 315 ASP A CA 1
ATOM 2333 C C . ASP A 1 315 ? 0.740 -2.001 25.264 1.00 85.12 315 ASP A C 1
ATOM 2335 O O . ASP A 1 315 ? 1.318 -1.725 24.219 1.00 85.12 315 ASP A O 1
ATOM 2339 N N . GLY A 1 316 ? 1.385 -2.494 26.327 1.00 85.50 316 GLY A N 1
ATOM 2340 C CA . GLY A 1 316 ? 2.826 -2.744 26.371 1.00 85.50 316 GLY A CA 1
ATOM 2341 C C . GLY A 1 316 ? 3.653 -1.554 26.858 1.00 85.50 316 GLY A C 1
ATOM 2342 O O . GLY A 1 316 ? 4.738 -1.760 27.407 1.00 85.50 316 GLY A O 1
ATOM 2343 N N . GLU A 1 317 ? 3.136 -0.333 26.737 1.00 86.75 317 GLU A N 1
ATOM 2344 C CA . GLU A 1 317 ? 3.688 0.855 27.404 1.00 86.75 317 GLU A CA 1
ATOM 2345 C C . GLU A 1 317 ? 3.173 0.948 28.846 1.00 86.75 317 GLU A C 1
ATOM 2347 O O . GLU A 1 317 ? 3.930 1.256 29.771 1.00 86.75 317 GLU A O 1
ATOM 2352 N N . GLU A 1 318 ? 1.918 0.556 29.063 1.00 85.81 318 GLU A N 1
ATOM 2353 C CA . GLU A 1 318 ? 1.335 0.288 30.371 1.00 85.81 318 GLU A CA 1
ATOM 2354 C C . GLU A 1 318 ? 0.860 -1.166 30.447 1.00 85.81 318 GLU A C 1
ATOM 2356 O O . GLU A 1 318 ? 0.057 -1.622 29.633 1.00 85.81 318 GLU A O 1
ATOM 2361 N N . CYS A 1 319 ? 1.323 -1.904 31.460 1.00 88.88 319 CYS A N 1
ATOM 2362 C CA . CYS A 1 319 ? 0.877 -3.274 31.712 1.00 88.88 319 CYS A CA 1
ATOM 2363 C C . CYS A 1 319 ? 0.351 -3.423 33.136 1.00 88.88 319 CYS A C 1
ATOM 2365 O O . CYS A 1 319 ? 1.026 -3.087 34.110 1.00 88.88 319 CYS A O 1
ATOM 2367 N N . PHE A 1 320 ? -0.848 -3.983 33.253 1.00 88.19 320 PHE A N 1
ATOM 2368 C CA . PHE A 1 320 ? -1.561 -4.194 34.507 1.00 88.19 320 PHE A CA 1
ATOM 2369 C C . PHE A 1 320 ? -1.539 -5.672 34.874 1.00 88.19 320 PHE A C 1
ATOM 2371 O O . PHE A 1 320 ? -1.720 -6.510 33.995 1.00 88.19 320 PHE A O 1
ATOM 2378 N N . GLY A 1 321 ? -1.313 -5.977 36.154 1.00 86.94 321 GLY A N 1
ATOM 2379 C CA . GLY A 1 321 ? -1.356 -7.333 36.710 1.00 86.94 321 GLY A CA 1
ATOM 2380 C C . GLY A 1 321 ? -2.749 -7.723 37.215 1.00 86.94 321 GLY A C 1
ATOM 2381 O O . GLY A 1 321 ? -3.774 -7.181 36.779 1.00 86.94 321 GLY A O 1
ATOM 2382 N N . SER A 1 322 ? -2.801 -8.663 38.160 1.00 87.00 322 SER A N 1
ATOM 2383 C CA . SER A 1 322 ? -4.044 -9.061 38.837 1.00 87.00 322 SER A CA 1
ATOM 2384 C C . SER A 1 322 ? -4.706 -7.903 39.608 1.00 87.00 322 SER A C 1
ATOM 2386 O O . SER A 1 322 ? -4.103 -6.862 39.853 1.00 87.00 322 SER A O 1
ATOM 2388 N N . ILE A 1 323 ? -5.961 -8.067 40.037 1.00 87.88 323 ILE A N 1
ATOM 2389 C CA . ILE A 1 323 ? -6.683 -7.081 40.859 1.00 87.88 323 ILE A CA 1
ATOM 2390 C C . ILE A 1 323 ? -5.897 -6.745 42.131 1.00 87.88 323 ILE A C 1
ATOM 2392 O O . ILE A 1 323 ? -5.883 -5.588 42.546 1.00 87.88 323 ILE A O 1
ATOM 2396 N N . ILE A 1 324 ? -5.260 -7.739 42.757 1.00 88.81 324 ILE A N 1
ATOM 2397 C CA . ILE A 1 324 ? -4.459 -7.527 43.966 1.00 88.81 324 ILE A CA 1
ATOM 2398 C C . ILE A 1 324 ? -3.225 -6.679 43.647 1.00 88.81 324 ILE A C 1
ATOM 2400 O O . ILE A 1 324 ? -3.042 -5.653 44.298 1.00 88.81 324 ILE A O 1
ATOM 2404 N N . GLU A 1 325 ? -2.453 -7.041 42.619 1.00 88.25 325 GLU A N 1
ATOM 2405 C CA . GLU A 1 325 ? -1.285 -6.262 42.172 1.00 88.25 325 GLU A CA 1
ATOM 2406 C C . GLU A 1 325 ? -1.677 -4.841 41.763 1.00 88.25 325 GLU A C 1
ATOM 2408 O O . GLU A 1 325 ? -1.036 -3.874 42.159 1.00 88.25 325 GLU A O 1
ATOM 2413 N N . ARG A 1 326 ? -2.801 -4.680 41.057 1.00 88.56 326 ARG A N 1
ATOM 2414 C CA . ARG A 1 326 ? -3.284 -3.364 40.631 1.00 88.56 326 ARG A CA 1
ATOM 2415 C C . ARG A 1 326 ? -3.640 -2.468 41.817 1.00 88.56 326 ARG A C 1
ATOM 2417 O O . ARG A 1 326 ? -3.404 -1.264 41.765 1.00 88.56 326 ARG A O 1
ATOM 2424 N N . ILE A 1 327 ? -4.203 -3.030 42.891 1.00 87.50 327 ILE A N 1
ATOM 2425 C CA . ILE A 1 327 ? -4.450 -2.287 44.137 1.00 87.50 327 ILE A CA 1
ATOM 2426 C C . ILE A 1 327 ? -3.126 -1.935 44.828 1.00 87.50 327 ILE A C 1
ATOM 2428 O O . ILE A 1 327 ? -3.020 -0.846 45.389 1.00 87.50 327 ILE A O 1
ATOM 2432 N N . GLU A 1 328 ? -2.123 -2.812 44.776 1.00 88.44 328 GLU A N 1
ATOM 2433 C CA . GLU A 1 328 ? -0.782 -2.538 45.309 1.00 88.44 328 GLU A CA 1
ATOM 2434 C C . GLU A 1 328 ? -0.072 -1.410 44.561 1.00 88.44 328 GLU A C 1
ATOM 2436 O O . GLU A 1 328 ? 0.439 -0.495 45.209 1.00 88.44 328 GLU A O 1
ATOM 2441 N N . ASP A 1 329 ? -0.119 -1.406 43.229 1.00 86.25 329 ASP A N 1
ATOM 2442 C CA . ASP A 1 329 ? 0.448 -0.336 42.403 1.00 86.25 329 ASP A CA 1
ATOM 2443 C C . ASP A 1 329 ? -0.183 1.022 42.758 1.00 86.25 329 ASP A C 1
ATOM 2445 O O . ASP A 1 329 ? 0.522 1.994 43.044 1.00 86.25 329 ASP A O 1
ATOM 2449 N N . MET A 1 330 ? -1.518 1.069 42.876 1.00 85.88 330 MET A N 1
ATOM 2450 C CA . MET A 1 330 ? -2.257 2.270 43.303 1.00 85.88 330 MET A CA 1
ATOM 2451 C C . MET A 1 330 ? -1.947 2.710 44.745 1.00 85.88 330 MET A C 1
ATOM 2453 O O . MET A 1 330 ? -2.256 3.837 45.137 1.00 85.88 330 MET A O 1
ATOM 2457 N N . MET A 1 331 ? -1.369 1.835 45.576 1.00 81.56 331 MET A N 1
ATOM 2458 C CA . MET A 1 331 ? -0.923 2.203 46.921 1.00 81.56 331 MET A CA 1
ATOM 2459 C C . MET A 1 331 ? 0.448 2.879 46.931 1.00 81.56 331 MET A C 1
ATOM 2461 O O . MET A 1 331 ? 0.736 3.596 47.898 1.00 81.56 331 MET A O 1
ATOM 2465 N N . VAL A 1 332 ? 1.273 2.667 45.904 1.00 81.25 332 VAL A N 1
ATOM 2466 C CA . VAL A 1 332 ? 2.621 3.240 45.790 1.00 81.25 332 VAL A CA 1
ATOM 2467 C C . VAL A 1 332 ? 2.593 4.540 44.985 1.00 81.25 332 VAL A C 1
ATOM 2469 O O . VAL A 1 332 ? 3.232 5.513 45.399 1.00 81.25 332 VAL A O 1
ATOM 2472 N N . GLU A 1 333 ? 1.800 4.588 43.913 1.00 72.12 333 GLU A N 1
ATOM 2473 C CA . GLU A 1 333 ? 1.789 5.672 42.925 1.00 72.12 333 GLU A CA 1
ATOM 2474 C C . GLU A 1 333 ? 0.370 6.216 42.662 1.00 72.12 333 GLU A C 1
ATOM 2476 O O . GLU A 1 333 ? -0.633 5.532 42.860 1.00 72.12 333 GLU A O 1
ATOM 2481 N N . GLY A 1 334 ? 0.273 7.479 42.228 1.00 76.44 334 GLY A N 1
ATOM 2482 C CA . GLY A 1 334 ? -0.995 8.130 41.868 1.00 76.44 334 GLY A CA 1
ATOM 2483 C C . GLY A 1 334 ? -1.742 8.844 43.008 1.00 76.44 334 GLY A C 1
ATOM 2484 O O . GLY A 1 334 ? -1.259 8.986 44.133 1.00 76.44 334 GLY A O 1
ATOM 2485 N N . ASN A 1 335 ? -2.950 9.332 42.702 1.00 73.25 335 ASN A N 1
ATOM 2486 C CA . ASN A 1 335 ? -3.758 10.191 43.588 1.00 73.25 335 ASN A CA 1
ATOM 2487 C C . ASN A 1 335 ? -4.405 9.451 44.775 1.00 73.25 335 ASN A C 1
ATOM 2489 O O . ASN A 1 335 ? -4.817 10.080 45.751 1.00 73.25 335 ASN A O 1
ATOM 2493 N N . LEU A 1 336 ? -4.486 8.121 44.709 1.00 75.75 336 LEU A N 1
ATOM 2494 C CA . LEU A 1 336 ? -5.089 7.260 45.735 1.00 75.75 336 LEU A CA 1
ATOM 2495 C C . LEU A 1 336 ? -4.049 6.602 46.655 1.00 75.75 336 LEU A C 1
ATOM 2497 O O . LEU A 1 336 ? -4.366 5.681 47.417 1.00 75.75 336 LEU A O 1
ATOM 2501 N N . ARG A 1 337 ? -2.807 7.097 46.613 1.00 80.25 337 ARG A N 1
ATOM 2502 C CA . ARG A 1 337 ? -1.676 6.559 47.366 1.00 80.25 337 ARG A CA 1
ATOM 2503 C C . ARG A 1 337 ? -2.015 6.390 48.848 1.00 80.25 337 ARG A C 1
ATOM 2505 O O . ARG A 1 337 ? -2.437 7.323 49.529 1.00 80.25 337 ARG A O 1
ATOM 2512 N N . GLY A 1 338 ? -1.792 5.181 49.358 1.00 78.81 338 GLY A N 1
ATOM 2513 C CA . GLY A 1 338 ? -1.987 4.848 50.768 1.00 78.81 338 GLY A CA 1
ATOM 2514 C C . GLY A 1 338 ? -3.440 4.794 51.256 1.00 78.81 338 GLY A C 1
ATOM 2515 O O . GLY A 1 338 ? -3.619 4.698 52.468 1.00 78.81 338 GLY A O 1
ATOM 2516 N N . GLN A 1 339 ? -4.441 4.827 50.366 1.00 81.00 339 GLN A N 1
ATOM 2517 C CA . GLN A 1 339 ? -5.867 4.835 50.733 1.00 81.00 339 GLN A CA 1
ATOM 2518 C C . GLN A 1 339 ? -6.531 3.446 50.790 1.00 81.00 339 GLN A C 1
ATOM 2520 O O . GLN A 1 339 ? -7.741 3.374 50.997 1.00 81.00 339 GLN A O 1
ATOM 2525 N N . PHE A 1 340 ? -5.791 2.347 50.594 1.00 83.31 340 PHE A N 1
ATOM 2526 C CA . PHE A 1 340 ? -6.357 0.989 50.485 1.00 83.31 340 PHE A CA 1
ATOM 2527 C C . PHE A 1 340 ? -5.773 -0.031 51.466 1.00 83.31 340 PHE A C 1
ATOM 2529 O O . PHE A 1 340 ? -5.890 -1.240 51.240 1.00 83.31 340 PHE A O 1
ATOM 2536 N N . LYS A 1 341 ? -5.157 0.411 52.568 1.00 83.25 341 LYS A N 1
ATOM 2537 C CA . LYS A 1 341 ? -4.480 -0.491 53.516 1.00 83.25 341 LYS A CA 1
ATOM 2538 C C . LYS A 1 341 ? -5.433 -1.540 54.092 1.00 83.25 341 LYS A C 1
ATOM 2540 O O . LYS A 1 341 ? -5.058 -2.710 54.212 1.00 83.25 341 LYS A O 1
ATOM 2545 N N . PHE A 1 342 ? -6.657 -1.147 54.445 1.00 79.50 342 PHE A N 1
ATOM 2546 C CA . PHE A 1 342 ? -7.651 -2.059 55.015 1.00 79.50 342 PHE A CA 1
ATOM 2547 C C . PHE A 1 342 ? -8.232 -3.005 53.963 1.00 79.50 342 PHE A C 1
ATOM 2549 O O . PHE A 1 342 ? -8.294 -4.214 54.199 1.00 79.50 342 PHE A O 1
ATOM 2556 N N . SER A 1 343 ? -8.592 -2.464 52.797 1.00 83.31 343 SER A N 1
ATOM 2557 C CA . SER A 1 343 ? -9.082 -3.231 51.648 1.00 83.31 343 SER A CA 1
ATOM 2558 C C . SER A 1 343 ? -8.103 -4.317 51.229 1.00 83.31 343 SER A C 1
ATOM 2560 O O . SER A 1 343 ? -8.467 -5.491 51.200 1.00 83.31 343 SER A O 1
ATOM 2562 N N . LEU A 1 344 ? -6.848 -3.947 50.968 1.00 84.56 344 LEU A N 1
ATOM 2563 C CA . LEU A 1 344 ? -5.833 -4.879 50.491 1.00 84.56 344 LEU A CA 1
ATOM 2564 C C . LEU A 1 344 ? -5.570 -5.989 51.516 1.00 84.56 344 LEU A C 1
ATOM 2566 O O . LEU A 1 344 ? -5.549 -7.166 51.160 1.00 84.56 344 LEU A O 1
ATOM 2570 N N . LYS A 1 345 ? -5.436 -5.640 52.803 1.00 82.25 345 LYS A N 1
ATOM 2571 C CA . LYS A 1 345 ? -5.192 -6.625 53.867 1.00 82.25 345 LYS A CA 1
ATOM 2572 C C . LYS A 1 345 ? -6.321 -7.650 53.969 1.00 82.25 345 LYS A C 1
ATOM 2574 O O . LYS A 1 345 ? -6.051 -8.839 54.115 1.00 82.25 345 LYS A O 1
ATOM 2579 N N . LEU A 1 346 ? -7.575 -7.209 53.889 1.00 76.38 346 LEU A N 1
ATOM 2580 C CA . LEU A 1 346 ? -8.725 -8.107 53.980 1.00 76.38 346 LEU A CA 1
ATOM 2581 C C . LEU A 1 346 ? -8.918 -8.939 52.707 1.00 76.38 346 LEU A C 1
ATOM 2583 O O . LEU A 1 346 ? -9.248 -10.116 52.813 1.00 76.38 346 LEU A O 1
ATOM 2587 N N . LEU A 1 347 ? -8.678 -8.368 51.524 1.00 79.88 347 LEU A N 1
ATOM 2588 C CA . LEU A 1 347 ? -8.749 -9.103 50.259 1.00 79.88 347 LEU A CA 1
ATOM 2589 C C . LEU A 1 347 ? -7.674 -10.186 50.179 1.00 79.88 347 LEU A C 1
ATOM 2591 O O . LEU A 1 347 ? -7.994 -11.318 49.829 1.00 79.88 347 LEU A O 1
ATOM 2595 N N . LYS A 1 348 ? -6.442 -9.892 50.609 1.00 81.06 348 LYS A N 1
ATOM 2596 C CA . LYS A 1 348 ? -5.393 -10.911 50.746 1.00 81.06 348 LYS A CA 1
ATOM 2597 C C . LYS A 1 348 ? -5.734 -11.965 51.805 1.00 81.06 348 LYS A C 1
ATOM 2599 O O . LYS A 1 348 ? -5.427 -13.136 51.643 1.00 81.06 348 LYS A O 1
ATOM 2604 N N . PHE A 1 349 ? -6.391 -11.581 52.894 1.00 77.12 349 PHE A N 1
ATOM 2605 C CA . PHE A 1 349 ? -6.777 -12.537 53.932 1.00 77.12 349 PHE A CA 1
ATOM 2606 C C . PHE A 1 349 ? -7.935 -13.459 53.508 1.00 77.12 349 PHE A C 1
ATOM 2608 O O . PHE A 1 349 ? -7.974 -14.619 53.906 1.00 77.12 349 PHE A O 1
ATOM 2615 N N . ALA A 1 350 ? -8.886 -12.952 52.717 1.00 70.38 350 ALA A N 1
ATOM 2616 C CA . ALA A 1 350 ? -10.139 -13.643 52.410 1.00 70.38 350 ALA A CA 1
ATOM 2617 C C . ALA A 1 350 ? -10.221 -14.247 50.996 1.00 70.38 350 ALA A C 1
ATOM 2619 O O . ALA A 1 350 ? -10.972 -15.206 50.813 1.00 70.38 350 ALA A O 1
ATOM 2620 N N . TYR A 1 351 ? -9.516 -13.678 50.013 1.00 71.69 351 TYR A N 1
ATOM 2621 C CA . TYR A 1 351 ? -9.691 -13.963 48.582 1.00 71.69 351 TYR A CA 1
ATOM 2622 C C . TYR A 1 351 ? -8.382 -13.892 47.765 1.00 71.69 351 TYR A C 1
ATOM 2624 O O . TYR A 1 351 ? -8.414 -13.536 46.589 1.00 71.69 351 TYR A O 1
ATOM 2632 N N . TYR A 1 352 ? -7.217 -14.155 48.371 1.00 74.12 352 TYR A N 1
ATOM 2633 C CA . TYR A 1 352 ? -5.925 -13.992 47.686 1.00 74.12 352 TYR A CA 1
ATOM 2634 C C . TYR A 1 352 ? -5.786 -14.877 46.447 1.00 74.12 352 TYR A C 1
ATOM 2636 O O . TYR A 1 352 ? -5.498 -14.362 45.372 1.00 74.12 352 TYR A O 1
ATOM 2644 N N . GLU A 1 353 ? -6.015 -16.186 46.575 1.00 70.12 353 GLU A N 1
ATOM 2645 C CA . GLU A 1 353 ? -5.890 -17.118 45.446 1.00 70.12 353 GLU A CA 1
ATOM 2646 C C . GLU A 1 353 ? -6.927 -16.790 44.366 1.00 70.12 353 GLU A C 1
ATOM 2648 O O . GLU A 1 353 ? -6.604 -16.710 43.178 1.00 70.12 353 GLU A O 1
ATOM 2653 N N . GLU A 1 354 ? -8.162 -16.501 44.782 1.00 74.19 354 GLU A N 1
ATOM 2654 C CA . GLU A 1 354 ? -9.258 -16.226 43.866 1.00 74.19 354 GLU A CA 1
ATOM 2655 C C . GLU A 1 354 ? -9.050 -14.927 43.081 1.00 74.19 354 GLU A C 1
ATOM 2657 O O . GLU A 1 354 ? -9.251 -14.918 41.872 1.00 74.19 354 GLU A O 1
ATOM 2662 N N . LEU A 1 355 ? -8.615 -13.842 43.724 1.00 75.31 355 LEU A N 1
ATOM 2663 C CA . LEU A 1 355 ? -8.423 -12.537 43.074 1.00 75.31 355 LEU A CA 1
ATOM 2664 C C . LEU A 1 355 ? -7.037 -12.346 42.454 1.00 75.31 355 LEU A C 1
ATOM 2666 O O . LEU A 1 355 ? -6.779 -11.280 41.891 1.00 75.31 355 LEU A O 1
ATOM 2670 N N . THR A 1 356 ? -6.174 -13.356 42.522 1.00 73.00 356 THR A N 1
ATOM 2671 C CA . THR A 1 356 ? -4.896 -13.374 41.797 1.00 73.00 356 THR A CA 1
ATOM 2672 C C . THR A 1 356 ? -5.002 -14.227 40.535 1.00 73.00 356 THR A C 1
ATOM 2674 O O . THR A 1 356 ? -4.533 -13.814 39.481 1.00 73.00 356 THR A O 1
ATOM 2677 N N . ILE A 1 357 ? -5.670 -15.387 40.615 1.00 65.12 357 ILE A N 1
ATOM 2678 C CA . ILE A 1 357 ? -5.673 -16.394 39.539 1.00 65.12 357 ILE A CA 1
ATOM 2679 C C . ILE A 1 357 ? -7.009 -16.437 38.784 1.00 65.12 357 ILE A C 1
ATOM 2681 O O . ILE A 1 357 ? -7.041 -16.665 37.574 1.00 65.12 357 ILE A O 1
ATOM 2685 N N . HIS A 1 358 ? -8.136 -16.254 39.477 1.00 60.59 358 HIS A N 1
ATOM 2686 C CA . HIS A 1 358 ? -9.465 -16.383 38.877 1.00 60.59 358 HIS A CA 1
ATOM 2687 C C . HIS A 1 358 ? -10.008 -15.030 38.413 1.00 60.59 358 HIS A C 1
ATOM 2689 O O . HIS A 1 358 ? -9.531 -13.973 38.817 1.00 60.59 358 HIS A O 1
ATOM 2695 N N . GLY A 1 359 ? -11.019 -15.061 37.547 1.00 63.38 359 GLY A N 1
ATOM 2696 C CA . GLY A 1 359 ? -11.652 -13.876 36.975 1.00 63.38 359 GLY A CA 1
ATOM 2697 C C . GLY A 1 359 ? -12.508 -14.221 35.753 1.00 63.38 359 GLY A C 1
ATOM 2698 O O . GLY A 1 359 ? -12.625 -15.397 35.403 1.00 63.38 359 GLY A O 1
ATOM 2699 N N . PRO A 1 360 ? -13.123 -13.224 35.094 1.00 66.75 360 PRO A N 1
ATOM 2700 C CA . PRO A 1 360 ? -12.996 -11.796 35.370 1.00 66.75 360 PRO A CA 1
ATOM 2701 C C . PRO A 1 360 ? -13.978 -11.288 36.441 1.00 66.75 360 PRO A C 1
ATOM 2703 O O . PRO A 1 360 ? -15.164 -11.625 36.417 1.00 66.75 360 PRO A O 1
ATOM 2706 N N . PHE A 1 361 ? -13.513 -10.419 37.338 1.00 73.12 361 PHE A N 1
ATOM 2707 C CA . PHE A 1 361 ? -14.301 -9.833 38.423 1.00 73.12 361 PHE A CA 1
ATOM 2708 C C . PHE A 1 361 ? -14.586 -8.339 38.222 1.00 73.12 361 PHE A C 1
ATOM 2710 O O . PHE A 1 361 ? -13.924 -7.645 37.458 1.00 73.12 361 PHE A O 1
ATOM 2717 N N . THR A 1 362 ? -15.577 -7.819 38.934 1.00 70.75 362 THR A N 1
ATOM 2718 C CA . THR A 1 362 ? -15.678 -6.391 39.240 1.00 70.75 362 THR A CA 1
ATOM 2719 C C . THR A 1 362 ? -15.628 -6.247 40.736 1.00 70.75 362 THR A C 1
ATOM 2721 O O . THR A 1 362 ? -16.455 -6.848 41.423 1.00 70.75 362 THR A O 1
ATOM 2724 N N . ILE A 1 363 ? -14.680 -5.465 41.229 1.00 79.00 363 ILE A N 1
ATOM 2725 C CA . ILE A 1 363 ? -14.514 -5.238 42.653 1.00 79.00 363 ILE A CA 1
ATOM 2726 C C . ILE A 1 363 ? -14.778 -3.777 43.001 1.00 79.00 363 ILE A C 1
ATOM 2728 O O . ILE A 1 363 ? -14.244 -2.859 42.384 1.00 79.00 363 ILE A O 1
ATOM 2732 N N . PHE A 1 364 ? -15.616 -3.564 44.008 1.00 78.31 364 PHE A N 1
ATOM 2733 C CA . PHE A 1 364 ? -15.796 -2.266 44.638 1.00 78.31 364 PHE A CA 1
ATOM 2734 C C . PHE A 1 364 ? -14.851 -2.184 45.818 1.00 78.31 364 PHE A C 1
ATOM 2736 O O . PHE A 1 364 ? -15.066 -2.857 46.824 1.00 78.31 364 PHE A O 1
ATOM 2743 N N . VAL A 1 365 ? -13.800 -1.385 45.686 1.00 84.81 365 VAL A N 1
ATOM 2744 C CA . VAL A 1 365 ? -12.770 -1.250 46.714 1.00 84.81 365 VAL A CA 1
ATOM 2745 C C . VAL A 1 365 ? -13.059 0.016 47.512 1.00 84.81 365 VAL A C 1
ATOM 2747 O O . VAL A 1 365 ? -12.945 1.117 46.966 1.00 84.81 365 VAL A O 1
ATOM 2750 N N . PRO A 1 366 ? -13.470 -0.096 48.787 1.00 81.75 366 PRO A N 1
ATOM 2751 C CA . PRO A 1 366 ? -13.631 1.072 49.630 1.00 81.75 366 PRO A CA 1
ATOM 2752 C C . PRO A 1 366 ? -12.272 1.672 49.981 1.00 81.75 366 PRO A C 1
ATOM 2754 O O . PRO A 1 366 ? -11.305 0.942 50.223 1.00 81.75 366 PRO A O 1
ATOM 2757 N N . THR A 1 367 ? -12.211 2.999 50.047 1.00 84.69 367 THR A N 1
ATOM 2758 C CA . THR A 1 367 ? -11.064 3.689 50.646 1.00 84.69 367 THR A CA 1
ATOM 2759 C C . THR A 1 367 ? -11.014 3.438 52.154 1.00 84.69 367 THR A C 1
ATOM 2761 O O . THR A 1 367 ? -12.018 3.083 52.782 1.00 84.69 367 THR A O 1
ATOM 2764 N N . ASP A 1 368 ? -9.850 3.651 52.761 1.00 82.81 368 ASP A N 1
ATOM 2765 C CA . ASP A 1 368 ? -9.638 3.492 54.200 1.00 82.81 368 ASP A CA 1
ATOM 2766 C C . ASP A 1 368 ? -10.582 4.397 55.016 1.00 82.81 368 ASP A C 1
ATOM 2768 O O . ASP A 1 368 ? -11.158 3.959 56.014 1.00 82.81 368 ASP A O 1
ATOM 2772 N N . GLU A 1 369 ? -10.833 5.621 54.539 1.00 80.25 369 GLU A N 1
ATOM 2773 C CA . GLU A 1 369 ? -11.845 6.530 55.098 1.00 80.25 369 GLU A CA 1
ATOM 2774 C C . GLU A 1 369 ? -13.259 5.925 55.007 1.00 80.25 369 GLU A C 1
ATOM 2776 O O . GLU A 1 369 ? -14.056 5.997 55.944 1.00 80.25 369 GLU A O 1
ATOM 2781 N N . GLY A 1 370 ? -13.562 5.245 53.899 1.00 75.44 370 GLY A N 1
ATOM 2782 C CA . GLY A 1 370 ? -14.826 4.548 53.701 1.00 75.44 370 GLY A CA 1
ATOM 2783 C C . GLY A 1 370 ? -15.079 3.428 54.712 1.00 75.44 370 GLY A C 1
ATOM 2784 O O . GLY A 1 370 ? -16.228 3.239 55.123 1.00 75.44 370 GLY A O 1
ATOM 2785 N N . PHE A 1 371 ? -14.036 2.718 55.158 1.00 75.69 371 PHE A N 1
ATOM 2786 C CA . PHE A 1 371 ? -14.145 1.737 56.246 1.00 75.69 371 PHE A CA 1
ATOM 2787 C C . PHE A 1 371 ? -14.413 2.408 57.590 1.00 75.69 371 PHE A C 1
ATOM 2789 O O . PHE A 1 371 ? -15.333 1.994 58.298 1.00 75.69 371 PHE A O 1
ATOM 2796 N N . GLN A 1 372 ? -13.659 3.458 57.916 1.00 78.25 372 GLN A N 1
ATOM 2797 C CA . GLN A 1 372 ? -13.798 4.194 59.178 1.00 78.25 372 GLN A CA 1
ATOM 2798 C C . GLN A 1 372 ? -15.187 4.830 59.325 1.00 78.25 372 GLN A C 1
ATOM 2800 O O . GLN A 1 372 ? -15.776 4.796 60.402 1.00 78.25 372 GLN A O 1
ATOM 2805 N N . ASN A 1 373 ? -15.751 5.332 58.226 1.00 71.06 373 ASN A N 1
ATOM 2806 C CA . ASN A 1 373 ? -17.089 5.922 58.203 1.00 71.06 373 ASN A CA 1
ATOM 2807 C C . ASN A 1 373 ? -18.222 4.881 58.280 1.00 71.06 373 ASN A C 1
ATOM 2809 O O . ASN A 1 373 ? -19.368 5.236 58.566 1.00 71.06 373 ASN A O 1
ATOM 2813 N N . SER A 1 374 ? -17.933 3.606 57.996 1.00 66.75 374 SER A N 1
ATOM 2814 C CA . SER A 1 374 ? -18.950 2.548 57.897 1.00 66.75 374 SER A CA 1
ATOM 2815 C C . SER A 1 374 ? -18.959 1.581 59.083 1.00 66.75 374 SER A C 1
ATOM 2817 O O . SER A 1 374 ? -19.981 0.931 59.313 1.00 66.75 374 SER A O 1
ATOM 2819 N N . LEU A 1 375 ? -17.849 1.458 59.819 1.00 69.44 375 LEU A N 1
ATOM 2820 C CA . LEU A 1 375 ? -17.646 0.451 60.864 1.00 69.44 375 LEU A CA 1
ATOM 2821 C C . LEU A 1 375 ? -17.114 1.067 62.157 1.00 69.44 375 LEU A C 1
ATOM 2823 O O . LEU A 1 375 ? -16.319 2.000 62.136 1.00 69.44 375 LEU A O 1
ATOM 2827 N N . ASN A 1 376 ? -17.486 0.476 63.295 1.00 69.44 376 ASN A N 1
ATOM 2828 C CA . ASN A 1 376 ? -16.852 0.796 64.575 1.00 69.44 376 ASN A CA 1
ATOM 2829 C C . ASN A 1 376 ? -15.586 -0.052 64.825 1.00 69.44 376 ASN A C 1
ATOM 2831 O O . ASN A 1 376 ? -15.345 -1.076 64.178 1.00 69.44 376 ASN A O 1
ATOM 2835 N N . THR A 1 377 ? -14.789 0.351 65.818 1.00 69.06 377 THR A N 1
ATOM 2836 C CA . THR A 1 377 ? -13.497 -0.273 66.155 1.00 69.06 377 THR A CA 1
ATOM 2837 C C . THR A 1 377 ? -13.602 -1.768 66.484 1.00 69.06 377 THR A C 1
ATOM 2839 O O . THR A 1 377 ? -12.711 -2.540 66.132 1.00 69.06 377 THR A O 1
ATOM 2842 N N . TYR A 1 378 ? -14.692 -2.203 67.127 1.00 65.56 378 TYR A N 1
ATOM 2843 C CA . TYR A 1 378 ? -14.918 -3.616 67.448 1.00 65.56 378 TYR A CA 1
ATOM 2844 C C . TYR A 1 378 ? -15.162 -4.442 66.178 1.00 65.56 378 TYR A C 1
ATOM 2846 O O . TYR A 1 378 ? -14.504 -5.460 65.971 1.00 65.56 378 TYR A O 1
ATOM 2854 N N . GLN A 1 379 ? -16.025 -3.958 65.281 1.00 66.69 379 GLN A N 1
ATOM 2855 C CA . GLN A 1 379 ? -16.325 -4.613 64.004 1.00 66.69 379 GLN A CA 1
ATOM 2856 C C . GLN A 1 379 ? -15.093 -4.716 63.097 1.00 66.69 379 GLN A C 1
ATOM 2858 O O . GLN A 1 379 ? -14.876 -5.770 62.499 1.00 66.69 379 GLN A O 1
ATOM 2863 N N . MET A 1 380 ? -14.257 -3.671 63.031 1.00 67.75 380 MET A N 1
ATOM 2864 C CA . MET A 1 380 ? -12.988 -3.733 62.291 1.00 67.75 380 MET A CA 1
ATOM 2865 C C . MET A 1 380 ? -12.050 -4.807 62.855 1.00 67.75 380 MET A C 1
ATOM 2867 O O . MET A 1 380 ? -11.453 -5.563 62.087 1.00 67.75 380 MET A O 1
ATOM 2871 N N . LYS A 1 381 ? -11.939 -4.914 64.186 1.00 68.12 381 LYS A N 1
ATOM 2872 C CA . LYS A 1 381 ? -11.078 -5.915 64.830 1.00 68.12 381 LYS A CA 1
ATOM 2873 C C . LYS A 1 381 ? -11.572 -7.341 64.570 1.00 68.12 381 LYS A C 1
ATOM 2875 O O . LYS A 1 381 ? -10.761 -8.190 64.214 1.00 68.12 381 LYS A O 1
ATOM 2880 N N . THR A 1 382 ? -12.880 -7.587 64.674 1.00 65.56 382 THR A N 1
ATOM 2881 C CA . THR A 1 382 ? -13.486 -8.898 64.381 1.00 65.56 382 THR A CA 1
ATOM 2882 C C . THR A 1 382 ? -13.293 -9.305 62.918 1.00 65.56 382 THR A C 1
ATOM 2884 O O . THR A 1 382 ? -12.924 -10.446 62.646 1.00 65.56 382 THR A O 1
ATOM 2887 N N . MET A 1 383 ? -13.459 -8.370 61.974 1.00 65.12 383 MET A N 1
ATOM 2888 C CA . MET A 1 383 ? -13.213 -8.614 60.545 1.00 65.12 383 MET A CA 1
ATOM 2889 C C . MET A 1 383 ? -11.778 -9.032 60.240 1.00 65.12 383 MET A C 1
ATOM 2891 O O . MET A 1 383 ? -11.556 -9.890 59.394 1.00 65.12 383 MET A O 1
ATOM 2895 N N . MET A 1 384 ? -10.807 -8.426 60.920 1.00 66.69 384 MET A N 1
ATOM 2896 C CA . MET A 1 384 ? -9.396 -8.760 60.735 1.00 66.69 384 MET A CA 1
ATOM 2897 C C . MET A 1 384 ? -8.995 -10.101 61.358 1.00 66.69 384 MET A C 1
ATOM 2899 O O . MET A 1 384 ? -7.883 -10.559 61.111 1.00 66.69 384 MET A O 1
ATOM 2903 N N . SER A 1 385 ? -9.865 -10.712 62.167 1.00 66.12 385 SER A N 1
ATOM 2904 C CA . SER A 1 385 ? -9.602 -11.986 62.843 1.00 66.12 385 SER A CA 1
ATOM 2905 C C . SER A 1 385 ? -10.422 -13.169 62.317 1.00 66.12 385 SER A C 1
ATOM 2907 O O . SER A 1 385 ? -10.049 -14.306 62.582 1.00 66.12 385 SER A O 1
ATOM 2909 N N . ASP A 1 386 ? -11.518 -12.935 61.584 1.00 67.00 386 ASP A N 1
ATOM 2910 C CA . ASP A 1 386 ? -12.424 -13.987 61.097 1.00 67.00 386 ASP A CA 1
ATOM 2911 C C . ASP A 1 386 ? -12.555 -13.960 59.563 1.00 67.00 386 ASP A C 1
ATOM 2913 O O . ASP A 1 386 ? -13.180 -13.070 58.976 1.00 67.00 386 ASP A O 1
ATOM 2917 N N . VAL A 1 387 ? -11.982 -14.980 58.912 1.00 62.25 387 VAL A N 1
ATOM 2918 C CA . VAL A 1 387 ? -11.986 -15.151 57.448 1.00 62.25 387 VAL A CA 1
ATOM 2919 C C . VAL A 1 387 ? -13.405 -15.273 56.896 1.00 62.25 387 VAL A C 1
ATOM 2921 O O . VAL A 1 387 ? -13.696 -14.726 55.835 1.00 62.25 387 VAL A O 1
ATOM 2924 N N . ASN A 1 388 ? -14.308 -15.977 57.582 1.00 59.50 388 ASN A N 1
ATOM 2925 C CA . ASN A 1 388 ? -15.670 -16.200 57.088 1.00 59.50 388 ASN A CA 1
ATOM 2926 C C . ASN A 1 388 ? -16.478 -14.905 57.129 1.00 59.50 388 ASN A C 1
ATOM 2928 O O . ASN A 1 388 ? -17.238 -14.609 56.202 1.00 59.50 388 ASN A O 1
ATOM 2932 N N . TYR A 1 389 ? -16.260 -14.111 58.173 1.00 61.19 389 TYR A N 1
ATOM 2933 C CA . TYR A 1 389 ? -16.877 -12.802 58.316 1.00 61.19 389 TYR A CA 1
ATOM 2934 C C . TYR A 1 389 ? -16.353 -11.807 57.265 1.00 61.19 389 TYR A C 1
ATOM 2936 O O . TYR A 1 389 ? -17.146 -11.133 56.601 1.00 61.19 389 TYR A O 1
ATOM 2944 N N . ALA A 1 390 ? -15.036 -11.783 57.021 1.00 62.00 390 ALA A N 1
ATOM 2945 C CA . ALA A 1 390 ? -14.436 -11.000 55.937 1.00 62.00 390 ALA A CA 1
ATOM 2946 C C . ALA A 1 390 ? -14.952 -11.444 54.553 1.00 62.00 390 ALA A C 1
ATOM 2948 O O . ALA A 1 390 ? -15.367 -10.611 53.741 1.00 62.00 390 ALA A O 1
ATOM 2949 N N . ARG A 1 391 ? -15.018 -12.760 54.304 1.00 63.44 391 ARG A N 1
ATOM 2950 C CA . ARG A 1 391 ? -15.542 -13.332 53.057 1.00 63.44 391 ARG A CA 1
ATOM 2951 C C . ARG A 1 391 ? -16.985 -12.926 52.803 1.00 63.44 391 ARG A C 1
ATOM 2953 O O . ARG A 1 391 ? -17.313 -12.564 51.674 1.00 63.44 391 ARG A O 1
ATOM 2960 N N . HIS A 1 392 ? -17.836 -12.968 53.823 1.00 62.12 392 HIS A N 1
ATOM 2961 C CA . HIS A 1 392 ? -19.243 -12.598 53.703 1.00 62.12 392 HIS A CA 1
ATOM 2962 C C . HIS A 1 392 ? -19.429 -11.133 53.280 1.00 62.12 392 HIS A C 1
ATOM 2964 O O . HIS A 1 392 ? -20.218 -10.861 52.376 1.00 62.12 392 HIS A O 1
ATOM 2970 N N . LEU A 1 393 ? -18.669 -10.201 53.866 1.00 63.38 393 LEU A N 1
ATOM 2971 C CA . LEU A 1 393 ? -18.759 -8.782 53.509 1.00 63.38 393 LEU A CA 1
ATOM 2972 C C . LEU A 1 393 ? -18.248 -8.509 52.086 1.00 63.38 393 LEU A C 1
ATOM 2974 O O . LEU A 1 393 ? -18.889 -7.793 51.313 1.00 63.38 393 LEU A O 1
ATOM 2978 N N . PHE A 1 394 ? -17.106 -9.089 51.711 1.00 66.31 394 PHE A N 1
ATOM 2979 C CA . PHE A 1 394 ? -16.517 -8.849 50.392 1.00 66.31 394 PHE A CA 1
ATOM 2980 C C . PHE A 1 394 ? -17.263 -9.552 49.253 1.00 66.31 394 PHE A C 1
ATOM 2982 O O . PHE A 1 394 ? -17.193 -9.075 48.126 1.00 66.31 394 PHE A O 1
ATOM 2989 N N . ARG A 1 395 ? -18.092 -10.577 49.522 1.00 60.84 395 ARG A N 1
ATOM 2990 C CA . ARG A 1 395 ? -19.041 -11.105 48.513 1.00 60.84 395 ARG A CA 1
ATOM 2991 C C . ARG A 1 395 ? -19.978 -10.036 47.968 1.00 60.84 395 ARG A C 1
ATOM 2993 O O . ARG A 1 395 ? -20.384 -10.126 46.820 1.00 60.84 395 ARG A O 1
ATOM 3000 N N . GLN A 1 396 ? -20.303 -9.030 48.775 1.00 60.22 396 GLN A N 1
ATOM 3001 C CA . GLN A 1 396 ? -21.144 -7.911 48.350 1.00 60.22 396 GLN A CA 1
ATOM 3002 C C . GLN A 1 396 ? -20.384 -6.874 47.516 1.00 60.22 396 GLN A C 1
ATOM 3004 O O . GLN A 1 396 ? -20.995 -6.053 46.840 1.00 60.22 396 GLN A O 1
ATOM 3009 N N . HIS A 1 397 ? -19.053 -6.915 47.565 1.00 66.44 397 HIS A N 1
ATOM 3010 C CA . HIS A 1 397 ? -18.158 -6.004 46.861 1.00 66.44 397 HIS A CA 1
ATOM 3011 C C . HIS A 1 397 ? -17.547 -6.639 45.609 1.00 66.44 397 HIS A C 1
ATOM 3013 O O . HIS A 1 397 ? -16.888 -5.935 44.855 1.00 66.44 397 HIS A O 1
ATOM 3019 N N . ILE A 1 398 ? -17.768 -7.936 45.370 1.00 65.00 398 ILE A N 1
ATOM 3020 C CA . ILE A 1 398 ? -17.201 -8.686 44.248 1.00 65.00 398 ILE A CA 1
ATOM 3021 C C . ILE A 1 398 ? -18.332 -9.205 43.362 1.00 65.00 398 ILE A C 1
ATOM 3023 O O . ILE A 1 398 ? -19.251 -9.882 43.819 1.00 65.00 398 ILE A O 1
ATOM 3027 N N . ILE A 1 399 ? -18.228 -8.942 42.066 1.00 62.34 399 ILE A N 1
ATOM 3028 C CA . ILE A 1 399 ? -19.121 -9.475 41.042 1.00 62.34 399 ILE A CA 1
ATOM 3029 C C . ILE A 1 399 ? -18.299 -10.369 40.119 1.00 62.34 399 ILE A C 1
ATOM 3031 O O . ILE A 1 399 ? -17.274 -9.937 39.607 1.00 62.34 399 ILE A O 1
ATOM 3035 N N . ALA A 1 400 ? -18.754 -11.599 39.865 1.00 55.72 400 ALA A N 1
ATOM 3036 C CA . ALA A 1 400 ? -18.112 -12.566 38.961 1.00 55.72 400 ALA A CA 1
ATOM 3037 C C . ALA A 1 400 ? -18.332 -12.232 37.472 1.00 55.72 400 ALA A C 1
ATOM 3039 O O . ALA A 1 400 ? -18.869 -13.035 36.707 1.00 55.72 400 ALA A O 1
ATOM 3040 N N . ARG A 1 401 ? -18.016 -10.990 37.097 1.00 53.47 401 ARG A N 1
ATOM 3041 C CA . ARG A 1 401 ? -18.003 -10.462 35.732 1.00 53.47 401 ARG A CA 1
ATOM 3042 C C . ARG A 1 401 ? -17.289 -9.111 35.732 1.00 53.47 401 ARG A C 1
ATOM 3044 O O . ARG A 1 401 ? 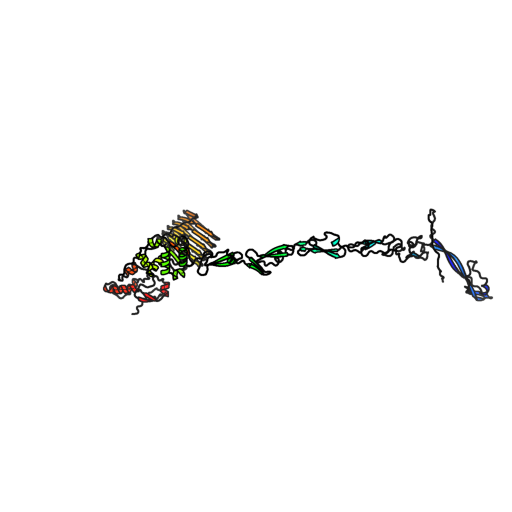-17.530 -8.317 36.634 1.00 53.47 401 ARG A O 1
ATOM 3051 N N . GLN A 1 402 ? -16.540 -8.796 34.679 1.00 65.25 402 GLN A N 1
ATOM 3052 C CA . GLN A 1 402 ? -16.063 -7.439 34.400 1.00 65.25 402 GLN A CA 1
ATOM 3053 C C . GLN A 1 402 ? -17.218 -6.531 33.949 1.00 65.25 402 GLN A C 1
ATOM 3055 O O . GLN A 1 402 ? -17.930 -6.831 32.987 1.00 65.25 402 GLN A O 1
ATOM 3060 N N . LEU A 1 403 ? -17.433 -5.444 34.679 1.00 58.91 403 LEU A N 1
ATOM 3061 C CA . LEU A 1 403 ? -18.504 -4.484 34.475 1.00 58.91 403 LEU A CA 1
ATOM 3062 C C . LEU A 1 403 ? -17.898 -3.100 34.546 1.00 58.91 403 LEU A C 1
ATOM 3064 O O . LEU A 1 403 ? -17.514 -2.629 35.618 1.00 58.91 403 LEU A O 1
ATOM 3068 N N . THR A 1 404 ? -17.854 -2.434 33.400 1.00 66.81 404 THR A N 1
ATOM 3069 C CA . THR A 1 404 ? -17.498 -1.020 33.392 1.00 66.81 404 THR A CA 1
ATOM 3070 C C . THR A 1 404 ? -18.605 -0.199 34.046 1.00 66.81 404 THR A C 1
ATOM 3072 O O . THR A 1 404 ? -19.769 -0.610 34.120 1.00 66.81 404 THR A O 1
ATOM 3075 N N . ALA A 1 405 ? -18.288 1.014 34.458 1.00 55.53 405 ALA A N 1
ATOM 3076 C CA . ALA A 1 405 ? -19.223 1.978 34.992 1.00 55.53 405 ALA A CA 1
ATOM 3077 C C . ALA A 1 405 ? -20.341 2.240 33.961 1.00 55.53 405 ALA A C 1
ATOM 3079 O O . ALA A 1 405 ? -21.527 2.276 34.288 1.00 55.53 405 ALA A O 1
ATOM 3080 N N . MET A 1 406 ? -20.013 2.287 32.664 1.00 51.00 406 MET A N 1
ATOM 3081 C CA . MET A 1 406 ? -21.022 2.382 31.601 1.00 51.00 406 MET A CA 1
ATOM 3082 C C . MET A 1 406 ? -21.959 1.161 31.553 1.00 51.00 406 MET A C 1
ATOM 3084 O O . MET A 1 406 ? -23.154 1.306 31.268 1.00 51.00 406 MET A O 1
ATOM 3088 N N . GLU A 1 407 ? -21.451 -0.043 31.804 1.00 47.28 407 GLU A N 1
ATOM 3089 C CA . GLU A 1 407 ? -22.266 -1.256 31.864 1.00 47.28 407 GLU A CA 1
ATOM 3090 C C . GLU A 1 407 ? -23.118 -1.336 33.129 1.00 47.28 407 GLU A C 1
ATOM 3092 O O . GLU A 1 407 ? -24.274 -1.743 33.024 1.00 47.28 407 GLU A O 1
ATOM 3097 N N . MET A 1 408 ? -22.602 -0.885 34.274 1.00 50.78 408 MET A N 1
ATOM 3098 C CA . MET A 1 408 ? -23.351 -0.780 35.530 1.00 50.78 408 MET A CA 1
ATOM 3099 C C . MET A 1 408 ? -24.500 0.230 35.443 1.00 50.78 408 MET A C 1
ATOM 3101 O O . MET A 1 408 ? -25.578 -0.024 35.969 1.00 50.78 408 MET A O 1
ATOM 3105 N N . ASN A 1 409 ? -24.310 1.345 34.731 1.00 42.81 409 ASN A N 1
ATOM 3106 C CA . ASN A 1 409 ? -25.375 2.324 34.463 1.00 42.81 409 ASN A CA 1
ATOM 3107 C C . ASN A 1 409 ? -26.507 1.754 33.609 1.00 42.81 409 ASN A C 1
ATOM 3109 O O . ASN A 1 409 ? -27.639 2.226 33.664 1.00 42.81 409 ASN A O 1
ATOM 3113 N N . ASN A 1 410 ? -26.177 0.760 32.785 1.00 34.69 410 ASN A N 1
ATOM 3114 C CA . ASN A 1 410 ? -27.104 0.067 31.907 1.00 34.69 410 ASN A CA 1
ATOM 3115 C C . ASN A 1 410 ? -27.458 -1.329 32.451 1.00 34.69 410 ASN A C 1
ATOM 3117 O O . ASN A 1 410 ? -27.819 -2.202 31.660 1.00 34.69 410 ASN A O 1
ATOM 3121 N N . ALA A 1 411 ? -27.302 -1.565 33.757 1.00 33.34 411 ALA A N 1
ATOM 3122 C CA . ALA A 1 411 ? -27.656 -2.800 34.450 1.00 33.34 411 ALA A CA 1
ATOM 3123 C C . ALA A 1 411 ? -28.737 -2.489 35.510 1.00 33.34 411 ALA A C 1
ATOM 3125 O O . ALA A 1 411 ? -28.536 -1.623 36.350 1.00 33.34 411 ALA A O 1
ATOM 3126 N N . THR A 1 412 ? -29.895 -3.157 35.487 1.00 34.53 412 THR A N 1
ATOM 3127 C CA . THR A 1 412 ? -30.986 -2.968 36.460 1.00 34.53 412 THR A CA 1
ATOM 3128 C C . THR A 1 412 ? -30.922 -4.024 37.551 1.00 34.53 412 THR A C 1
ATOM 3130 O O . THR A 1 412 ? -31.350 -3.737 38.663 1.00 34.53 412 THR A O 1
ATOM 3133 N N . ILE A 1 413 ? -30.355 -5.207 37.271 1.00 36.38 413 ILE A N 1
ATOM 3134 C CA . ILE A 1 413 ? -30.008 -6.248 38.249 1.00 36.38 413 ILE A CA 1
ATOM 3135 C C . ILE A 1 413 ? -28.744 -6.979 37.754 1.00 36.38 413 ILE A C 1
ATOM 3137 O O . ILE A 1 413 ? -28.646 -7.321 36.573 1.00 36.38 413 ILE A O 1
ATOM 3141 N N . LEU A 1 414 ? -27.761 -7.187 38.637 1.00 34.69 414 LEU A N 1
ATOM 3142 C CA . LEU A 1 414 ? -26.508 -7.899 38.362 1.00 34.69 414 LEU A CA 1
ATOM 3143 C C . LEU A 1 414 ? -26.583 -9.281 39.019 1.00 34.69 414 LEU A C 1
ATOM 3145 O O . LEU A 1 414 ? -26.684 -9.375 40.237 1.00 34.69 414 LEU A O 1
ATOM 3149 N N . TYR A 1 415 ? -26.569 -10.338 38.209 1.00 38.16 415 TYR A N 1
ATOM 3150 C CA . TYR A 1 415 ? -26.602 -11.724 38.677 1.00 38.16 415 TYR A CA 1
ATOM 3151 C C . TYR A 1 415 ? -25.223 -12.366 38.539 1.00 38.16 415 TYR A C 1
ATOM 3153 O O . TYR A 1 415 ? -24.520 -12.158 37.548 1.00 38.16 415 TYR A O 1
ATOM 3161 N N . THR A 1 416 ? -24.854 -13.155 39.540 1.00 35.22 416 THR A N 1
ATOM 3162 C CA . THR A 1 416 ? -23.648 -13.980 39.576 1.00 35.22 416 THR A CA 1
ATOM 3163 C C . THR A 1 416 ? -23.891 -15.321 38.844 1.00 35.22 416 THR A C 1
ATOM 3165 O O . THR A 1 416 ? -24.994 -15.850 38.880 1.00 35.22 416 THR A O 1
ATOM 3168 N N . LEU A 1 417 ? -22.877 -15.815 38.116 1.00 28.44 417 LEU A N 1
ATOM 3169 C CA . LEU A 1 417 ? -22.695 -17.151 37.484 1.00 28.44 417 LEU A CA 1
ATOM 3170 C C . LEU A 1 417 ? -23.941 -18.060 37.158 1.00 28.44 417 LEU A C 1
ATOM 3172 O O . LEU A 1 417 ? -24.243 -18.918 37.981 1.00 28.44 417 LEU A O 1
ATOM 3176 N N . GLN A 1 418 ? -24.565 -17.986 35.941 1.00 28.09 418 GLN A N 1
ATOM 3177 C CA . GLN A 1 418 ? -25.234 -19.109 35.163 1.00 28.09 418 GLN A CA 1
ATOM 3178 C C . GLN A 1 418 ? -25.814 -18.718 33.728 1.00 28.09 418 GLN A C 1
ATOM 3180 O O . GLN A 1 418 ? -26.181 -17.560 33.554 1.00 28.09 418 GLN A O 1
ATOM 3185 N N . GLY A 1 419 ? -25.873 -19.634 32.699 1.00 29.45 419 GLY A N 1
ATOM 3186 C CA . GLY A 1 419 ? -25.931 -19.430 31.182 1.00 29.45 419 GLY A CA 1
ATOM 3187 C C . GLY A 1 419 ? -27.221 -19.669 30.269 1.00 29.45 419 GLY A C 1
ATOM 3188 O O . GLY A 1 419 ? -28.331 -19.549 30.772 1.00 29.45 419 GLY A O 1
ATOM 3189 N N . THR A 1 420 ? -27.090 -19.918 28.915 1.00 28.84 420 THR A N 1
ATOM 3190 C CA . THR A 1 420 ? -28.012 -19.628 27.712 1.00 28.84 420 THR A CA 1
ATOM 3191 C C . THR A 1 420 ? -28.739 -20.785 26.895 1.00 28.84 420 THR A C 1
ATOM 3193 O O . THR A 1 420 ? -28.252 -21.908 26.918 1.00 28.84 420 THR A O 1
ATOM 3196 N N . THR A 1 421 ? -29.836 -20.510 26.091 1.00 27.80 421 THR A N 1
ATOM 3197 C CA . THR A 1 421 ? -30.624 -21.411 25.124 1.00 27.80 421 THR A CA 1
ATOM 3198 C C . THR A 1 421 ? -31.493 -20.702 23.991 1.00 27.80 421 THR A C 1
ATOM 3200 O O . THR A 1 421 ? -31.581 -19.475 23.993 1.00 27.80 421 THR A O 1
ATOM 3203 N N . ALA A 1 422 ? -32.150 -21.434 23.034 1.00 26.17 422 ALA A N 1
ATOM 3204 C CA . ALA A 1 422 ? -33.026 -20.971 21.892 1.00 26.17 422 ALA A CA 1
ATOM 3205 C C . ALA A 1 422 ? -34.566 -21.260 22.041 1.00 26.17 422 ALA A C 1
ATOM 3207 O O . ALA A 1 422 ? -34.924 -22.191 22.755 1.00 26.17 422 ALA A O 1
ATOM 3208 N N . ILE A 1 423 ? -35.489 -20.487 21.397 1.00 30.64 423 ILE A N 1
ATOM 3209 C CA . ILE A 1 423 ? -36.934 -20.368 21.798 1.00 30.64 423 ILE A CA 1
ATOM 3210 C C . ILE A 1 423 ? -37.976 -20.243 20.632 1.00 30.64 423 ILE A C 1
ATOM 3212 O O . ILE A 1 423 ? -37.767 -19.465 19.702 1.00 30.64 423 ILE A O 1
ATOM 3216 N N . LEU A 1 424 ? -39.151 -20.910 20.735 1.00 26.41 424 LEU A N 1
ATOM 3217 C CA . LEU A 1 424 ? -40.326 -20.857 19.817 1.00 26.41 424 LEU A CA 1
ATOM 3218 C C . LEU A 1 424 ? -41.630 -20.408 20.540 1.00 26.41 424 LEU A C 1
ATOM 3220 O O . LEU A 1 424 ? -41.907 -20.903 21.631 1.00 26.41 424 LEU A O 1
ATOM 3224 N N . TYR A 1 425 ? -42.488 -19.565 19.923 1.00 37.09 425 TYR A N 1
ATOM 3225 C CA . TYR A 1 425 ? -43.788 -19.136 20.497 1.00 37.09 425 TYR A CA 1
ATOM 3226 C C . TYR A 1 425 ? -44.993 -19.316 19.540 1.00 37.09 425 TYR A C 1
ATOM 3228 O O . TYR A 1 425 ? -45.176 -18.577 18.571 1.00 37.09 425 TYR A O 1
ATOM 3236 N N . TYR A 1 426 ? -45.876 -20.275 19.849 1.00 27.75 426 TYR A N 1
ATOM 3237 C CA . TYR A 1 426 ? -46.953 -20.736 18.953 1.00 27.75 426 TYR A CA 1
ATOM 3238 C C . TYR A 1 426 ? -48.225 -19.852 18.939 1.00 27.75 426 TYR A C 1
ATOM 3240 O O . TYR A 1 426 ? -48.851 -19.698 17.890 1.00 27.75 426 TYR A O 1
ATOM 3248 N N . LYS A 1 427 ? -48.629 -19.235 20.066 1.00 33.19 427 LYS A N 1
ATOM 3249 C CA . LYS A 1 427 ? -49.818 -18.351 20.153 1.00 33.19 427 LYS A CA 1
ATOM 3250 C C . LYS A 1 427 ? -49.854 -17.594 21.487 1.00 33.19 427 LYS A C 1
ATOM 3252 O O . LYS A 1 427 ? -49.870 -18.235 22.532 1.00 33.19 427 LYS A O 1
ATOM 3257 N N . VAL A 1 428 ? -49.923 -16.260 21.464 1.00 52.69 428 VAL A N 1
ATOM 3258 C CA . VAL A 1 428 ? -49.965 -15.424 22.684 1.00 52.69 428 VAL A CA 1
ATOM 3259 C C . VAL A 1 428 ? -51.067 -14.375 22.551 1.00 52.69 428 VAL A C 1
ATOM 3261 O O . VAL A 1 428 ? -51.046 -13.574 21.621 1.00 52.69 428 VAL A O 1
ATOM 3264 N N . CYS A 1 429 ? -52.051 -14.372 23.448 1.00 47.91 429 CYS A N 1
ATOM 3265 C CA . CYS A 1 429 ? -53.147 -13.407 23.398 1.00 47.91 429 CYS A CA 1
ATOM 3266 C C . CYS A 1 429 ? -53.524 -12.900 24.792 1.00 47.91 429 CYS A C 1
ATOM 3268 O O . CYS A 1 429 ? -53.678 -13.701 25.710 1.00 47.91 429 CYS A O 1
ATOM 3270 N N . TYR A 1 430 ? -53.722 -11.587 24.913 1.00 50.62 430 TYR A N 1
ATOM 3271 C CA . TYR A 1 430 ? -54.091 -10.899 26.150 1.00 50.62 430 TYR A CA 1
ATOM 3272 C C . TYR A 1 430 ? -55.461 -10.238 25.996 1.00 50.62 430 TYR A C 1
ATOM 3274 O O . TYR A 1 430 ? -55.740 -9.593 24.983 1.00 50.62 430 TYR A O 1
ATOM 3282 N N . ASN A 1 431 ? -56.327 -10.411 26.994 1.00 53.97 431 ASN A N 1
ATOM 3283 C CA . ASN A 1 431 ? -57.687 -9.878 26.995 1.00 53.97 431 ASN A CA 1
ATOM 3284 C C . ASN A 1 431 ? -57.962 -9.196 28.339 1.00 53.97 431 ASN A C 1
ATOM 3286 O O . ASN A 1 431 ? -57.781 -9.826 29.382 1.00 53.97 431 ASN A O 1
ATOM 3290 N N . LYS A 1 432 ? -58.366 -7.918 28.323 1.00 57.34 432 LYS A N 1
ATOM 3291 C CA . LYS A 1 432 ? -58.578 -7.081 29.525 1.00 57.34 432 LYS A CA 1
ATOM 3292 C C . LYS A 1 432 ? -57.414 -7.119 30.527 1.00 57.34 432 LYS A C 1
ATOM 3294 O O . LYS A 1 432 ? -57.623 -7.050 31.734 1.00 57.34 432 LYS A O 1
ATOM 3299 N N . SER A 1 433 ? -56.192 -7.293 30.036 1.00 48.66 433 SER A N 1
ATOM 3300 C CA . SER A 1 433 ? -55.015 -7.497 30.878 1.00 48.66 433 SER A CA 1
ATOM 3301 C C . SER A 1 433 ? -54.196 -6.212 30.966 1.00 48.66 433 SER A C 1
ATOM 3303 O O . SER A 1 433 ? -54.037 -5.510 29.966 1.00 48.66 433 SER A O 1
ATOM 3305 N N . THR A 1 434 ? -53.648 -5.923 32.146 1.00 48.75 434 THR A N 1
ATOM 3306 C CA . THR A 1 434 ? -52.592 -4.918 32.309 1.00 48.75 434 THR A CA 1
ATOM 3307 C C . THR A 1 434 ? -51.273 -5.653 32.458 1.00 48.75 434 THR A C 1
ATOM 3309 O O . THR A 1 434 ? -51.042 -6.314 33.467 1.00 48.75 434 THR A O 1
ATOM 3312 N N . THR A 1 435 ? -50.425 -5.583 31.439 1.00 48.53 435 THR A N 1
ATOM 3313 C CA . THR A 1 435 ? -49.211 -6.402 31.347 1.00 48.53 435 THR A CA 1
ATOM 3314 C C . THR A 1 435 ? -47.991 -5.539 31.072 1.00 48.53 435 THR A C 1
ATOM 3316 O O . THR A 1 435 ? -47.911 -4.872 30.045 1.00 48.53 435 THR A O 1
ATOM 3319 N N . ALA A 1 436 ? -47.016 -5.573 31.978 1.00 41.78 436 ALA A N 1
ATOM 3320 C CA . ALA A 1 436 ? -45.697 -4.996 31.761 1.00 41.78 436 ALA A CA 1
ATOM 3321 C C . ALA A 1 436 ? -44.706 -6.135 31.507 1.00 41.78 436 ALA A C 1
ATOM 3323 O O . ALA A 1 436 ? -44.497 -6.978 32.377 1.00 41.78 436 ALA A O 1
ATOM 3324 N N . ILE A 1 437 ? -44.134 -6.188 30.308 1.00 45.72 437 ILE A N 1
ATOM 3325 C CA . ILE A 1 437 ? -43.189 -7.232 29.910 1.00 45.72 437 ILE A CA 1
ATOM 3326 C C . ILE A 1 437 ? -41.830 -6.577 29.699 1.00 45.72 437 ILE A C 1
ATOM 3328 O O . ILE A 1 437 ? -41.648 -5.742 28.814 1.00 45.72 437 ILE A O 1
ATOM 3332 N N . LEU A 1 438 ? -40.870 -6.953 30.536 1.00 41.31 438 LEU A N 1
ATOM 3333 C CA . LEU A 1 438 ? -39.516 -6.425 30.494 1.00 41.31 438 LEU A CA 1
ATOM 3334 C C . LEU A 1 438 ? -38.567 -7.488 29.943 1.00 41.31 438 LEU A C 1
ATOM 3336 O O . LEU A 1 438 ? -38.290 -8.487 30.601 1.00 41.31 438 LEU A O 1
ATOM 3340 N N . TYR A 1 439 ? -38.021 -7.231 28.759 1.00 42.16 439 TYR A N 1
ATOM 3341 C CA . TYR A 1 439 ? -36.906 -7.988 28.203 1.00 42.16 439 TYR A CA 1
ATOM 3342 C C . TYR A 1 439 ? -35.612 -7.251 28.527 1.00 42.16 439 TYR A C 1
ATOM 3344 O O . TYR A 1 439 ? -35.165 -6.332 27.828 1.00 42.16 439 TYR A O 1
ATOM 3352 N N . TYR A 1 440 ? -35.035 -7.639 29.657 1.00 38.38 440 TYR A N 1
ATOM 3353 C CA . TYR A 1 440 ? -33.867 -6.993 30.216 1.00 38.38 440 TYR A CA 1
ATOM 3354 C C . TYR A 1 440 ? -32.571 -7.653 29.718 1.00 38.38 440 TYR A C 1
ATOM 3356 O O . TYR A 1 440 ? -32.172 -8.688 30.232 1.00 38.38 440 TYR A O 1
ATOM 3364 N N . LYS A 1 441 ? -31.914 -7.039 28.720 1.00 36.28 441 LYS A N 1
ATOM 3365 C CA . LYS A 1 441 ? -30.629 -7.466 28.121 1.00 36.28 441 LYS A CA 1
ATOM 3366 C C . LYS A 1 441 ? -30.676 -8.831 27.406 1.00 36.28 441 LYS A C 1
ATOM 3368 O O . LYS A 1 441 ? -30.305 -9.853 27.965 1.00 36.28 441 LYS A O 1
ATOM 3373 N N . VAL A 1 442 ? -31.058 -8.822 26.128 1.00 47.59 442 VAL A N 1
ATOM 3374 C CA . VAL A 1 442 ? -31.097 -10.006 25.246 1.00 47.59 442 VAL A CA 1
ATOM 3375 C C . VAL A 1 442 ? -29.986 -9.900 24.201 1.00 47.59 442 VAL A C 1
ATOM 3377 O O . VAL A 1 442 ? -30.001 -8.977 23.395 1.00 47.59 442 VAL A O 1
ATOM 3380 N N . CYS A 1 443 ? -29.008 -10.804 24.201 1.00 45.59 443 CYS A N 1
ATOM 3381 C CA . CYS A 1 443 ? -27.857 -10.706 23.304 1.00 45.59 443 CYS A CA 1
ATOM 3382 C C . CYS A 1 443 ? -27.467 -12.048 22.682 1.00 45.59 443 CYS A C 1
ATOM 3384 O O . CYS A 1 443 ? -27.436 -13.061 23.376 1.00 45.59 443 CYS A O 1
ATOM 3386 N N . TYR A 1 444 ? -27.122 -12.020 21.398 1.00 50.44 444 TYR A N 1
ATOM 3387 C CA . TYR A 1 444 ? -26.689 -13.164 20.601 1.00 50.44 444 TYR A CA 1
ATOM 3388 C C . TYR A 1 444 ? -25.243 -12.940 20.157 1.00 50.44 444 TYR A C 1
ATOM 3390 O O . TYR A 1 444 ? -24.923 -11.879 19.625 1.00 50.44 444 TYR A O 1
ATOM 3398 N N . ASN A 1 445 ? -24.370 -13.917 20.399 1.00 47.94 445 ASN A N 1
ATOM 3399 C CA . ASN A 1 445 ? -22.959 -13.858 20.017 1.00 47.94 445 ASN A CA 1
ATOM 3400 C C . ASN A 1 445 ? -22.580 -15.144 19.276 1.00 47.94 445 ASN A C 1
ATOM 3402 O O . ASN A 1 445 ? -22.843 -16.232 19.794 1.00 47.94 445 ASN A O 1
ATOM 3406 N N . LYS A 1 446 ? -22.027 -15.028 18.060 1.00 46.97 446 LYS A N 1
ATOM 3407 C CA . LYS A 1 446 ? -21.723 -16.151 17.146 1.00 46.97 446 LYS A CA 1
ATOM 3408 C C . LYS A 1 446 ? -22.872 -17.160 17.014 1.00 46.97 446 LYS A C 1
ATOM 3410 O O . LYS A 1 446 ? -22.658 -18.358 16.854 1.00 46.97 446 LYS A O 1
ATOM 3415 N N . SER A 1 447 ? -24.104 -16.686 17.146 1.00 43.66 447 SER A N 1
ATOM 3416 C CA . SER A 1 447 ? -25.289 -17.534 17.225 1.00 43.66 447 SER A CA 1
ATOM 3417 C C . SER A 1 447 ? -26.041 -17.493 15.898 1.00 43.66 447 SER A C 1
ATOM 3419 O O . SER A 1 447 ? -26.164 -16.432 15.281 1.00 43.66 447 SER A O 1
ATOM 3421 N N . THR A 1 448 ? -26.574 -18.636 15.470 1.00 43.00 448 THR A N 1
ATOM 3422 C CA . THR A 1 448 ? -27.566 -18.691 14.389 1.00 43.00 448 THR A CA 1
ATOM 3423 C C . THR A 1 448 ? -28.929 -18.926 15.018 1.00 43.00 448 THR A C 1
ATOM 3425 O O . THR A 1 448 ? -29.171 -19.989 15.586 1.00 43.00 448 THR A O 1
ATOM 3428 N N . THR A 1 449 ? -29.805 -17.925 14.955 1.00 50.16 449 THR A N 1
ATOM 3429 C CA . THR A 1 449 ? -31.074 -17.931 15.693 1.00 50.16 449 THR A CA 1
ATOM 3430 C C . THR A 1 449 ? -32.243 -17.652 14.753 1.00 50.16 449 THR A C 1
ATOM 3432 O O . THR A 1 449 ? -32.262 -16.645 14.046 1.00 50.16 449 THR A O 1
ATOM 3435 N N . ALA A 1 450 ? -33.263 -18.509 14.786 1.00 41.28 450 ALA A N 1
ATOM 3436 C CA . ALA A 1 450 ? -34.530 -18.293 14.095 1.00 41.28 450 ALA A CA 1
ATOM 3437 C C . ALA A 1 450 ? -35.666 -18.222 15.120 1.00 41.28 450 ALA A C 1
ATOM 3439 O O . ALA A 1 450 ? -35.827 -19.138 15.926 1.00 41.28 450 ALA A O 1
ATOM 3440 N N . ILE A 1 451 ? -36.447 -17.138 15.103 1.00 50.16 451 ILE A N 1
ATOM 3441 C CA . ILE A 1 451 ? -37.567 -16.943 16.034 1.00 50.16 451 ILE A CA 1
ATOM 3442 C C . ILE A 1 451 ? -38.847 -16.688 15.245 1.00 50.16 451 ILE A C 1
ATOM 3444 O O . ILE A 1 451 ? -38.942 -15.740 14.462 1.00 50.16 451 ILE A O 1
ATOM 3448 N N . LEU A 1 452 ? -39.855 -17.523 15.488 1.00 43.81 452 LEU A N 1
ATOM 3449 C CA . LEU A 1 452 ? -41.158 -17.432 14.843 1.00 43.81 452 LEU A CA 1
ATOM 3450 C C . LEU A 1 452 ? -42.243 -17.082 15.861 1.00 43.81 452 LEU A C 1
ATOM 3452 O O . LEU A 1 452 ? -42.477 -17.826 16.815 1.00 43.81 452 LEU A O 1
ATOM 3456 N N . TYR A 1 453 ? -42.951 -15.986 15.593 1.00 52.22 453 TYR A N 1
ATOM 3457 C CA . TYR A 1 453 ? -44.161 -15.586 16.304 1.00 52.22 453 TYR A CA 1
ATOM 3458 C C . TYR A 1 453 ? -45.367 -15.725 15.375 1.00 52.22 453 TYR A C 1
ATOM 3460 O O . TYR A 1 453 ? -45.627 -14.880 14.512 1.00 52.22 453 TYR A O 1
ATOM 3468 N N . TYR A 1 454 ? -46.126 -16.807 15.553 1.00 46.56 454 TYR A N 1
ATOM 3469 C CA . TYR A 1 454 ? -47.218 -17.150 14.639 1.00 46.56 454 TYR A CA 1
ATOM 3470 C C . TYR A 1 454 ? -48.464 -16.260 14.818 1.00 46.56 454 TYR A C 1
ATOM 3472 O O . TYR A 1 454 ? -49.019 -15.754 13.841 1.00 46.56 454 TYR A O 1
ATOM 3480 N N . LYS A 1 455 ? -48.920 -16.010 16.054 1.00 46.34 455 LYS A N 1
ATOM 3481 C CA . LYS A 1 455 ? -50.089 -15.144 16.304 1.00 46.34 455 LYS A CA 1
ATOM 3482 C C . LYS A 1 455 ? -50.013 -14.455 17.665 1.00 46.34 455 LYS A C 1
ATOM 3484 O O . LYS A 1 455 ? -50.061 -15.135 18.691 1.00 46.34 455 LYS A O 1
ATOM 3489 N N . VAL A 1 456 ? -49.967 -13.121 17.655 1.00 65.94 456 VAL A N 1
ATOM 3490 C CA . VAL A 1 456 ? -49.963 -12.273 18.859 1.00 65.94 456 VAL A CA 1
ATOM 3491 C C . VAL A 1 456 ? -51.166 -11.328 18.842 1.00 65.94 456 VAL A C 1
ATOM 3493 O O . VAL A 1 456 ? -51.410 -10.666 17.830 1.00 65.94 456 VAL A O 1
ATOM 3496 N N . CYS A 1 457 ? -51.955 -11.273 19.920 1.00 70.75 457 CYS A N 1
ATOM 3497 C CA . CYS A 1 457 ? -53.136 -10.405 19.959 1.00 70.75 457 CYS A CA 1
ATOM 3498 C C . CYS A 1 457 ? -53.419 -9.740 21.314 1.00 70.75 457 CYS A C 1
ATOM 3500 O O . CYS A 1 457 ? -53.275 -10.367 22.358 1.00 70.75 457 CYS A O 1
ATOM 3502 N N . TYR A 1 458 ? -53.865 -8.481 21.289 1.00 72.12 458 TYR A N 1
ATOM 3503 C CA . TYR A 1 458 ? -54.235 -7.697 22.472 1.00 72.12 458 TYR A CA 1
ATOM 3504 C C . TYR A 1 458 ? -55.648 -7.135 22.295 1.00 72.12 458 TYR A C 1
ATOM 3506 O O . TYR A 1 458 ? -55.900 -6.395 21.343 1.00 72.12 458 TYR A O 1
ATOM 3514 N N . ASP A 1 459 ? -56.572 -7.489 23.190 1.00 73.38 459 ASP A N 1
ATOM 3515 C CA . ASP A 1 459 ? -57.941 -6.959 23.218 1.00 73.38 459 ASP A CA 1
ATOM 3516 C C . ASP A 1 459 ? -58.214 -6.260 24.551 1.00 73.38 459 ASP A C 1
ATOM 3518 O O . ASP A 1 459 ? -58.000 -6.842 25.619 1.00 73.38 459 ASP A O 1
ATOM 3522 N N . LYS A 1 460 ? -58.667 -5.003 24.499 1.00 73.44 460 LYS A N 1
ATOM 3523 C CA . LYS A 1 460 ? -58.967 -4.165 25.678 1.00 73.44 460 LYS A CA 1
ATOM 3524 C C . LYS A 1 460 ? -57.856 -4.163 26.738 1.00 73.44 460 LYS A C 1
ATOM 3526 O O . LYS A 1 460 ? -58.145 -4.093 27.929 1.00 73.44 460 LYS A O 1
ATOM 3531 N N . SER A 1 461 ? -56.606 -4.331 26.317 1.00 66.38 461 SER A N 1
ATOM 3532 C CA . SER A 1 461 ? -55.472 -4.571 27.207 1.00 66.38 461 SER A CA 1
ATOM 3533 C C . SER A 1 461 ? -54.537 -3.370 27.210 1.00 66.38 461 SER A C 1
ATOM 3535 O O . SER A 1 461 ? -54.343 -2.712 26.186 1.00 66.38 461 SER A O 1
ATOM 3537 N N . THR A 1 462 ? -53.928 -3.103 28.357 1.00 68.69 462 THR A N 1
ATOM 3538 C CA . THR A 1 462 ? -52.900 -2.072 28.498 1.00 68.69 462 THR A CA 1
ATOM 3539 C C . THR A 1 462 ? -51.565 -2.773 28.649 1.00 68.69 462 THR A C 1
ATOM 3541 O O . THR A 1 462 ? -51.347 -3.499 29.614 1.00 68.69 462 THR A O 1
ATOM 3544 N N . THR A 1 463 ? -50.676 -2.610 27.675 1.00 69.19 463 THR A N 1
ATOM 3545 C CA . THR A 1 463 ? -49.403 -3.334 27.642 1.00 69.19 463 THR A CA 1
ATOM 3546 C C . THR A 1 463 ? -48.224 -2.383 27.520 1.00 69.19 463 THR A C 1
ATOM 3548 O O . THR A 1 463 ? -48.198 -1.526 26.644 1.00 69.19 463 THR A O 1
ATOM 355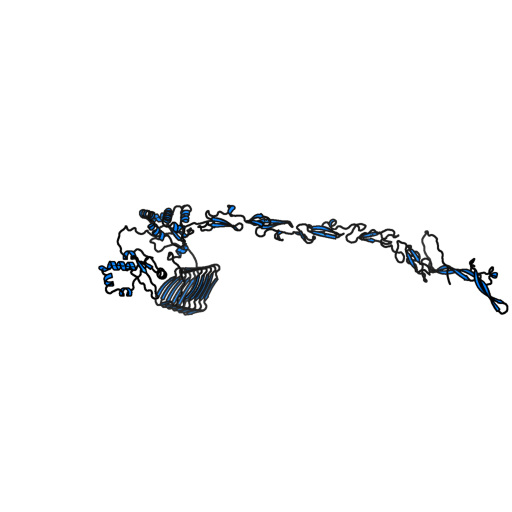1 N N . ALA A 1 464 ? -47.220 -2.557 28.369 1.00 63.31 464 ALA A N 1
ATOM 3552 C CA . ALA A 1 464 ? -45.937 -1.881 28.235 1.00 63.31 464 ALA A CA 1
ATOM 3553 C C . ALA A 1 464 ? -44.849 -2.934 28.017 1.00 63.31 464 ALA A C 1
ATOM 3555 O O . ALA A 1 464 ? -44.671 -3.813 28.856 1.00 63.31 464 ALA A O 1
ATOM 3556 N N . ILE A 1 465 ? -44.140 -2.871 26.893 1.00 61.84 465 ILE A N 1
ATOM 3557 C CA . ILE A 1 465 ? -43.045 -3.785 26.570 1.00 61.84 465 ILE A CA 1
ATOM 3558 C C . ILE A 1 465 ? -41.750 -2.989 26.502 1.00 61.84 465 ILE A C 1
ATOM 3560 O O . ILE A 1 465 ? -41.607 -2.080 25.689 1.00 61.84 465 ILE A O 1
ATOM 3564 N N . LEU A 1 466 ? -40.786 -3.332 27.345 1.00 61.31 466 LEU A N 1
ATOM 3565 C CA . LEU A 1 466 ? -39.492 -2.661 27.378 1.00 61.31 466 LEU A CA 1
ATOM 3566 C C . LEU A 1 466 ? -38.391 -3.651 27.003 1.00 61.31 466 LEU A C 1
ATOM 3568 O O . LEU A 1 466 ? -38.118 -4.599 27.732 1.00 61.31 466 LEU A O 1
ATOM 3572 N N . TYR A 1 467 ? -37.735 -3.399 25.876 1.00 54.31 467 TYR A N 1
ATOM 3573 C CA . TYR A 1 467 ? -36.494 -4.039 25.457 1.00 54.31 467 TYR A CA 1
ATOM 3574 C C . TYR A 1 467 ? -35.332 -3.124 25.823 1.00 54.31 467 TYR A C 1
ATOM 3576 O O . TYR A 1 467 ? -34.981 -2.199 25.090 1.00 54.31 467 TYR A O 1
ATOM 3584 N N . TYR A 1 468 ? -34.738 -3.351 26.990 1.00 50.22 468 TYR A N 1
ATOM 3585 C CA . TYR A 1 468 ? -33.785 -2.389 27.538 1.00 50.22 468 TYR A CA 1
ATOM 3586 C C . TYR A 1 468 ? -32.417 -2.410 26.823 1.00 50.22 468 TYR A C 1
ATOM 3588 O O . TYR A 1 468 ? -31.854 -1.364 26.505 1.00 50.22 468 TYR A O 1
ATOM 3596 N N . LYS A 1 469 ? -31.883 -3.598 26.517 1.00 46.62 469 LYS A N 1
ATOM 3597 C CA . LYS A 1 469 ? -30.648 -3.769 25.735 1.00 46.62 469 LYS A CA 1
ATOM 3598 C C . LYS A 1 469 ? -30.788 -5.001 24.841 1.00 46.62 469 LYS A C 1
ATOM 3600 O O . LYS A 1 469 ? -31.091 -6.072 25.352 1.00 46.62 469 LYS A O 1
ATOM 3605 N N . VAL A 1 470 ? -30.592 -4.864 23.537 1.00 59.75 470 VAL A N 1
ATOM 3606 C CA . VAL A 1 470 ? -30.615 -5.978 22.582 1.00 59.75 470 VAL A CA 1
ATOM 3607 C C . VAL A 1 470 ? -29.330 -5.946 21.764 1.00 59.75 470 VAL A C 1
ATOM 3609 O O . VAL A 1 470 ? -28.978 -4.878 21.272 1.00 59.75 470 VAL A O 1
ATOM 3612 N N . CYS A 1 471 ? -28.595 -7.053 21.639 1.00 59.78 471 CYS A N 1
ATOM 3613 C CA . CYS A 1 471 ? -27.355 -7.040 20.860 1.00 59.78 471 CYS A CA 1
ATOM 3614 C C . CYS A 1 471 ? -27.083 -8.294 20.024 1.00 59.78 471 CYS A C 1
ATOM 3616 O O . CYS A 1 471 ? -27.417 -9.398 20.433 1.00 59.78 471 CYS A O 1
ATOM 3618 N N . TYR A 1 472 ? -26.471 -8.107 18.857 1.00 64.44 472 TYR A N 1
ATOM 3619 C CA . TYR A 1 472 ? -26.075 -9.169 17.934 1.00 64.44 472 TYR A CA 1
ATOM 3620 C C . TYR A 1 472 ? -24.601 -8.970 17.583 1.00 64.44 472 TYR A C 1
ATOM 3622 O O . TYR A 1 472 ? -24.249 -7.915 17.066 1.00 64.44 472 TYR A O 1
ATOM 3630 N N . ASP A 1 473 ? -23.753 -9.947 17.887 1.00 70.31 473 ASP A N 1
ATOM 3631 C CA . ASP A 1 473 ? -22.320 -9.956 17.563 1.00 70.31 473 ASP A CA 1
ATOM 3632 C C . ASP A 1 473 ? -22.002 -11.200 16.727 1.00 70.31 473 ASP A C 1
ATOM 3634 O O . ASP A 1 473 ? -22.317 -12.321 17.143 1.00 70.31 473 ASP A O 1
ATOM 3638 N N . LYS A 1 474 ? -21.443 -11.017 15.525 1.00 67.56 474 LYS A N 1
ATOM 3639 C CA . LYS A 1 474 ? -21.112 -12.090 14.563 1.00 67.56 474 LYS A CA 1
ATOM 3640 C C . LYS A 1 474 ? -22.230 -13.128 14.377 1.00 67.56 474 LYS A C 1
ATOM 3642 O O . LYS A 1 474 ? -21.962 -14.316 14.214 1.00 67.56 474 LYS A O 1
ATOM 3647 N N . SER A 1 475 ? -23.486 -12.705 14.483 1.00 60.22 475 SER A N 1
ATOM 3648 C CA . SER A 1 475 ? -24.647 -13.595 14.564 1.00 60.22 475 SER A CA 1
ATOM 3649 C C . SER A 1 475 ? -25.536 -13.450 13.333 1.00 60.22 475 SER A C 1
ATOM 3651 O O . SER A 1 475 ? -25.665 -12.360 12.771 1.00 60.22 475 SER A O 1
ATOM 3653 N N . THR A 1 476 ? -26.188 -14.544 12.940 1.00 61.22 476 THR A N 1
ATOM 3654 C CA . THR A 1 476 ? -27.192 -14.544 11.867 1.00 61.22 476 THR A CA 1
ATOM 3655 C C . THR A 1 476 ? -28.562 -14.774 12.483 1.00 61.22 476 THR A C 1
ATOM 3657 O O . THR A 1 476 ? -28.790 -15.804 13.117 1.00 61.22 476 THR A O 1
ATOM 3660 N N . THR A 1 477 ? -29.471 -13.805 12.353 1.00 64.62 477 THR A N 1
ATOM 3661 C CA . THR A 1 477 ? -30.792 -13.865 12.999 1.00 64.62 477 THR A CA 1
ATOM 3662 C C . THR A 1 477 ? -31.928 -13.586 12.022 1.00 64.62 477 THR A C 1
ATOM 3664 O O . THR A 1 477 ? -31.927 -12.572 11.326 1.00 64.62 477 THR A O 1
ATOM 3667 N N . ALA A 1 478 ? -32.933 -14.464 12.011 1.00 58.00 478 ALA A N 1
ATOM 3668 C CA . ALA A 1 478 ? -34.175 -14.274 11.269 1.00 58.00 478 ALA A CA 1
ATOM 3669 C C . ALA A 1 478 ? -35.375 -14.279 12.226 1.00 58.00 478 ALA A C 1
ATOM 3671 O O . ALA A 1 478 ? -35.565 -15.226 12.994 1.00 58.00 478 ALA A O 1
ATOM 3672 N N . ILE A 1 479 ? -36.194 -13.225 12.181 1.00 66.12 479 ILE A N 1
ATOM 3673 C CA . ILE A 1 479 ? -37.394 -13.101 13.018 1.00 66.12 479 ILE A CA 1
ATOM 3674 C C . ILE A 1 479 ? -38.620 -12.872 12.138 1.00 66.12 479 ILE A C 1
ATOM 3676 O O . ILE A 1 479 ? -38.679 -11.906 11.375 1.00 66.12 479 ILE A O 1
ATOM 3680 N N . LEU A 1 480 ? -39.627 -13.733 12.287 1.00 68.12 480 LEU A N 1
ATOM 3681 C CA . LEU A 1 480 ? -40.891 -13.629 11.561 1.00 68.12 480 LEU A CA 1
ATOM 3682 C C . LEU A 1 480 ? -42.060 -13.412 12.523 1.00 68.12 480 LEU A C 1
ATOM 3684 O O . LEU A 1 480 ? -42.373 -14.268 13.352 1.00 68.12 480 LEU A O 1
ATOM 3688 N N . TYR A 1 481 ? -42.754 -12.289 12.346 1.00 68.44 481 TYR A N 1
ATOM 3689 C CA . TYR A 1 481 ? -44.051 -12.015 12.956 1.00 68.44 481 TYR A CA 1
ATOM 3690 C C . TYR A 1 481 ? -45.152 -12.202 11.913 1.00 68.44 481 TYR A C 1
ATOM 3692 O O . TYR A 1 481 ? -45.366 -11.350 11.046 1.00 68.44 481 TYR A O 1
ATOM 3700 N N . TYR A 1 482 ? -45.879 -13.316 11.999 1.00 63.38 482 TYR A N 1
ATOM 3701 C CA . TYR A 1 482 ? -46.889 -13.658 10.995 1.00 63.38 482 TYR A CA 1
ATOM 3702 C C . TYR A 1 482 ? -48.177 -12.825 11.143 1.00 63.38 482 TYR A C 1
ATOM 3704 O O . TYR A 1 482 ? -48.687 -12.283 10.160 1.00 63.38 482 TYR A O 1
ATOM 3712 N N . LYS A 1 483 ? -48.701 -12.658 12.368 1.00 62.88 483 LYS A N 1
ATOM 3713 C CA . LYS A 1 483 ? -49.889 -11.820 12.617 1.00 62.88 483 LYS A CA 1
ATOM 3714 C C . LYS A 1 483 ? -49.880 -11.177 14.005 1.00 62.88 483 LYS A C 1
ATOM 3716 O O . LYS A 1 483 ? -49.928 -11.894 15.005 1.00 62.88 483 LYS A O 1
ATOM 3721 N N . VAL A 1 484 ? -49.914 -9.842 14.055 1.00 78.69 484 VAL A N 1
ATOM 3722 C CA . VAL A 1 484 ? -49.980 -9.050 15.299 1.00 78.69 484 VAL A CA 1
ATOM 3723 C C . VAL A 1 484 ? -51.184 -8.105 15.259 1.00 78.69 484 VAL A C 1
ATOM 3725 O O . VAL A 1 484 ? -51.359 -7.366 14.289 1.00 78.69 484 VAL A O 1
ATOM 3728 N N . CYS A 1 485 ? -52.055 -8.138 16.271 1.00 80.56 485 CYS A N 1
ATOM 3729 C CA . CYS A 1 485 ? -53.281 -7.327 16.281 1.00 80.56 485 CYS A CA 1
ATOM 3730 C C . CYS A 1 485 ? -53.555 -6.667 17.640 1.00 80.56 485 CYS A C 1
ATOM 3732 O O . CYS A 1 485 ? -53.547 -7.351 18.662 1.00 80.56 485 CYS A O 1
ATOM 3734 N N . TYR A 1 486 ? -53.892 -5.375 17.623 1.00 80.12 486 TYR A N 1
ATOM 3735 C CA . TYR A 1 486 ? -54.292 -4.582 18.789 1.00 80.12 486 TYR A CA 1
ATOM 3736 C C . TYR A 1 486 ? -55.719 -4.063 18.596 1.00 80.12 486 TYR A C 1
ATOM 3738 O O . TYR A 1 486 ? -56.015 -3.412 17.592 1.00 80.12 486 TYR A O 1
ATOM 3746 N N . ASN A 1 487 ? -56.612 -4.365 19.535 1.00 79.94 487 ASN A N 1
ATOM 3747 C CA . ASN A 1 487 ? -58.007 -3.936 19.510 1.00 79.94 487 ASN A CA 1
ATOM 3748 C C . ASN A 1 487 ? -58.382 -3.266 20.831 1.00 79.94 487 ASN A C 1
ATOM 3750 O O . ASN A 1 487 ? -58.216 -3.867 21.894 1.00 79.94 487 ASN A O 1
ATOM 3754 N N . LYS A 1 488 ? -58.885 -2.028 20.779 1.00 81.56 488 LYS A N 1
ATOM 3755 C CA . LYS A 1 488 ? -59.231 -1.218 21.964 1.00 81.56 488 LYS A CA 1
ATOM 3756 C C . LYS A 1 488 ? -58.132 -1.208 23.039 1.00 81.56 488 LYS A C 1
ATOM 3758 O O . LYS A 1 488 ? -58.442 -1.192 24.226 1.00 81.56 488 LYS A O 1
ATOM 3763 N N . SER A 1 489 ? -56.871 -1.323 22.630 1.00 78.31 489 SER A N 1
ATOM 3764 C CA . SER A 1 489 ? -55.740 -1.591 23.518 1.00 78.31 489 SER A CA 1
ATOM 3765 C C . SER A 1 489 ? -54.754 -0.436 23.485 1.00 78.31 489 SER A C 1
ATOM 3767 O O . SER A 1 489 ? -54.572 0.215 22.455 1.00 78.31 489 SER A O 1
ATOM 3769 N N . THR A 1 490 ? -54.095 -0.203 24.610 1.00 79.00 490 THR A N 1
ATOM 3770 C CA . THR A 1 490 ? -53.032 0.796 24.713 1.00 79.00 490 THR A CA 1
ATOM 3771 C C . THR A 1 490 ? -51.714 0.060 24.842 1.00 79.00 490 THR A C 1
ATOM 3773 O O . THR A 1 490 ? -51.567 -0.797 25.711 1.00 79.00 490 THR A O 1
ATOM 3776 N N . THR A 1 491 ? -50.756 0.336 23.962 1.00 79.19 491 THR A N 1
ATOM 3777 C CA . THR A 1 491 ? -49.470 -0.366 23.947 1.00 79.19 491 THR A CA 1
ATOM 3778 C C . THR A 1 491 ? -48.303 0.602 23.847 1.00 79.19 491 THR A C 1
ATOM 3780 O O . THR A 1 491 ? -48.248 1.424 22.944 1.00 79.19 491 THR A O 1
ATOM 3783 N N . ALA A 1 492 ? -47.337 0.495 24.748 1.00 76.19 492 ALA A N 1
ATOM 3784 C CA . ALA A 1 492 ? -46.076 1.220 24.647 1.00 76.19 492 ALA A CA 1
ATOM 3785 C C . ALA A 1 492 ? -44.934 0.214 24.513 1.00 76.19 492 ALA A C 1
ATOM 3787 O O . ALA A 1 492 ? -44.808 -0.674 25.350 1.00 76.19 492 ALA A O 1
ATOM 3788 N N . ILE A 1 493 ? -44.118 0.331 23.469 1.00 75.31 493 ILE A N 1
ATOM 3789 C CA . ILE A 1 493 ? -42.951 -0.512 23.222 1.00 75.31 493 ILE A CA 1
ATOM 3790 C C . ILE A 1 493 ? -41.713 0.376 23.190 1.00 75.31 493 ILE A C 1
ATOM 3792 O O . ILE A 1 493 ? -41.621 1.296 22.388 1.00 75.31 493 ILE A O 1
ATOM 3796 N N . LEU A 1 494 ? -40.735 0.104 24.041 1.00 76.25 494 LEU A N 1
ATOM 3797 C CA . LEU A 1 494 ? -39.493 0.871 24.085 1.00 76.25 494 LEU A CA 1
ATOM 3798 C C . LEU A 1 494 ? -38.304 -0.062 23.867 1.00 76.25 494 LEU A C 1
ATOM 3800 O O . LEU A 1 494 ? -38.050 -0.948 24.671 1.00 76.25 494 LEU A O 1
ATOM 3804 N N . TYR A 1 495 ? -37.561 0.159 22.790 1.00 66.75 495 TYR A N 1
ATOM 3805 C CA . TYR A 1 495 ? -36.246 -0.405 22.513 1.00 66.75 495 TYR A CA 1
ATOM 3806 C C . TYR A 1 495 ? -35.175 0.590 22.949 1.00 66.75 495 TYR A C 1
ATOM 3808 O O . TYR A 1 495 ? -34.809 1.499 22.207 1.00 66.75 495 TYR A O 1
ATOM 3816 N N . TYR A 1 496 ? -34.676 0.450 24.171 1.00 66.44 496 TYR A N 1
ATOM 3817 C CA . TYR A 1 496 ? -33.815 1.468 24.758 1.00 66.44 496 TYR A CA 1
ATOM 3818 C C . TYR A 1 496 ? -32.393 1.473 24.157 1.00 66.44 496 TYR A C 1
ATOM 3820 O O . TYR A 1 496 ? -31.889 2.529 23.779 1.00 66.44 496 TYR A O 1
ATOM 3828 N N . LYS A 1 497 ? -31.755 0.308 23.979 1.00 58.69 497 LYS A N 1
ATOM 3829 C CA . LYS A 1 497 ? -30.448 0.193 23.308 1.00 58.69 497 LYS A CA 1
ATOM 3830 C C . LYS A 1 497 ? -30.374 -1.061 22.440 1.00 58.69 497 LYS A C 1
ATOM 3832 O O . LYS A 1 497 ? -30.461 -2.160 22.969 1.00 58.69 497 LYS A O 1
ATOM 3837 N N . VAL A 1 498 ? -30.179 -0.927 21.135 1.00 72.19 498 VAL A N 1
ATOM 3838 C CA . VAL A 1 498 ? -30.046 -2.049 20.195 1.00 72.19 498 VAL A CA 1
ATOM 3839 C C . VAL A 1 498 ? -28.713 -1.933 19.459 1.00 72.19 498 VAL A C 1
ATOM 3841 O O . VAL A 1 498 ? -28.378 -0.845 19.003 1.00 72.19 498 VAL A O 1
ATOM 3844 N N . SER A 1 499 ? -27.928 -3.004 19.353 1.00 75.81 499 SER A N 1
ATOM 3845 C CA . SER A 1 499 ? -26.635 -2.957 18.656 1.00 75.81 499 SER A CA 1
ATOM 3846 C C . SER A 1 499 ? -26.349 -4.192 17.808 1.00 75.81 499 SER A C 1
ATOM 3848 O O . SER A 1 499 ? -26.542 -5.309 18.277 1.00 75.81 499 SER A O 1
ATOM 3850 N N . TYR A 1 500 ? -25.822 -3.986 16.607 1.00 74.81 500 TYR A N 1
ATOM 3851 C CA . TYR A 1 500 ? -25.410 -5.031 15.674 1.00 74.81 500 TYR A CA 1
ATOM 3852 C C . TYR A 1 500 ? -23.922 -4.854 15.372 1.00 74.81 500 TYR A C 1
ATOM 3854 O O . TYR A 1 500 ? -23.525 -3.767 14.967 1.00 74.81 500 TYR A O 1
ATOM 3862 N N . ASP A 1 501 ? -23.113 -5.888 15.575 1.00 76.38 501 ASP A N 1
ATOM 3863 C CA . ASP A 1 501 ? -21.699 -5.934 15.204 1.00 76.38 501 ASP A CA 1
ATOM 3864 C C . ASP A 1 501 ? -21.427 -7.164 14.336 1.00 76.38 501 ASP A C 1
ATOM 3866 O O . ASP A 1 501 ? -21.772 -8.285 14.718 1.00 76.38 501 ASP A O 1
ATOM 3870 N N . LYS A 1 502 ? -20.859 -6.960 13.142 1.00 78.75 502 LYS A N 1
ATOM 3871 C CA . LYS A 1 502 ? -20.535 -8.013 12.159 1.00 78.75 502 LYS A CA 1
ATOM 3872 C C . LYS A 1 502 ? -21.660 -9.041 11.941 1.00 78.75 502 LYS A C 1
ATOM 3874 O O . LYS A 1 502 ? -21.394 -10.221 11.727 1.00 78.75 502 LYS A O 1
ATOM 3879 N N . SER A 1 503 ? -22.917 -8.618 12.060 1.00 71.75 503 SER A N 1
ATOM 3880 C CA . SER A 1 503 ? -24.082 -9.504 12.135 1.00 71.75 503 SER A CA 1
ATOM 3881 C C . SER A 1 503 ? -25.024 -9.296 10.956 1.00 71.75 503 SER A C 1
ATOM 3883 O O . SER A 1 503 ? -25.142 -8.189 10.426 1.00 71.75 503 SER A O 1
ATOM 3885 N N . THR A 1 504 ? -25.740 -10.355 10.579 1.00 71.25 504 THR A N 1
ATOM 3886 C CA . THR A 1 504 ? -26.777 -10.303 9.538 1.00 71.25 504 THR A CA 1
ATOM 3887 C C . THR A 1 504 ? -28.139 -10.549 10.174 1.00 71.25 504 THR A C 1
ATOM 3889 O O . THR A 1 504 ? -28.355 -11.589 10.795 1.00 71.25 504 THR A O 1
ATOM 3892 N N . THR A 1 505 ? -29.063 -9.591 10.060 1.00 75.50 505 THR A N 1
ATOM 3893 C CA . THR A 1 505 ? -30.401 -9.694 10.667 1.00 75.50 505 THR A CA 1
ATOM 3894 C C . THR A 1 505 ? -31.516 -9.390 9.670 1.00 75.50 505 THR A C 1
ATOM 3896 O O . THR A 1 505 ? -31.506 -8.351 9.012 1.00 75.50 505 THR A O 1
ATOM 3899 N N . ALA A 1 506 ? -32.522 -10.263 9.610 1.00 72.50 506 ALA A N 1
ATOM 3900 C CA . ALA A 1 506 ? -33.741 -10.059 8.831 1.00 72.50 506 ALA A CA 1
ATOM 3901 C C . ALA A 1 506 ? -34.981 -10.136 9.735 1.00 72.50 506 ALA A C 1
ATOM 3903 O O . ALA A 1 506 ? -35.187 -11.129 10.437 1.00 72.50 506 ALA A O 1
ATOM 3904 N N . ILE A 1 507 ? -35.820 -9.097 9.711 1.00 76.19 507 ILE A N 1
ATOM 3905 C CA . ILE A 1 507 ? -37.076 -9.041 10.471 1.00 76.19 507 ILE A CA 1
ATOM 3906 C C . ILE A 1 507 ? -38.241 -8.795 9.514 1.00 76.19 507 ILE A C 1
ATOM 3908 O O . ILE A 1 507 ? -38.290 -7.772 8.829 1.00 76.19 507 ILE A O 1
ATOM 3912 N N . LEU A 1 508 ? -39.209 -9.710 9.502 1.00 78.62 508 LEU A N 1
ATOM 3913 C CA . LEU A 1 508 ? -40.403 -9.612 8.665 1.00 78.62 508 LEU A CA 1
ATOM 3914 C C . LEU A 1 508 ? -41.671 -9.526 9.518 1.00 78.62 508 LEU A C 1
ATOM 3916 O O . LEU A 1 508 ? -41.990 -10.438 10.284 1.00 78.62 508 LEU A O 1
ATOM 3920 N N . TYR A 1 509 ? -42.432 -8.450 9.324 1.00 74.81 509 TYR A N 1
ATOM 3921 C CA . TYR A 1 509 ? -43.793 -8.297 9.833 1.00 74.81 509 TYR A CA 1
ATOM 3922 C C . TYR A 1 509 ? -44.793 -8.509 8.694 1.00 74.81 509 TYR A C 1
ATOM 3924 O O . TYR A 1 509 ? -44.982 -7.639 7.841 1.00 74.81 509 TYR A O 1
ATOM 3932 N N . TYR A 1 510 ? -45.459 -9.665 8.676 1.00 69.75 510 TYR A N 1
ATOM 3933 C CA . TYR A 1 510 ? -46.347 -10.037 7.571 1.00 69.75 510 TYR A CA 1
ATOM 3934 C C . TYR A 1 510 ? -47.706 -9.313 7.626 1.00 69.75 510 TYR A C 1
ATOM 3936 O O . TYR A 1 510 ? -48.150 -8.744 6.626 1.00 69.75 510 TYR A O 1
ATOM 3944 N N . LYS A 1 511 ? -48.370 -9.279 8.792 1.00 70.81 511 LYS A N 1
ATOM 3945 C CA . LYS A 1 511 ? -49.643 -8.555 8.972 1.00 70.81 511 LYS A CA 1
ATOM 3946 C C . LYS A 1 511 ? -49.763 -7.913 10.355 1.00 70.81 511 LYS A C 1
ATOM 3948 O O . LYS A 1 511 ? -49.826 -8.626 11.359 1.00 70.81 511 LYS A O 1
ATOM 3953 N N . VAL A 1 512 ? -49.883 -6.584 10.394 1.00 80.38 512 VAL A N 1
ATOM 3954 C CA . VAL A 1 512 ? -50.060 -5.801 11.631 1.00 80.38 512 VAL A CA 1
ATOM 3955 C C . VAL A 1 512 ? -51.348 -4.977 11.561 1.00 80.38 512 VAL A C 1
ATOM 3957 O O . VAL A 1 512 ? -51.597 -4.289 10.571 1.00 80.38 512 VAL A O 1
ATOM 3960 N N . CYS A 1 513 ? -52.190 -5.054 12.595 1.00 82.94 513 CYS A N 1
ATOM 3961 C CA . CYS A 1 513 ? -53.488 -4.370 12.621 1.00 82.94 513 CYS A CA 1
ATOM 3962 C C . CYS A 1 513 ? -53.724 -3.621 13.941 1.00 82.94 513 CYS A C 1
ATOM 3964 O O . CYS A 1 513 ? -53.594 -4.220 15.009 1.00 82.94 513 CYS A O 1
ATOM 3966 N N . TYR A 1 514 ? -54.162 -2.363 13.856 1.00 81.00 514 TYR A N 1
ATOM 3967 C CA . TYR A 1 514 ? -54.562 -1.526 14.992 1.00 81.00 514 TYR A CA 1
ATOM 3968 C C . TYR A 1 514 ? -56.017 -1.085 14.819 1.00 81.00 514 TYR A C 1
ATOM 3970 O O . TYR A 1 514 ? -56.359 -0.501 13.793 1.00 81.00 514 TYR A O 1
ATOM 3978 N N . ASN A 1 515 ? -56.875 -1.376 15.796 1.00 81.62 515 ASN A N 1
ATOM 3979 C CA . ASN A 1 515 ? -58.281 -0.968 15.804 1.00 81.62 515 ASN A CA 1
ATOM 3980 C C . ASN A 1 515 ? -58.622 -0.282 17.131 1.00 81.62 515 ASN A C 1
ATOM 3982 O O . ASN A 1 515 ? -58.457 -0.890 18.193 1.00 81.62 515 ASN A O 1
ATOM 3986 N N . LYS A 1 516 ? -59.085 0.973 17.087 1.00 83.31 516 LYS A N 1
ATOM 3987 C CA . LYS A 1 516 ? -59.413 1.800 18.263 1.00 83.31 516 LYS A CA 1
ATOM 3988 C C . LYS A 1 516 ? -58.324 1.770 19.344 1.00 83.31 516 LYS A C 1
ATOM 3990 O O . LYS A 1 516 ? -58.638 1.732 20.529 1.00 83.31 516 LYS A O 1
ATOM 3995 N N . SER A 1 517 ? -57.061 1.677 18.933 1.00 81.69 517 SER A N 1
ATOM 3996 C CA . SER A 1 517 ? -55.923 1.388 19.808 1.00 81.69 517 SER A CA 1
ATOM 3997 C C . SER A 1 517 ? -54.896 2.509 19.752 1.00 81.69 517 SER A C 1
ATOM 3999 O O . SER A 1 517 ? -54.741 3.174 18.728 1.00 81.69 517 SER A O 1
ATOM 4001 N N . THR A 1 518 ? -54.166 2.690 20.844 1.00 81.50 518 THR A N 1
ATOM 4002 C CA . THR A 1 518 ? -53.091 3.682 20.930 1.00 81.50 518 THR A CA 1
ATOM 4003 C C . THR A 1 518 ? -51.771 2.950 21.077 1.00 81.50 518 THR A C 1
ATOM 4005 O O . THR A 1 518 ? -51.639 2.096 21.952 1.00 81.50 518 THR A O 1
ATOM 4008 N N . THR A 1 519 ? -50.789 3.235 20.222 1.00 80.31 519 THR A N 1
ATOM 4009 C CA . THR A 1 519 ? -49.481 2.571 20.265 1.00 80.31 519 THR A CA 1
ATOM 4010 C C . THR A 1 519 ? -48.318 3.550 20.180 1.00 80.31 519 THR A C 1
ATOM 4012 O O . THR A 1 519 ? -48.267 4.386 19.292 1.00 80.31 519 THR A O 1
ATOM 4015 N N . ALA A 1 520 ? -47.344 3.438 21.073 1.00 76.94 520 ALA A N 1
ATOM 4016 C CA . ALA A 1 520 ? -46.097 4.193 20.985 1.00 76.94 520 ALA A CA 1
ATOM 4017 C C . ALA A 1 520 ? -44.926 3.217 20.909 1.00 76.94 520 ALA A C 1
ATOM 4019 O O . ALA A 1 520 ? -44.824 2.335 21.752 1.00 76.94 520 ALA A O 1
ATOM 4020 N N . ILE A 1 521 ? -44.058 3.360 19.912 1.00 78.00 521 ILE A N 1
ATOM 4021 C CA . ILE A 1 521 ? -42.835 2.582 19.746 1.00 78.00 521 ILE A CA 1
ATOM 4022 C C . ILE A 1 521 ? -41.657 3.553 19.778 1.00 78.00 521 ILE A C 1
ATOM 4024 O O . ILE A 1 521 ? -41.624 4.520 19.030 1.00 78.00 521 ILE A O 1
ATOM 4028 N N . LEU A 1 522 ? -40.680 3.336 20.646 1.00 77.00 522 LEU A N 1
ATOM 4029 C CA . LEU A 1 522 ? -39.510 4.205 20.742 1.00 77.00 522 LEU A CA 1
ATOM 4030 C C . LEU A 1 522 ? -38.238 3.369 20.668 1.00 77.00 522 LEU A C 1
ATOM 4032 O O . LEU A 1 522 ? -38.048 2.466 21.465 1.00 77.00 522 LEU A O 1
ATOM 4036 N N . TYR A 1 523 ? -37.356 3.689 19.734 1.00 68.50 523 TYR A N 1
ATOM 4037 C CA . TYR A 1 523 ? -35.997 3.189 19.608 1.00 68.50 523 TYR A CA 1
ATOM 4038 C C . TYR A 1 523 ? -35.031 4.258 20.117 1.00 68.50 523 TYR A C 1
ATOM 4040 O O . TYR A 1 523 ? -34.746 5.229 19.427 1.00 68.50 523 TYR A O 1
ATOM 4048 N N . TYR A 1 524 ? -34.539 4.122 21.344 1.00 63.94 524 TYR A N 1
ATOM 4049 C CA . TYR A 1 524 ? -33.780 5.190 21.988 1.00 63.94 524 TYR A CA 1
ATOM 4050 C C . TYR A 1 524 ? -32.295 5.233 21.574 1.00 63.94 524 TYR A C 1
ATOM 4052 O O . TYR A 1 524 ? -31.735 6.311 21.409 1.00 63.94 524 TYR A O 1
ATOM 4060 N N . LYS A 1 525 ? -31.624 4.095 21.360 1.00 64.31 525 LYS A N 1
ATOM 4061 C CA . LYS A 1 525 ? -30.248 4.067 20.830 1.00 64.31 525 LYS A CA 1
ATOM 4062 C C . LYS A 1 525 ? -30.004 2.824 19.983 1.00 64.31 525 LYS A C 1
ATOM 4064 O O . LYS A 1 525 ? -29.877 1.744 20.544 1.00 64.31 525 LYS A O 1
ATOM 4069 N N . VAL A 1 526 ? -29.919 2.950 18.663 1.00 72.19 526 VAL A N 1
ATOM 4070 C CA . VAL A 1 526 ? -29.707 1.819 17.743 1.00 72.19 526 VAL A CA 1
ATOM 4071 C C . VAL A 1 526 ? -28.382 1.984 17.014 1.00 72.19 526 VAL A C 1
ATOM 4073 O O . VAL A 1 526 ? -28.141 3.029 16.433 1.00 72.19 526 VAL A O 1
ATOM 4076 N N . CYS A 1 527 ? -27.518 0.979 17.037 1.00 72.12 527 CYS A N 1
ATOM 4077 C CA . CYS A 1 527 ? -26.170 1.090 16.493 1.00 72.12 527 CYS A CA 1
ATOM 4078 C C . CYS A 1 527 ? -25.798 -0.102 15.618 1.00 72.12 527 CYS A C 1
ATOM 4080 O O . CYS A 1 527 ? -26.001 -1.244 16.019 1.00 72.12 527 CYS A O 1
ATOM 4082 N N . TYR A 1 528 ? -25.222 0.160 14.452 1.00 71.69 528 TYR A N 1
ATOM 4083 C CA . TYR A 1 528 ? -24.798 -0.857 13.496 1.00 71.69 528 TYR A CA 1
ATOM 4084 C C . TYR A 1 528 ? -23.303 -0.706 13.222 1.00 71.69 528 TYR A C 1
ATOM 4086 O O . TYR A 1 528 ? -22.858 0.387 12.888 1.00 71.69 528 TYR A O 1
ATOM 4094 N N . ASN A 1 529 ? -22.543 -1.788 13.352 1.00 74.88 529 ASN A N 1
ATOM 4095 C CA . ASN A 1 529 ? -21.120 -1.875 13.049 1.00 74.88 529 ASN A CA 1
ATOM 4096 C C . ASN A 1 529 ? -20.868 -3.072 12.123 1.00 74.88 529 ASN A C 1
ATOM 4098 O O . ASN A 1 529 ? -21.221 -4.201 12.467 1.00 74.88 529 ASN A O 1
ATOM 4102 N N . LYS A 1 530 ? -20.317 -2.837 10.928 1.00 78.69 530 LYS A N 1
ATOM 4103 C CA . LYS A 1 530 ? -20.032 -3.848 9.890 1.00 78.69 530 LYS A CA 1
ATOM 4104 C C . LYS A 1 530 ? -21.164 -4.872 9.677 1.00 78.69 530 LYS A C 1
ATOM 4106 O O . LYS A 1 530 ? -20.903 -6.047 9.439 1.00 78.69 530 LYS A O 1
ATOM 4111 N N . SER A 1 531 ? -22.419 -4.452 9.830 1.00 72.81 531 SER A N 1
ATOM 4112 C CA . SER A 1 531 ? -23.591 -5.335 9.906 1.00 72.81 531 SER A CA 1
ATOM 4113 C C . SER A 1 531 ? -24.582 -5.059 8.780 1.00 72.81 531 SER A C 1
ATOM 4115 O O . SER A 1 531 ? -24.685 -3.929 8.303 1.00 72.81 531 SER A O 1
ATOM 4117 N N . THR A 1 532 ? -25.348 -6.079 8.392 1.00 73.38 532 THR A N 1
ATOM 4118 C CA . THR A 1 532 ? -26.418 -5.973 7.385 1.00 73.38 532 THR A CA 1
ATOM 4119 C C . THR A 1 532 ? -27.768 -6.232 8.046 1.00 73.38 532 THR A C 1
ATOM 4121 O O . THR A 1 532 ? -27.975 -7.294 8.634 1.00 73.38 532 THR A O 1
ATOM 4124 N N . THR A 1 533 ? -28.698 -5.273 7.978 1.00 75.69 533 THR A N 1
ATOM 4125 C CA . THR A 1 533 ? -30.043 -5.411 8.574 1.00 75.69 533 THR A CA 1
ATOM 4126 C C . THR A 1 533 ? -31.159 -5.064 7.590 1.00 75.69 533 THR A C 1
ATOM 4128 O O . THR A 1 533 ? -31.158 -3.991 6.992 1.00 75.69 533 THR A O 1
ATOM 4131 N N . ALA A 1 534 ? -32.160 -5.937 7.468 1.00 72.50 534 ALA A N 1
ATOM 4132 C CA . ALA A 1 534 ? -33.362 -5.691 6.671 1.00 72.50 534 ALA A CA 1
ATOM 4133 C C . ALA A 1 534 ? -34.628 -5.831 7.530 1.00 72.50 534 ALA A C 1
ATOM 4135 O O . ALA A 1 534 ? -34.842 -6.865 8.167 1.00 72.50 534 ALA A O 1
ATOM 4136 N N . ILE A 1 535 ? -35.478 -4.799 7.536 1.00 75.88 535 ILE A N 1
ATOM 4137 C CA . ILE A 1 535 ? -36.775 -4.801 8.227 1.00 75.88 535 ILE A CA 1
ATOM 4138 C C . ILE A 1 535 ? -37.882 -4.519 7.210 1.00 75.88 535 ILE A C 1
ATOM 4140 O O . ILE A 1 535 ? -37.932 -3.439 6.620 1.00 75.88 535 ILE A O 1
ATOM 4144 N N . LEU A 1 536 ? -38.795 -5.474 7.028 1.00 74.00 536 LEU A N 1
ATOM 4145 C CA . LEU A 1 536 ? -39.897 -5.361 6.071 1.00 74.00 536 LEU A CA 1
ATOM 4146 C C . LEU A 1 536 ? -41.256 -5.441 6.774 1.00 74.00 536 LEU A C 1
ATOM 4148 O O . LEU A 1 536 ? -41.554 -6.406 7.482 1.00 74.00 536 LEU A O 1
ATOM 4152 N N . TYR A 1 537 ? -42.106 -4.448 6.515 1.00 71.94 537 TYR A N 1
ATOM 4153 C CA . TYR A 1 537 ? -43.515 -4.432 6.904 1.00 71.94 537 TYR A CA 1
ATOM 4154 C C . TYR A 1 537 ? -44.394 -4.660 5.671 1.00 71.94 537 TYR A C 1
ATOM 4156 O O . TYR A 1 537 ? -44.537 -3.779 4.822 1.00 71.94 537 TYR A O 1
ATOM 4164 N N . TYR A 1 538 ? -45.005 -5.842 5.564 1.00 65.31 538 TYR A N 1
ATOM 4165 C CA . TYR A 1 538 ? -45.734 -6.231 4.356 1.00 65.31 538 TYR A CA 1
ATOM 4166 C C . TYR A 1 538 ? -47.141 -5.613 4.279 1.00 65.31 538 TYR A C 1
ATOM 4168 O O . TYR A 1 538 ? -47.479 -4.953 3.296 1.00 65.31 538 TYR A O 1
ATOM 4176 N N . LYS A 1 539 ? -47.971 -5.772 5.322 1.00 64.06 539 LYS A N 1
ATOM 4177 C CA . LYS A 1 539 ? -49.319 -5.177 5.369 1.00 64.06 539 LYS A CA 1
ATOM 4178 C C . LYS A 1 539 ? -49.650 -4.611 6.747 1.00 64.06 539 LYS A C 1
ATOM 4180 O O . LYS A 1 539 ? -49.804 -5.372 7.706 1.00 64.06 539 LYS A O 1
ATOM 4185 N N . VAL A 1 540 ? -49.826 -3.292 6.826 1.00 77.12 540 VAL A N 1
ATOM 4186 C CA . VAL A 1 540 ? -50.161 -2.573 8.067 1.00 77.12 540 VAL A CA 1
ATOM 4187 C C . VAL A 1 540 ? -51.477 -1.811 7.903 1.00 77.12 540 VAL A C 1
ATOM 4189 O O . VAL A 1 540 ? -51.683 -1.125 6.904 1.00 77.12 540 VAL A O 1
ATOM 4192 N N . SER A 1 541 ? -52.392 -1.940 8.864 1.00 78.44 541 SER A N 1
ATOM 4193 C CA . SER A 1 541 ? -53.703 -1.275 8.817 1.00 78.44 541 SER A CA 1
ATOM 4194 C C . SER A 1 541 ? -54.059 -0.606 10.143 1.00 78.44 541 SER A C 1
ATOM 4196 O O . SER A 1 541 ? -54.034 -1.278 11.179 1.00 78.44 541 SER A O 1
ATOM 4198 N N . TYR A 1 542 ? -54.469 0.661 10.087 1.00 76.88 542 TYR A N 1
ATOM 4199 C CA . TYR A 1 542 ? -54.903 1.470 11.226 1.00 76.88 542 TYR A CA 1
ATOM 4200 C C . TYR A 1 542 ? -56.371 1.873 11.071 1.00 76.88 542 TYR A C 1
ATOM 4202 O O . TYR A 1 542 ? -56.747 2.475 10.065 1.00 76.88 542 TYR A O 1
ATOM 4210 N N . ASP A 1 543 ? -57.192 1.556 12.067 1.00 78.06 543 ASP A N 1
ATOM 4211 C CA . ASP A 1 543 ? -58.608 1.916 12.130 1.00 78.06 543 ASP A CA 1
ATOM 4212 C C . ASP A 1 543 ? -58.912 2.642 13.444 1.00 78.06 543 ASP A C 1
ATOM 4214 O O . ASP A 1 543 ? -58.718 2.087 14.528 1.00 78.06 543 ASP A O 1
ATOM 4218 N N . ASN A 1 544 ? -59.334 3.902 13.354 1.00 77.75 544 ASN A N 1
ATOM 4219 C CA . ASN A 1 544 ? -59.581 4.819 14.467 1.00 77.75 544 ASN A CA 1
ATOM 4220 C C . ASN A 1 544 ? -58.512 4.767 15.586 1.00 77.75 544 ASN A C 1
ATOM 4222 O O . ASN A 1 544 ? -58.854 4.732 16.770 1.00 77.75 544 ASN A O 1
ATOM 4226 N N . SER A 1 545 ? -57.236 4.658 15.206 1.00 79.31 545 SER A N 1
ATOM 4227 C CA . SER A 1 545 ? -56.096 4.358 16.083 1.00 79.31 545 SER A CA 1
ATOM 4228 C C . SER A 1 545 ? -55.004 5.423 15.981 1.00 79.31 545 SER A C 1
ATOM 4230 O O . SER A 1 545 ? -54.843 6.062 14.943 1.00 79.31 545 SER A O 1
ATOM 4232 N N . THR A 1 546 ? -54.211 5.566 17.039 1.00 77.06 546 THR A N 1
ATOM 4233 C CA . THR A 1 546 ? -53.104 6.532 17.104 1.00 77.06 546 THR A CA 1
ATOM 4234 C C . THR A 1 546 ? -51.790 5.782 17.268 1.00 77.06 546 THR A C 1
ATOM 4236 O O . THR A 1 546 ? -51.694 4.909 18.132 1.00 77.06 546 THR A O 1
ATOM 4239 N N . THR A 1 547 ? -50.769 6.074 16.458 1.00 75.38 547 THR A N 1
ATOM 4240 C CA . THR A 1 547 ? -49.449 5.426 16.570 1.00 75.38 547 THR A CA 1
ATOM 4241 C C . THR A 1 547 ? -48.274 6.404 16.478 1.00 75.38 547 THR A C 1
ATOM 4243 O O . THR A 1 547 ? -48.273 7.298 15.648 1.00 75.38 547 THR A O 1
ATOM 4246 N N . ALA A 1 548 ? -47.239 6.247 17.300 1.00 70.50 548 ALA A N 1
ATOM 4247 C CA . ALA A 1 548 ? -46.010 7.043 17.200 1.00 70.50 548 ALA A CA 1
ATOM 4248 C C . ALA A 1 548 ? -44.778 6.131 17.201 1.00 70.50 548 ALA A C 1
ATOM 4250 O O . ALA A 1 548 ? -44.724 5.226 18.027 1.00 70.50 548 ALA A O 1
ATOM 4251 N N . ILE A 1 549 ? -43.809 6.352 16.305 1.00 71.75 549 ILE A N 1
ATOM 4252 C CA . ILE A 1 549 ? -42.558 5.580 16.215 1.00 71.75 549 ILE A CA 1
ATOM 4253 C C . ILE A 1 549 ? -41.343 6.518 16.243 1.00 71.75 549 ILE A C 1
ATOM 4255 O O . ILE A 1 549 ? -41.015 7.140 15.248 1.00 71.75 549 ILE A O 1
ATOM 4259 N N . LEU A 1 550 ? -40.627 6.632 17.353 1.00 66.88 550 LEU A N 1
ATOM 4260 C CA . LEU A 1 550 ? -39.497 7.568 17.478 1.00 66.88 550 LEU A CA 1
ATOM 4261 C C . LEU A 1 550 ? -38.164 6.803 17.521 1.00 66.88 550 LEU A C 1
ATOM 4263 O O . LEU A 1 550 ? -38.074 5.778 18.176 1.00 66.88 550 LEU A O 1
ATOM 4267 N N . TYR A 1 551 ? -37.128 7.289 16.846 1.00 59.62 551 TYR A N 1
ATOM 4268 C CA . TYR A 1 551 ? -35.785 6.713 16.741 1.00 59.62 551 TYR A CA 1
ATOM 4269 C C . TYR A 1 551 ? -34.732 7.701 17.221 1.00 59.62 551 TYR A C 1
ATOM 4271 O O . TYR A 1 551 ? -34.052 8.321 16.423 1.00 59.62 551 TYR A O 1
ATOM 4279 N N . TYR A 1 552 ? -34.570 7.845 18.523 1.00 55.38 552 TYR A N 1
ATOM 4280 C CA . TYR A 1 552 ? -33.675 8.825 19.124 1.00 55.38 552 TYR A CA 1
ATOM 4281 C C . TYR A 1 552 ? -32.224 8.678 18.565 1.00 55.38 552 TYR A C 1
ATOM 4283 O O . TYR A 1 552 ? -31.866 9.342 17.596 1.00 55.38 552 TYR A O 1
ATOM 4291 N N . LYS A 1 553 ? -31.339 7.829 19.087 1.00 48.91 553 LYS A N 1
ATOM 4292 C CA . LYS A 1 553 ? -29.899 7.874 18.731 1.00 48.91 553 LYS A CA 1
ATOM 4293 C C . LYS A 1 553 ? -29.514 6.740 17.775 1.00 48.91 553 LYS A C 1
ATOM 4295 O O . LYS A 1 553 ? -29.261 5.635 18.246 1.00 48.91 553 LYS A O 1
ATOM 4300 N N . VAL A 1 554 ? -29.458 6.977 16.459 1.00 59.94 554 VAL A N 1
ATOM 4301 C CA . VAL A 1 554 ? -29.070 5.943 15.470 1.00 59.94 554 VAL A CA 1
ATOM 4302 C C . VAL A 1 554 ? -27.634 6.136 14.982 1.00 59.94 554 VAL A C 1
ATOM 4304 O O . VAL A 1 554 ? -27.279 7.233 14.566 1.00 59.94 554 VAL A O 1
ATOM 4307 N N . CYS A 1 555 ? -26.809 5.086 15.030 1.00 59.38 555 CYS A N 1
ATOM 4308 C CA . CYS A 1 555 ? -25.407 5.136 14.617 1.00 59.38 555 CYS A CA 1
ATOM 4309 C C . CYS A 1 555 ? -25.048 4.038 13.600 1.00 59.38 555 CYS A C 1
ATOM 4311 O O . CYS A 1 555 ? -25.515 2.906 13.728 1.00 59.38 555 CYS A O 1
ATOM 4313 N N . TYR A 1 556 ? -24.222 4.370 12.601 1.00 54.97 556 TYR A N 1
ATOM 4314 C CA . TYR A 1 556 ? -23.755 3.449 11.559 1.00 54.97 556 TYR A CA 1
ATOM 4315 C C . TYR A 1 556 ? -22.232 3.523 11.426 1.00 54.97 556 TYR A C 1
ATOM 4317 O O . TYR A 1 556 ? -21.679 4.603 11.245 1.00 54.97 556 TYR A O 1
ATOM 4325 N N . ASP A 1 557 ? -21.579 2.369 11.461 1.00 62.56 557 ASP A N 1
ATOM 4326 C CA . ASP A 1 557 ? -20.176 2.168 11.114 1.00 62.56 557 ASP A CA 1
ATOM 4327 C C . ASP A 1 557 ? -20.109 1.057 10.059 1.00 62.56 557 ASP A C 1
ATOM 4329 O O . ASP A 1 557 ? -20.450 -0.096 10.337 1.00 62.56 557 ASP A O 1
ATOM 4333 N N . LYS A 1 558 ? -19.770 1.418 8.814 1.00 57.53 558 LYS A N 1
ATOM 4334 C CA . LYS A 1 558 ? -19.589 0.493 7.671 1.00 57.53 558 LYS A CA 1
ATOM 4335 C C . LYS A 1 558 ? -20.711 -0.557 7.515 1.00 57.53 558 LYS A C 1
ATOM 4337 O O . LYS A 1 558 ? -20.447 -1.713 7.203 1.00 57.53 558 LYS A O 1
ATOM 4342 N N . SER A 1 559 ? -21.958 -0.170 7.787 1.00 65.19 559 SER A N 1
ATOM 4343 C CA . SER A 1 559 ? -23.121 -1.068 7.878 1.00 65.19 559 SER A CA 1
ATOM 4344 C C . SER A 1 559 ? -24.208 -0.704 6.872 1.00 65.19 559 SER A C 1
ATOM 4346 O O . SER A 1 559 ? -24.388 0.472 6.561 1.00 65.19 559 SER A O 1
ATOM 4348 N N . THR A 1 560 ? -24.977 -1.693 6.415 1.00 62.41 560 THR A N 1
ATOM 4349 C CA . THR A 1 560 ? -26.118 -1.509 5.505 1.00 62.41 560 THR A CA 1
ATOM 4350 C C . THR A 1 560 ? -27.432 -1.775 6.244 1.00 62.41 560 THR A C 1
ATOM 4352 O O . THR A 1 560 ? -27.578 -2.754 6.980 1.00 62.41 560 THR A O 1
ATOM 4355 N N . THR A 1 561 ? -28.415 -0.881 6.111 1.00 67.00 561 THR A N 1
ATOM 4356 C CA . THR A 1 561 ? -29.742 -1.060 6.725 1.00 67.00 561 THR A CA 1
ATOM 4357 C C . THR A 1 561 ? -30.852 -0.585 5.800 1.00 67.00 561 THR A C 1
ATOM 4359 O O . THR A 1 561 ? -30.795 0.532 5.294 1.00 67.00 561 THR A O 1
ATOM 4362 N N . ALA A 1 562 ? -31.876 -1.421 5.612 1.00 60.78 562 ALA A N 1
ATOM 4363 C CA . ALA A 1 562 ? -33.069 -1.098 4.833 1.00 60.78 562 ALA A CA 1
ATOM 4364 C C . ALA A 1 562 ? -34.342 -1.315 5.668 1.00 60.78 562 ALA A C 1
ATOM 4366 O O . ALA A 1 562 ? -34.538 -2.387 6.246 1.00 60.78 562 ALA A O 1
ATOM 4367 N N . ILE A 1 563 ? -35.217 -0.304 5.713 1.00 66.38 563 ILE A N 1
ATOM 4368 C CA . ILE A 1 563 ? -36.550 -0.383 6.328 1.00 66.38 563 ILE A CA 1
ATOM 4369 C C . ILE A 1 563 ? -37.582 -0.079 5.245 1.00 66.38 563 ILE A C 1
ATOM 4371 O O . ILE A 1 563 ? -37.581 1.018 4.691 1.00 66.38 563 ILE A O 1
ATOM 4375 N N . LEU A 1 564 ? -38.461 -1.036 4.943 1.00 60.44 564 LEU A N 1
ATOM 4376 C CA . LEU A 1 564 ? -39.426 -0.915 3.848 1.00 60.44 564 LEU A CA 1
ATOM 4377 C C . LEU A 1 564 ? -40.862 -1.184 4.325 1.00 60.44 564 LEU A C 1
ATOM 4379 O O . LEU A 1 564 ? -41.111 -2.129 5.078 1.00 60.44 564 LEU A O 1
ATOM 4383 N N . TYR A 1 565 ? -41.815 -0.385 3.842 1.00 61.22 565 TYR A N 1
ATOM 4384 C CA . TYR A 1 565 ? -43.254 -0.578 4.051 1.00 61.22 565 TYR A CA 1
ATOM 4385 C C . TYR A 1 565 ? -43.924 -0.832 2.700 1.00 61.22 565 TYR A C 1
ATOM 4387 O O . TYR A 1 565 ? -43.870 0.024 1.823 1.00 61.22 565 TYR A O 1
ATOM 4395 N N . TYR A 1 566 ? -44.558 -1.993 2.525 1.00 58.00 566 TYR A N 1
ATOM 4396 C CA . TYR A 1 566 ? -45.138 -2.375 1.232 1.00 58.00 566 TYR A CA 1
ATOM 4397 C C . TYR A 1 566 ? -46.576 -1.865 1.043 1.00 58.00 566 TYR A C 1
ATOM 4399 O O . TYR A 1 566 ? -46.882 -1.244 0.028 1.00 58.00 566 TYR A O 1
ATOM 4407 N N . LYS A 1 567 ? -47.477 -2.085 2.016 1.00 53.16 567 LYS A N 1
ATOM 4408 C CA . LYS A 1 567 ? -48.865 -1.589 1.949 1.00 53.16 567 LYS A CA 1
ATOM 4409 C C . LYS A 1 567 ? -49.379 -1.114 3.309 1.00 53.16 567 LYS A C 1
ATOM 4411 O O . LYS A 1 567 ? -49.537 -1.921 4.228 1.00 53.16 567 LYS A O 1
ATOM 4416 N N . VAL A 1 568 ? -49.700 0.180 3.408 1.00 71.50 568 VAL A N 1
ATOM 4417 C CA . VAL A 1 568 ? -50.221 0.827 4.626 1.00 71.50 568 VAL A CA 1
ATOM 4418 C C . VAL A 1 568 ? -51.609 1.416 4.366 1.00 71.50 568 VAL A C 1
ATOM 4420 O O . VAL A 1 568 ? -51.829 2.060 3.344 1.00 71.50 568 VAL A O 1
ATOM 4423 N N . CYS A 1 569 ? -52.562 1.181 5.270 1.00 65.62 569 CYS A N 1
ATOM 4424 C CA . CYS A 1 569 ? -53.935 1.687 5.156 1.00 65.62 569 CYS A CA 1
ATOM 4425 C C . CYS A 1 569 ? -54.357 2.431 6.431 1.00 65.62 569 CYS A C 1
ATOM 4427 O O . CYS A 1 569 ? -54.159 1.907 7.528 1.00 65.62 569 CYS A O 1
ATOM 4429 N N . TYR A 1 570 ? -54.995 3.597 6.285 1.00 61.09 570 TYR A N 1
ATOM 4430 C CA . TYR A 1 570 ? -55.506 4.414 7.391 1.00 61.09 570 TYR A CA 1
ATOM 4431 C C . TYR A 1 570 ? -57.013 4.638 7.258 1.00 61.09 570 TYR A C 1
ATOM 4433 O O . TYR A 1 570 ? -57.498 5.001 6.191 1.00 61.09 570 TYR A O 1
ATOM 4441 N N . ASN A 1 571 ? -57.743 4.480 8.358 1.00 62.53 571 ASN A N 1
ATOM 4442 C CA . ASN A 1 571 ? -59.134 4.893 8.492 1.00 62.53 571 ASN A CA 1
ATOM 4443 C C . ASN A 1 571 ? -59.275 5.705 9.783 1.00 62.53 571 ASN A C 1
ATOM 4445 O O . ASN A 1 571 ? -59.072 5.160 10.868 1.00 62.53 571 ASN A O 1
ATOM 4449 N N . LYS A 1 572 ? -59.548 7.014 9.677 1.00 63.28 572 LYS A N 1
ATOM 4450 C CA . LYS A 1 572 ? -59.697 7.951 10.817 1.00 63.28 572 LYS A CA 1
ATOM 4451 C C . LYS A 1 572 ? -58.586 7.826 11.885 1.00 63.28 572 LYS A C 1
ATOM 4453 O O . LYS A 1 572 ? -58.859 7.876 13.077 1.00 63.28 572 LYS A O 1
ATOM 4458 N N . SER A 1 573 ? -57.346 7.587 11.455 1.00 72.88 573 SER A N 1
ATOM 4459 C CA . SER A 1 573 ? -56.201 7.231 12.312 1.00 72.88 573 SER A CA 1
ATOM 4460 C C . SER A 1 573 ? -55.031 8.194 12.113 1.00 72.88 573 SER A C 1
ATOM 4462 O O . SER A 1 573 ? -54.899 8.769 11.034 1.00 72.88 573 SER A O 1
ATOM 4464 N N . THR A 1 574 ? -54.164 8.343 13.116 1.00 65.06 574 THR A N 1
ATOM 4465 C CA . THR A 1 574 ? -53.011 9.267 13.100 1.00 65.06 574 THR A CA 1
ATOM 4466 C C . THR A 1 574 ? -51.692 8.526 13.359 1.00 65.06 574 THR A C 1
ATOM 4468 O O . THR A 1 574 ? -51.634 7.633 14.207 1.00 65.06 574 THR A O 1
ATOM 4471 N N . THR A 1 575 ? -50.613 8.838 12.617 1.00 64.69 575 THR A N 1
ATOM 4472 C CA . THR A 1 575 ? -49.283 8.211 12.808 1.00 64.69 575 THR A CA 1
ATOM 4473 C C . THR A 1 575 ? -48.097 9.168 12.591 1.00 64.69 575 THR A C 1
ATOM 4475 O O . THR A 1 575 ? -48.135 9.945 11.645 1.00 64.69 575 THR A O 1
ATOM 4478 N N . ALA A 1 576 ? -47.052 9.112 13.440 1.00 51.62 576 ALA A N 1
ATOM 4479 C CA . ALA A 1 576 ? -45.853 9.984 13.382 1.00 51.62 576 ALA A CA 1
ATOM 4480 C C . ALA A 1 576 ? -44.511 9.232 13.603 1.00 51.62 576 ALA A C 1
ATOM 4482 O O . ALA A 1 576 ? -44.481 8.316 14.425 1.00 51.62 576 ALA A O 1
ATOM 4483 N N . ILE A 1 577 ? -43.409 9.626 12.919 1.00 61.75 577 ILE A N 1
ATOM 4484 C CA . ILE A 1 577 ? -42.054 9.005 13.007 1.00 61.75 577 ILE A CA 1
ATOM 4485 C C . ILE A 1 577 ? -40.899 10.058 13.099 1.00 61.75 577 ILE A C 1
ATOM 4487 O O . ILE A 1 577 ? -40.939 10.995 12.312 1.00 61.75 577 ILE A O 1
ATOM 4491 N N . LEU A 1 578 ? -39.890 9.952 14.007 1.00 44.72 578 LEU A N 1
ATOM 4492 C CA . LEU A 1 578 ? -38.875 11.025 14.353 1.00 44.72 578 LEU A CA 1
ATOM 4493 C C . LEU A 1 578 ? -37.440 10.521 14.791 1.00 44.72 578 LEU A C 1
ATOM 4495 O O . LEU A 1 578 ? -37.360 9.337 15.092 1.00 44.72 578 LEU A O 1
ATOM 4499 N N . TYR A 1 579 ? -36.348 11.350 14.907 1.00 41.22 579 TYR A N 1
ATOM 4500 C CA . TYR A 1 579 ? -34.942 10.964 15.348 1.00 41.22 579 TYR A CA 1
ATOM 4501 C C . TYR A 1 579 ? -34.087 11.999 16.240 1.00 41.22 579 TYR A C 1
ATOM 4503 O O . TYR A 1 579 ? -34.264 13.186 15.996 1.00 41.22 579 TYR A O 1
ATOM 4511 N N . TYR A 1 580 ? -33.188 11.641 17.239 1.00 39.78 580 TYR A N 1
ATOM 4512 C CA . TYR A 1 580 ? -32.428 12.527 18.267 1.00 39.78 580 TYR A CA 1
ATOM 4513 C C . TYR A 1 580 ? -31.195 11.992 19.211 1.00 39.78 580 TYR A C 1
ATOM 4515 O O . TYR A 1 580 ? -31.253 10.872 19.690 1.00 39.78 580 TYR A O 1
ATOM 4523 N N . GLN A 1 581 ? -30.129 12.739 19.706 1.00 33.41 581 GLN A N 1
ATOM 4524 C CA . GLN A 1 581 ? -28.930 12.215 20.543 1.00 33.41 581 GLN A CA 1
ATOM 4525 C C . GLN A 1 581 ? -28.170 13.104 21.662 1.00 33.41 581 GLN A C 1
ATOM 4527 O O . GLN A 1 581 ? -27.791 14.207 21.291 1.00 33.41 581 GLN A O 1
ATOM 4532 N N . ARG A 1 582 ? -27.804 12.638 22.937 1.00 35.91 582 ARG A N 1
ATOM 4533 C CA . ARG A 1 582 ? -26.632 13.052 23.895 1.00 35.91 582 ARG A CA 1
ATOM 4534 C C . ARG A 1 582 ? -26.483 12.371 25.348 1.00 35.91 582 ARG A C 1
ATOM 4536 O O . ARG A 1 582 ? -27.379 11.603 25.673 1.00 35.91 582 ARG A O 1
ATOM 4543 N N . ASP A 1 583 ? -25.395 12.601 26.173 1.00 37.69 583 ASP A N 1
ATOM 4544 C CA . ASP A 1 583 ? -24.753 11.779 27.307 1.00 37.69 583 ASP A CA 1
ATOM 4545 C C . ASP A 1 583 ? -24.462 12.440 28.749 1.00 37.69 583 ASP A C 1
ATOM 4547 O O . ASP A 1 583 ? -24.118 13.613 28.738 1.00 37.69 583 ASP A O 1
ATOM 4551 N N . GLU A 1 584 ? -24.530 11.714 29.932 1.00 29.56 584 GLU A N 1
ATOM 4552 C CA . GLU A 1 584 ? -23.769 11.778 31.283 1.00 29.56 584 GLU A CA 1
ATOM 4553 C C . GLU A 1 584 ? -24.489 11.103 32.544 1.00 29.56 584 GLU A C 1
ATOM 4555 O O . GLU A 1 584 ? -25.717 11.114 32.568 1.00 29.56 584 GLU A O 1
ATOM 4560 N N . LEU A 1 585 ? -23.813 10.501 33.589 1.00 32.22 585 LEU A N 1
ATOM 4561 C CA . LEU A 1 585 ? -24.417 9.584 34.649 1.00 32.22 585 LEU A CA 1
ATOM 4562 C C . LEU A 1 585 ? -23.845 9.548 36.125 1.00 32.22 585 LEU A C 1
ATOM 4564 O O . LEU A 1 585 ? -22.642 9.688 36.337 1.00 32.22 585 LEU A O 1
ATOM 4568 N N . SER A 1 586 ? -24.696 9.192 37.127 1.00 31.22 586 SER A N 1
ATOM 4569 C CA . SER A 1 586 ? -24.391 8.826 38.552 1.00 31.22 586 SER A CA 1
ATOM 4570 C C . SER A 1 586 ? -25.169 7.560 39.027 1.00 31.22 586 SER A C 1
ATOM 4572 O O . SER A 1 586 ? -26.248 7.300 38.500 1.00 31.22 586 SER A O 1
ATOM 4574 N N . TYR A 1 587 ? -24.672 6.767 40.005 1.00 36.44 587 TYR A N 1
ATOM 4575 C CA . TYR A 1 587 ? -25.172 5.393 40.297 1.00 36.44 587 TYR A CA 1
ATOM 4576 C C . TYR A 1 587 ? -25.921 5.200 41.633 1.00 36.44 587 TYR A C 1
ATOM 4578 O O . TYR A 1 587 ? -25.557 5.768 42.663 1.00 36.44 587 TYR A O 1
ATOM 4586 N N . ARG A 1 588 ? -26.909 4.288 41.643 1.00 33.78 588 ARG A N 1
ATOM 4587 C CA . ARG A 1 588 ? -27.603 3.764 42.838 1.00 33.78 588 ARG A CA 1
ATOM 4588 C C . ARG A 1 588 ? -27.763 2.240 42.700 1.00 33.78 588 ARG A C 1
ATOM 4590 O O . ARG A 1 588 ? -28.581 1.793 41.907 1.00 33.78 588 ARG A O 1
ATOM 4597 N N . LEU A 1 589 ? -26.993 1.449 43.449 1.00 33.69 589 LEU A N 1
ATOM 4598 C CA . LEU A 1 589 ? -27.116 -0.018 43.473 1.00 33.69 589 LEU A CA 1
ATOM 4599 C C . LEU A 1 589 ? -28.317 -0.431 44.352 1.00 33.69 589 LEU A C 1
ATOM 4601 O O . LEU A 1 589 ? -28.524 0.139 45.424 1.00 33.69 589 LEU A O 1
ATOM 4605 N N . HIS A 1 590 ? -29.148 -1.369 43.888 1.00 32.94 590 HIS A N 1
ATOM 4606 C CA . HIS A 1 590 ? -30.341 -1.863 44.597 1.00 32.94 590 HIS A CA 1
ATOM 4607 C C . HIS A 1 590 ? -30.015 -3.145 45.380 1.00 32.94 590 HIS A C 1
ATOM 4609 O O . HIS A 1 590 ? -29.381 -4.037 44.828 1.00 32.94 590 HIS A O 1
ATOM 4615 N N . GLY A 1 591 ? -30.455 -3.228 46.644 1.00 32.34 591 GLY A N 1
ATOM 4616 C CA . GLY A 1 591 ? -30.134 -4.324 47.581 1.00 32.34 591 GLY A CA 1
ATOM 4617 C C . GLY A 1 591 ? -29.288 -3.906 48.791 1.00 32.34 591 GLY A C 1
ATOM 4618 O O . GLY A 1 591 ? -29.080 -4.700 49.695 1.00 32.34 591 GLY A O 1
ATOM 4619 N N . PHE A 1 592 ? -28.860 -2.645 48.829 1.00 37.00 592 PHE A N 1
ATOM 4620 C CA . PHE A 1 592 ? -27.921 -2.102 49.803 1.00 37.00 592 PHE A CA 1
ATOM 4621 C C . PHE A 1 592 ? -28.553 -0.981 50.626 1.00 37.00 592 PHE A C 1
ATOM 4623 O O . PHE A 1 592 ? -29.277 -0.135 50.089 1.00 37.00 592 PHE A O 1
ATOM 4630 N N . THR A 1 593 ? -28.270 -0.934 51.929 1.00 38.28 593 THR A N 1
ATOM 4631 C CA . THR A 1 593 ? -28.853 0.081 52.827 1.00 38.28 593 THR A CA 1
ATOM 4632 C C . THR A 1 593 ? -28.269 1.492 52.627 1.00 38.28 593 THR A C 1
ATOM 4634 O O . THR A 1 593 ? -28.806 2.460 53.173 1.00 38.28 593 THR A O 1
ATOM 4637 N N . GLY A 1 594 ? -27.226 1.660 51.797 1.00 45.03 594 GLY A N 1
ATOM 4638 C CA . GLY A 1 594 ? -26.576 2.952 51.535 1.00 45.03 594 GLY A CA 1
ATOM 4639 C C . GLY A 1 594 ? -26.225 3.227 50.064 1.00 45.03 594 GLY A C 1
ATOM 4640 O O . GLY A 1 594 ? -25.892 2.331 49.301 1.00 45.03 594 GLY A O 1
ATOM 4641 N N . ARG A 1 595 ? -26.253 4.510 49.655 1.00 52.94 595 ARG A N 1
ATOM 4642 C CA . ARG A 1 595 ? -25.715 4.970 48.352 1.00 52.94 595 ARG A CA 1
ATOM 4643 C C . ARG A 1 595 ? -24.212 5.230 48.458 1.00 52.94 595 ARG A C 1
ATOM 4645 O O . ARG A 1 595 ? -23.851 6.254 49.038 1.00 52.94 595 ARG A O 1
ATOM 4652 N N . ALA A 1 596 ? -23.359 4.339 47.955 1.00 57.38 596 ALA A N 1
ATOM 4653 C CA . ALA A 1 596 ? -21.922 4.595 47.811 1.00 57.38 596 ALA A CA 1
ATOM 4654 C C . ALA A 1 596 ? -21.637 5.400 46.535 1.00 57.38 596 ALA A C 1
ATOM 4656 O O . ALA A 1 596 ? -22.255 5.167 45.495 1.00 57.38 596 ALA A O 1
ATOM 4657 N N . LYS A 1 597 ? -20.727 6.370 46.630 1.00 64.44 597 LYS A N 1
ATOM 4658 C CA . LYS A 1 597 ? -20.239 7.157 45.497 1.00 64.44 597 LYS A CA 1
ATOM 4659 C C . LYS A 1 597 ? -18.997 6.467 44.944 1.00 64.44 597 LYS A C 1
ATOM 4661 O O . LYS A 1 597 ? -18.079 6.169 45.705 1.00 64.44 597 LYS A O 1
ATOM 4666 N N . VAL A 1 598 ? -18.981 6.249 43.633 1.00 66.88 598 VAL A N 1
ATOM 4667 C CA . VAL A 1 598 ? -17.783 5.810 42.911 1.00 66.88 598 VAL A CA 1
ATOM 4668 C C . VAL A 1 598 ? -16.863 7.022 42.760 1.00 66.88 598 VAL A C 1
ATOM 4670 O O . VAL A 1 598 ? -17.291 8.049 42.229 1.00 66.88 598 VAL A O 1
ATOM 4673 N N . LEU A 1 599 ? -15.657 6.923 43.310 1.00 75.12 599 LEU A N 1
ATOM 4674 C CA . LEU A 1 599 ? -14.630 7.965 43.302 1.00 75.12 599 LEU A CA 1
ATOM 4675 C C . LEU A 1 599 ? -13.784 7.870 42.033 1.00 75.12 599 LEU A C 1
ATOM 4677 O O . LEU A 1 599 ? -13.672 8.846 41.301 1.00 75.12 599 LEU A O 1
ATOM 4681 N N . GLU A 1 600 ? -13.301 6.668 41.735 1.00 76.81 600 GLU A N 1
ATOM 4682 C CA . GLU A 1 600 ? -12.638 6.316 40.484 1.00 76.81 600 GLU A CA 1
ATOM 4683 C C . GLU A 1 600 ? -13.262 5.043 39.927 1.00 76.81 600 GLU A C 1
ATOM 4685 O O . GLU A 1 600 ? -13.757 4.193 40.672 1.00 76.81 600 GLU A O 1
ATOM 4690 N N . LYS A 1 601 ? -13.309 4.940 38.605 1.00 75.81 601 LYS A N 1
ATOM 4691 C CA . LYS A 1 601 ? -14.088 3.926 37.902 1.00 75.81 601 LYS A CA 1
ATOM 4692 C C . LYS A 1 601 ? -13.268 3.324 36.778 1.00 75.81 601 LYS A C 1
ATOM 4694 O O . LYS A 1 601 ? -12.406 4.002 36.233 1.00 75.81 601 LYS A O 1
ATOM 4699 N N . ASP A 1 602 ? -13.627 2.108 36.383 1.00 76.69 602 ASP A N 1
ATOM 4700 C CA . ASP A 1 602 ? -13.076 1.449 35.192 1.00 76.69 602 ASP A CA 1
ATOM 4701 C C . ASP A 1 602 ? -11.565 1.191 35.265 1.00 76.69 602 ASP A C 1
ATOM 4703 O O . ASP A 1 602 ? -10.898 1.120 34.237 1.00 76.69 602 ASP A O 1
ATOM 4707 N N . ILE A 1 603 ? -11.024 1.011 36.473 1.00 85.88 603 ILE A N 1
ATOM 4708 C CA . ILE A 1 603 ? -9.605 0.710 36.654 1.00 85.88 603 ILE A CA 1
ATOM 4709 C C . ILE A 1 603 ? -9.377 -0.742 36.234 1.00 85.88 603 ILE A C 1
ATOM 4711 O O . ILE A 1 603 ? -9.926 -1.668 36.830 1.00 85.88 603 ILE A O 1
ATOM 4715 N N . VAL A 1 604 ? -8.599 -0.934 35.176 1.00 84.50 604 VAL A N 1
ATOM 4716 C CA . VAL A 1 604 ? -8.390 -2.237 34.538 1.00 84.50 604 VAL A CA 1
ATOM 4717 C C . VAL A 1 604 ? -7.346 -3.065 35.295 1.00 84.50 604 VAL A C 1
ATOM 4719 O O . VAL A 1 604 ? -6.334 -2.530 35.750 1.00 84.50 604 VAL A O 1
ATOM 4722 N N . ALA A 1 605 ? -7.607 -4.368 35.406 1.00 84.88 605 ALA A N 1
ATOM 4723 C CA . ALA A 1 605 ? -6.696 -5.413 35.863 1.00 84.88 605 ALA A CA 1
ATOM 4724 C C . ALA A 1 605 ? -6.910 -6.687 35.018 1.00 84.88 605 ALA A C 1
ATOM 4726 O O . ALA A 1 605 ? -7.984 -6.882 34.443 1.00 84.88 605 ALA A O 1
ATOM 4727 N N . VAL A 1 606 ? -5.922 -7.581 34.961 1.00 81.50 606 VAL A N 1
ATOM 4728 C CA . VAL A 1 606 ? -5.928 -8.815 34.134 1.00 81.50 606 VAL A CA 1
ATOM 4729 C C . VAL A 1 606 ? -7.182 -9.639 34.344 1.00 81.50 606 VAL A C 1
ATOM 4731 O O . VAL A 1 606 ? -7.815 -10.122 33.406 1.00 81.50 606 VAL A O 1
ATOM 4734 N N . ASN A 1 607 ? -7.561 -9.774 35.604 1.00 75.12 607 ASN A N 1
ATOM 4735 C CA . ASN A 1 607 ? -8.673 -10.590 36.025 1.00 75.12 607 ASN A CA 1
ATOM 4736 C C . ASN A 1 607 ? -9.876 -9.755 36.482 1.00 75.12 607 ASN A C 1
ATOM 4738 O O . ASN A 1 607 ? -10.734 -10.277 37.198 1.00 75.12 607 ASN A O 1
ATOM 4742 N N . GLY A 1 608 ? -9.998 -8.491 36.049 1.00 78.88 608 GLY A N 1
ATOM 4743 C CA . GLY A 1 608 ? -11.232 -7.730 36.236 1.00 78.88 608 GLY A CA 1
ATOM 4744 C C . GLY A 1 608 ? -11.142 -6.203 36.177 1.00 78.88 608 GLY A C 1
ATOM 4745 O O . GLY A 1 608 ? -10.228 -5.619 35.612 1.00 78.88 608 GLY A O 1
ATOM 4746 N N . ILE A 1 609 ? -12.150 -5.540 36.743 1.00 80.94 609 ILE A N 1
ATOM 4747 C CA . ILE A 1 609 ? -12.203 -4.079 36.902 1.00 80.94 609 ILE A CA 1
ATOM 4748 C C . ILE A 1 609 ? -12.355 -3.718 38.373 1.00 80.94 609 ILE A C 1
ATOM 4750 O O . ILE A 1 609 ? -13.125 -4.341 39.105 1.00 80.94 609 ILE A O 1
ATOM 4754 N N . ILE A 1 610 ? -11.672 -2.656 38.781 1.00 84.19 610 ILE A N 1
ATOM 4755 C CA . ILE A 1 610 ? -11.792 -2.038 40.092 1.00 84.19 610 ILE A CA 1
ATOM 4756 C C . ILE A 1 610 ? -12.592 -0.733 39.961 1.00 84.19 610 ILE A C 1
ATOM 4758 O O . ILE A 1 610 ? -12.323 0.113 39.106 1.00 84.19 610 ILE A O 1
ATOM 4762 N N . HIS A 1 611 ? -13.578 -0.562 40.839 1.00 80.12 611 HIS A N 1
ATOM 4763 C CA . HIS A 1 611 ? -14.242 0.715 41.092 1.00 80.12 611 HIS A CA 1
ATOM 4764 C C . HIS A 1 611 ? -13.960 1.128 42.528 1.00 80.12 611 HIS A C 1
ATOM 4766 O O . HIS A 1 611 ? -14.278 0.403 43.472 1.00 80.12 611 HIS A O 1
ATOM 4772 N N . VAL A 1 612 ? -13.396 2.310 42.709 1.00 81.81 612 VAL A N 1
ATOM 4773 C CA . VAL A 1 612 ? -13.098 2.850 44.032 1.00 81.81 612 VAL A CA 1
ATOM 4774 C C . VAL A 1 612 ? -14.358 3.484 44.593 1.00 81.81 612 VAL A C 1
ATOM 4776 O O . VAL A 1 612 ? -14.993 4.306 43.931 1.00 81.81 612 VAL A O 1
ATOM 4779 N N . VAL A 1 613 ? -14.736 3.125 45.817 1.00 75.81 613 VAL A N 1
ATOM 4780 C CA . VAL A 1 613 ? -15.945 3.642 46.470 1.00 75.81 613 VAL A CA 1
ATOM 4781 C C . VAL A 1 613 ? -15.625 4.344 47.779 1.00 75.81 613 VAL A C 1
ATOM 4783 O O . VAL A 1 613 ? -14.694 3.995 48.497 1.00 75.81 613 VAL A O 1
ATOM 4786 N N . ASN A 1 614 ? -16.430 5.345 48.119 1.00 74.56 614 ASN A N 1
ATOM 4787 C CA . ASN A 1 614 ? -16.197 6.162 49.310 1.00 74.56 614 ASN A CA 1
ATOM 4788 C C . ASN A 1 614 ? -16.686 5.538 50.630 1.00 74.56 614 ASN A C 1
ATOM 4790 O O . ASN A 1 614 ? -16.551 6.168 51.674 1.00 74.56 614 ASN A O 1
ATOM 4794 N N . LYS A 1 615 ? -17.330 4.364 50.595 1.00 71.12 615 LYS A N 1
ATOM 4795 C CA . LYS A 1 615 ? -17.828 3.630 51.771 1.00 71.12 615 LYS A CA 1
ATOM 4796 C C . LYS A 1 615 ? -18.210 2.196 51.417 1.00 71.12 615 LYS A C 1
ATOM 4798 O O . LYS A 1 615 ? -18.318 1.865 50.236 1.00 71.12 615 LYS A O 1
ATOM 4803 N N . LEU A 1 616 ? -18.478 1.380 52.437 1.00 69.56 616 LEU A N 1
ATOM 4804 C CA . LEU A 1 616 ? -18.984 0.020 52.255 1.00 69.56 616 LEU A CA 1
ATOM 4805 C C . LEU A 1 616 ? -20.353 0.003 51.568 1.00 69.56 616 LEU A C 1
ATOM 4807 O O . LEU A 1 616 ? -21.207 0.862 51.818 1.00 69.56 616 LEU A O 1
ATOM 4811 N N . LEU A 1 617 ? -20.558 -1.003 50.715 1.00 63.50 617 LEU A N 1
ATOM 4812 C CA . LEU A 1 617 ? -21.819 -1.214 50.009 1.00 63.50 617 LEU A CA 1
ATOM 4813 C C . LEU A 1 617 ? -22.934 -1.680 50.947 1.00 63.50 617 LEU A C 1
ATOM 4815 O O . LEU A 1 617 ? -24.070 -1.260 50.765 1.00 63.50 617 LEU A O 1
ATOM 4819 N N . ASP A 1 618 ? -22.626 -2.454 51.990 1.00 60.38 618 ASP A N 1
ATOM 4820 C CA . ASP A 1 618 ? -23.597 -2.793 53.033 1.00 60.38 618 ASP A CA 1
ATOM 4821 C C . ASP A 1 618 ? -23.012 -2.728 54.441 1.00 60.38 618 ASP A C 1
ATOM 4823 O O . ASP A 1 618 ? -21.792 -2.763 54.635 1.00 60.38 618 ASP A O 1
ATOM 4827 N N . LYS A 1 619 ? -23.905 -2.663 55.431 1.00 53.09 619 LYS A N 1
ATOM 4828 C CA . LYS A 1 619 ? -23.533 -2.829 56.836 1.00 53.09 619 LYS A CA 1
ATOM 4829 C C . LYS A 1 619 ? -23.259 -4.308 57.123 1.00 53.09 619 LYS A C 1
ATOM 4831 O O . LYS A 1 619 ? -23.949 -5.172 56.587 1.00 53.09 619 LYS A O 1
ATOM 4836 N N . PRO A 1 620 ? -22.288 -4.622 57.990 1.00 51.69 620 PRO A N 1
ATOM 4837 C CA . PRO A 1 620 ? -22.039 -6.002 58.367 1.00 51.69 620 PRO A CA 1
ATOM 4838 C C . PRO A 1 620 ? -23.235 -6.593 59.143 1.00 51.69 620 PRO A C 1
ATOM 4840 O O . PRO A 1 620 ? -23.945 -5.848 59.830 1.00 51.69 620 PRO A O 1
ATOM 4843 N N . PRO A 1 621 ? -23.461 -7.919 59.072 1.00 49.66 621 PRO A N 1
ATOM 4844 C CA . PRO A 1 621 ? -24.537 -8.574 59.810 1.00 49.66 621 PRO A CA 1
ATOM 4845 C C . PRO A 1 621 ? -24.391 -8.368 61.326 1.00 49.66 621 PRO A C 1
ATOM 4847 O O . PRO A 1 621 ? -23.284 -8.314 61.863 1.00 49.66 621 PRO A O 1
ATOM 4850 N N . VAL A 1 622 ? -25.524 -8.257 62.029 1.00 43.81 622 VAL A N 1
ATOM 4851 C CA . VAL A 1 622 ? -25.548 -8.119 63.492 1.00 43.81 622 VAL A CA 1
ATOM 4852 C C . VAL A 1 622 ? -25.002 -9.404 64.111 1.00 43.81 622 VAL A C 1
ATOM 4854 O O . VAL A 1 622 ? -25.586 -10.474 63.948 1.00 43.81 622 VAL A O 1
ATOM 4857 N N . ILE A 1 623 ? -23.887 -9.296 64.834 1.00 41.69 623 ILE A N 1
ATOM 4858 C CA . ILE A 1 623 ? -23.323 -10.397 65.616 1.00 41.69 623 ILE A CA 1
ATOM 4859 C C . ILE A 1 623 ? -24.250 -10.616 66.817 1.00 41.69 623 ILE A C 1
ATOM 4861 O O . ILE A 1 623 ? -24.112 -9.959 67.847 1.00 41.69 623 ILE A O 1
ATOM 4865 N N . ILE A 1 624 ? -25.242 -11.496 66.674 1.00 35.06 624 ILE A N 1
ATOM 4866 C CA . ILE A 1 624 ? -26.054 -11.939 67.809 1.00 35.06 624 ILE A CA 1
ATOM 4867 C C . ILE A 1 624 ? -25.265 -13.043 68.505 1.00 35.06 624 ILE A C 1
ATOM 4869 O O . ILE A 1 624 ? -25.020 -14.106 67.934 1.00 35.06 624 ILE A O 1
ATOM 4873 N N . GLY A 1 625 ? -24.832 -12.748 69.731 1.00 31.66 625 GLY A N 1
ATOM 4874 C CA . GLY A 1 625 ? -24.157 -13.696 70.604 1.00 31.66 625 GLY A CA 1
ATOM 4875 C C . GLY A 1 625 ? -24.929 -15.012 70.698 1.00 31.66 625 GLY A C 1
ATOM 4876 O O . GLY A 1 625 ? -26.157 -15.036 70.747 1.00 31.66 625 GLY A O 1
ATOM 4877 N N . SER A 1 626 ? -24.173 -16.104 70.688 1.00 33.81 626 SER A N 1
ATOM 4878 C CA . SER A 1 626 ? -24.625 -17.489 70.771 1.00 33.81 626 SER A CA 1
ATOM 4879 C C . SER A 1 626 ? -25.859 -17.701 71.661 1.00 33.81 626 SER A C 1
ATOM 4881 O O . SER A 1 626 ? -25.784 -17.502 72.873 1.00 33.81 626 SER A O 1
ATOM 4883 N N . SER A 1 627 ? -26.951 -18.230 71.104 1.00 27.09 627 SER A N 1
ATOM 4884 C CA . SER A 1 627 ? -27.904 -19.006 71.900 1.00 27.09 627 SER A CA 1
ATOM 4885 C C . SER A 1 627 ? -28.572 -20.097 71.064 1.00 27.09 627 SER A C 1
ATOM 4887 O O . SER A 1 627 ? -29.117 -19.854 69.989 1.00 27.09 627 SER A O 1
ATOM 4889 N N . LYS A 1 628 ? -28.462 -21.331 71.561 1.00 41.97 628 LYS A N 1
ATOM 4890 C CA . LYS A 1 628 ? -29.069 -22.556 71.033 1.00 41.97 628 LYS A CA 1
ATOM 4891 C C . LYS A 1 628 ? -30.595 -22.415 71.020 1.00 41.97 628 LYS A C 1
ATOM 4893 O O . LYS A 1 628 ? -31.166 -22.188 72.077 1.00 41.97 628 LYS A O 1
ATOM 4898 N N . THR A 1 629 ? -31.253 -22.639 69.879 1.00 32.81 629 THR A N 1
ATOM 4899 C CA . THR A 1 629 ? -32.497 -23.438 69.755 1.00 32.81 629 THR A CA 1
ATOM 4900 C C . THR A 1 629 ? -32.994 -23.483 68.306 1.00 32.81 629 THR A C 1
ATOM 4902 O O . THR A 1 629 ? -32.976 -22.510 67.559 1.00 32.81 629 THR A O 1
ATOM 4905 N N . SER A 1 630 ? -33.403 -24.678 67.895 1.00 46.31 630 SER A N 1
ATOM 4906 C CA . SER A 1 630 ? -33.845 -25.075 66.562 1.00 46.31 630 SER A CA 1
ATOM 4907 C C . SER A 1 630 ? -35.274 -24.615 66.254 1.00 46.31 630 SER A C 1
ATOM 4909 O O . SER A 1 630 ? -36.222 -25.181 66.794 1.00 46.31 630 SER A O 1
ATOM 4911 N N . ASN A 1 631 ? -35.455 -23.674 65.324 1.00 51.44 631 ASN A N 1
ATOM 4912 C CA . ASN A 1 631 ? -36.776 -23.369 64.769 1.00 51.44 631 ASN A CA 1
ATOM 4913 C C . ASN A 1 631 ? -36.706 -23.254 63.232 1.00 51.44 631 ASN A C 1
ATOM 4915 O O . ASN A 1 631 ? -36.093 -22.332 62.695 1.00 51.44 631 ASN A O 1
ATOM 4919 N N . ILE A 1 632 ? -37.319 -24.206 62.514 1.00 54.12 632 ILE A N 1
ATOM 4920 C CA . ILE A 1 632 ? -37.345 -24.276 61.034 1.00 54.12 632 ILE A CA 1
ATOM 4921 C C . ILE A 1 632 ? -37.967 -23.006 60.430 1.00 54.12 632 ILE A C 1
ATOM 4923 O O . ILE A 1 632 ? -37.512 -22.526 59.393 1.00 54.12 632 ILE A O 1
ATOM 4927 N N . ASN A 1 633 ? -38.938 -22.400 61.122 1.00 50.28 633 ASN A N 1
ATOM 4928 C CA . ASN A 1 633 ? -39.531 -21.125 60.717 1.00 50.28 633 ASN A CA 1
ATOM 4929 C C . ASN A 1 633 ? -38.530 -19.969 60.757 1.00 50.28 633 ASN A C 1
ATOM 4931 O O . ASN A 1 633 ? -38.632 -19.047 59.954 1.00 50.28 633 ASN A O 1
ATOM 4935 N N . MET A 1 634 ? -37.556 -20.014 61.665 1.00 47.12 634 MET A N 1
ATOM 4936 C CA . MET A 1 634 ? -36.486 -19.025 61.721 1.00 47.12 634 MET A CA 1
ATOM 4937 C C . MET A 1 634 ? -35.466 -19.295 60.607 1.00 47.12 634 MET A C 1
ATOM 4939 O O . MET A 1 634 ? -35.120 -18.366 59.889 1.00 47.12 634 MET A O 1
ATOM 4943 N N . MET A 1 635 ? -35.113 -20.564 60.348 1.00 49.12 635 MET A N 1
ATOM 4944 C CA . MET A 1 635 ? -34.223 -20.952 59.236 1.00 49.12 635 MET A CA 1
ATOM 4945 C C . MET A 1 635 ? -34.746 -20.520 57.854 1.00 49.12 635 MET A C 1
ATOM 4947 O O . MET A 1 635 ? -33.979 -20.000 57.043 1.00 49.12 635 MET A O 1
ATOM 4951 N N . LEU A 1 636 ? -36.044 -20.698 57.580 1.00 54.50 636 LEU A N 1
ATOM 4952 C CA . LEU A 1 636 ? -36.656 -20.289 56.307 1.00 54.50 636 LEU A CA 1
ATOM 4953 C C . LEU A 1 636 ? -36.876 -18.770 56.207 1.00 54.50 636 LEU A C 1
ATOM 4955 O O . LEU A 1 636 ? -36.896 -18.237 55.100 1.00 54.50 636 LEU A O 1
ATOM 4959 N N . LYS A 1 637 ? -37.008 -18.062 57.338 1.00 48.88 637 LYS A N 1
ATOM 4960 C CA . LYS A 1 637 ? -37.160 -16.597 57.368 1.00 48.88 637 LYS A CA 1
ATOM 4961 C C . LYS A 1 637 ? -35.832 -15.838 57.335 1.00 48.88 637 LYS A C 1
ATOM 4963 O O . LYS A 1 637 ? -35.837 -14.682 56.925 1.00 48.88 637 LYS A O 1
ATOM 4968 N N . SER A 1 638 ? -34.721 -16.444 57.764 1.00 45.97 638 SER A N 1
ATOM 4969 C CA . SER A 1 638 ? -33.467 -15.717 58.016 1.00 45.97 638 SER A CA 1
ATOM 4970 C C . SER A 1 638 ? -32.244 -16.165 57.205 1.00 45.97 638 SER A C 1
ATOM 4972 O O . SER A 1 638 ? -31.161 -15.649 57.467 1.00 45.97 638 SER A O 1
ATOM 4974 N N . GLY A 1 639 ? -32.342 -17.097 56.247 1.00 56.31 639 GLY A N 1
ATOM 4975 C CA . GLY A 1 639 ? -31.137 -17.512 55.510 1.00 56.31 639 GLY A CA 1
ATOM 4976 C C . GLY A 1 639 ? -31.336 -18.490 54.360 1.00 56.31 639 GLY A C 1
ATOM 4977 O O . GLY A 1 639 ? -30.908 -19.630 54.470 1.00 56.31 639 GLY A O 1
ATOM 4978 N N . GLY A 1 640 ? -31.958 -18.051 53.262 1.00 53.09 640 GLY A N 1
ATOM 4979 C CA . GLY A 1 640 ? -31.939 -18.764 51.974 1.00 53.09 640 GLY A CA 1
ATOM 4980 C C . GLY A 1 640 ? -30.691 -18.460 51.120 1.00 53.09 640 GLY A C 1
ATOM 4981 O O . GLY A 1 640 ? -29.883 -17.616 51.516 1.00 53.09 640 GLY A O 1
ATOM 4982 N N . PRO A 1 641 ? -30.538 -19.110 49.944 1.00 54.59 641 PRO A N 1
ATOM 4983 C CA . PRO A 1 641 ? -31.566 -19.881 49.227 1.00 54.59 641 PRO A CA 1
ATOM 4984 C C . PRO A 1 641 ? -31.649 -21.375 49.619 1.00 54.59 641 PRO A C 1
ATOM 4986 O O . PRO A 1 641 ? -30.673 -21.950 50.092 1.00 54.59 641 PRO A O 1
ATOM 4989 N N . TRP A 1 642 ? -32.821 -21.998 49.423 1.00 60.75 642 TRP A N 1
ATOM 4990 C CA . TRP A 1 642 ? -33.112 -23.413 49.721 1.00 60.75 642 TRP A CA 1
ATOM 4991 C C . TRP A 1 642 ? -33.917 -24.063 48.580 1.00 60.75 642 TRP A C 1
ATOM 4993 O O . TRP A 1 642 ? -34.809 -23.419 48.029 1.00 60.75 642 TRP A O 1
ATOM 5003 N N . THR A 1 643 ? -33.701 -25.357 48.306 1.00 69.00 643 THR A N 1
ATOM 5004 C CA . THR A 1 643 ? -34.603 -26.166 47.460 1.00 69.00 643 THR A CA 1
ATOM 5005 C C . THR A 1 643 ? -35.573 -26.947 48.353 1.00 69.00 643 THR A C 1
ATOM 5007 O O . THR A 1 643 ? -35.138 -27.760 49.173 1.00 69.00 643 THR A O 1
ATOM 5010 N N . VAL A 1 644 ? -36.881 -26.694 48.206 1.00 73.25 644 VAL A N 1
ATOM 5011 C CA . VAL A 1 644 ? -37.950 -27.275 49.041 1.00 73.25 644 VAL A CA 1
ATOM 5012 C C . VAL A 1 644 ? -38.949 -28.050 48.179 1.00 73.25 644 VAL A C 1
ATOM 5014 O O . VAL A 1 644 ? -39.495 -27.508 47.220 1.00 73.25 644 VAL A O 1
ATOM 5017 N N . PHE A 1 645 ? -39.236 -29.299 48.548 1.00 70.50 645 PHE A N 1
ATOM 5018 C CA . PHE A 1 645 ? -40.264 -30.131 47.919 1.00 70.50 645 PHE A CA 1
ATOM 5019 C C . PHE A 1 645 ? -41.583 -30.022 48.685 1.00 70.50 645 PHE A C 1
ATOM 5021 O O . PHE A 1 645 ? -41.759 -30.673 49.711 1.00 70.50 645 PHE A O 1
ATOM 5028 N N . ALA A 1 646 ? -42.529 -29.227 48.191 1.00 72.94 646 ALA A N 1
ATOM 5029 C CA . ALA A 1 646 ? -43.856 -29.122 48.797 1.00 72.94 646 ALA A CA 1
ATOM 5030 C C . ALA A 1 646 ? -44.763 -30.297 48.357 1.00 72.94 646 ALA A C 1
ATOM 5032 O O . ALA A 1 646 ? -44.966 -30.468 47.152 1.00 72.94 646 ALA A O 1
ATOM 5033 N N . PRO A 1 647 ? -45.323 -31.104 49.281 1.00 68.69 647 PRO A N 1
ATOM 5034 C CA . PRO A 1 647 ? -46.275 -32.159 48.927 1.00 68.69 647 PRO A CA 1
ATOM 5035 C C . PRO A 1 647 ? -47.606 -31.572 48.437 1.00 68.69 647 PRO A C 1
ATOM 5037 O O . PRO A 1 647 ? -48.065 -30.548 48.945 1.00 68.69 647 PRO A O 1
ATOM 5040 N N . SER A 1 648 ? -48.258 -32.237 47.481 1.00 70.44 648 SER A N 1
ATOM 5041 C CA . SER A 1 648 ? -49.612 -31.886 47.036 1.00 70.44 648 SER A CA 1
ATOM 5042 C C . SER A 1 648 ? -50.683 -32.403 48.005 1.00 70.44 648 SER A C 1
ATOM 5044 O O . SER A 1 648 ? -50.451 -33.328 48.780 1.00 70.44 648 SER A O 1
ATOM 5046 N N . ASN A 1 649 ? -51.909 -31.881 47.899 1.00 74.00 649 ASN A N 1
ATOM 5047 C CA . ASN A 1 649 ? -53.053 -32.383 48.674 1.00 74.00 649 ASN A CA 1
ATOM 5048 C C . ASN A 1 649 ? -53.351 -33.872 48.423 1.00 74.00 649 ASN A C 1
ATOM 5050 O O . ASN A 1 649 ? -53.894 -34.530 49.302 1.00 74.00 649 ASN A O 1
ATOM 5054 N N . SER A 1 650 ? -53.018 -34.409 47.243 1.00 73.56 650 SER A N 1
ATOM 5055 C CA . SER A 1 650 ? -53.147 -35.846 46.966 1.00 73.56 650 SER A CA 1
ATOM 5056 C C . SER A 1 650 ? -52.121 -36.662 47.753 1.00 73.56 650 SER A C 1
ATOM 5058 O O . SER A 1 650 ? -52.490 -37.657 48.357 1.00 73.56 650 SER A O 1
ATOM 5060 N N . ALA A 1 651 ? -50.874 -36.185 47.854 1.00 70.50 651 ALA A N 1
ATOM 5061 C CA . ALA A 1 651 ? -49.818 -36.865 48.604 1.00 70.50 651 ALA A CA 1
ATOM 5062 C C . ALA A 1 651 ? -50.125 -36.967 50.110 1.00 70.50 651 ALA A C 1
ATOM 5064 O O . ALA A 1 651 ? -49.750 -37.945 50.747 1.00 70.50 651 ALA A O 1
ATOM 5065 N N . TRP A 1 652 ? -50.834 -35.986 50.679 1.00 75.69 652 TRP A N 1
ATOM 5066 C CA . TRP A 1 652 ? -51.297 -36.050 52.071 1.00 75.69 652 TRP A CA 1
ATOM 5067 C C . TRP A 1 652 ? -52.442 -37.051 52.282 1.00 75.69 652 TRP A C 1
ATOM 5069 O O . TRP A 1 652 ? -52.541 -37.629 53.359 1.00 75.69 652 TRP A O 1
ATOM 5079 N N . LYS A 1 653 ? -53.290 -37.270 51.266 1.00 76.12 653 LYS A N 1
ATOM 5080 C CA . LYS A 1 653 ? -54.403 -38.237 51.312 1.00 76.12 653 LYS A CA 1
ATOM 5081 C C . LYS A 1 653 ? -53.952 -39.688 51.152 1.00 76.12 653 LYS A C 1
ATOM 5083 O O . LYS A 1 653 ? -54.672 -40.578 51.581 1.00 76.12 653 LYS A O 1
ATOM 5088 N N . ASP A 1 654 ? -52.780 -39.909 50.561 1.00 80.06 654 ASP A N 1
ATOM 5089 C CA . ASP A 1 654 ? -52.185 -41.240 50.394 1.00 80.06 654 ASP A CA 1
ATOM 5090 C C . ASP A 1 654 ? -51.556 -41.784 51.697 1.00 80.06 654 ASP A C 1
ATOM 5092 O O . ASP A 1 654 ? -51.088 -42.923 51.737 1.00 80.06 654 ASP A O 1
ATOM 5096 N N . LEU A 1 655 ? -51.512 -40.982 52.770 1.00 77.25 655 LEU A N 1
ATOM 5097 C CA . LEU A 1 655 ? -51.042 -41.424 54.084 1.00 77.25 655 LEU A CA 1
ATOM 5098 C C . LEU A 1 655 ? -52.120 -42.261 54.799 1.00 77.25 655 LEU A C 1
ATOM 5100 O O . LEU A 1 655 ? -53.309 -42.010 54.603 1.00 77.25 655 LEU A O 1
ATOM 5104 N N . PRO A 1 656 ? -51.736 -43.220 55.667 1.00 86.31 656 PRO A N 1
ATOM 5105 C CA . PRO A 1 656 ? -52.697 -43.994 56.451 1.00 86.31 656 PRO A CA 1
ATOM 5106 C C . PRO A 1 656 ? -53.634 -43.095 57.267 1.00 86.31 656 PRO A C 1
ATOM 5108 O O . PRO A 1 656 ? -53.212 -42.057 57.789 1.00 86.31 656 PRO A O 1
ATOM 5111 N N . GLU A 1 657 ? -54.889 -43.512 57.406 1.00 82.88 657 GLU A N 1
ATOM 5112 C CA . GLU A 1 657 ? -55.920 -42.768 58.134 1.00 82.88 657 GLU A CA 1
ATOM 5113 C C . GLU A 1 657 ? -55.465 -42.456 59.576 1.00 82.88 657 GLU A C 1
ATOM 5115 O O . GLU A 1 657 ? -54.853 -43.292 60.241 1.00 82.88 657 GLU A O 1
ATOM 5120 N N . GLY A 1 658 ? -55.672 -41.214 60.030 1.00 79.88 658 GLY A N 1
ATOM 5121 C CA . GLY A 1 658 ? -55.187 -40.705 61.324 1.00 79.88 658 GLY A CA 1
ATOM 5122 C C . GLY A 1 658 ? -53.722 -40.229 61.357 1.00 79.88 658 GLY A C 1
ATOM 5123 O O . GLY A 1 658 ? -53.311 -39.595 62.328 1.00 79.88 658 GLY A O 1
ATOM 5124 N N . THR A 1 659 ? -52.921 -40.454 60.304 1.00 81.69 659 THR A N 1
ATOM 5125 C CA . THR A 1 659 ? -51.502 -40.025 60.279 1.00 81.69 659 THR A CA 1
ATOM 5126 C C . THR A 1 659 ? -51.352 -38.507 60.225 1.00 81.69 659 THR A C 1
ATOM 5128 O O . THR A 1 659 ? -50.474 -37.949 60.880 1.00 81.69 659 THR A O 1
ATOM 5131 N N . VAL A 1 660 ? -52.184 -37.827 59.431 1.00 80.50 660 VAL A N 1
ATOM 5132 C CA . VAL A 1 660 ? -52.135 -36.362 59.313 1.00 80.50 660 VAL A CA 1
ATOM 5133 C C . VAL A 1 660 ? -52.543 -35.716 60.633 1.00 80.50 660 VAL A C 1
ATOM 5135 O O . VAL A 1 660 ? -51.838 -34.821 61.088 1.00 80.50 660 VAL A O 1
ATOM 5138 N N . ASP A 1 661 ? -53.597 -36.229 61.273 1.00 81.50 661 ASP A N 1
ATOM 5139 C CA . ASP A 1 661 ? -54.080 -35.753 62.574 1.00 81.50 661 ASP A CA 1
ATOM 5140 C C . ASP A 1 661 ? -53.035 -35.958 63.679 1.00 81.50 661 ASP A C 1
ATOM 5142 O O . ASP A 1 661 ? -52.821 -35.068 64.499 1.00 81.50 661 ASP A O 1
ATOM 5146 N N . TYR A 1 662 ? -52.310 -37.083 63.651 1.00 82.94 662 TYR A N 1
ATOM 5147 C CA . TYR A 1 662 ? -51.163 -37.308 64.532 1.00 82.94 662 TYR A CA 1
ATOM 5148 C C . TYR A 1 662 ? -50.029 -36.309 64.266 1.00 82.94 662 TYR A C 1
ATOM 5150 O O . TYR A 1 662 ? -49.504 -35.723 65.202 1.00 82.94 662 TYR A O 1
ATOM 5158 N N .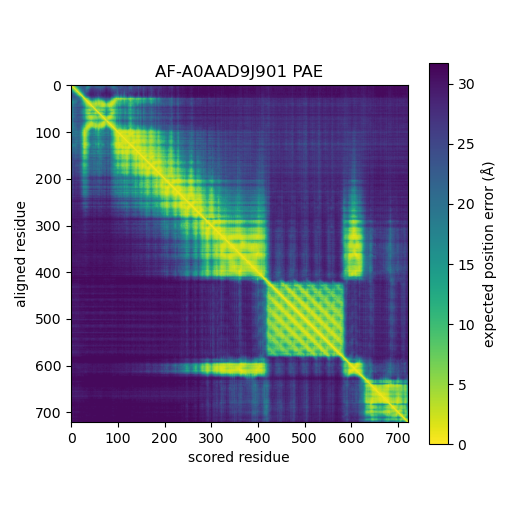 LEU A 1 663 ? -49.645 -36.068 63.008 1.00 77.19 663 LEU A N 1
ATOM 5159 C CA . LEU A 1 663 ? -48.536 -35.159 62.685 1.00 77.19 663 LEU A CA 1
ATOM 5160 C C . LEU A 1 663 ? -48.803 -33.705 63.099 1.00 77.19 663 LEU A C 1
ATOM 5162 O O . LEU A 1 663 ? -47.851 -32.979 63.379 1.00 77.19 663 LEU A O 1
ATOM 5166 N N . ILE A 1 664 ? -50.066 -33.274 63.110 1.00 78.69 664 ILE A N 1
ATOM 5167 C CA . ILE A 1 664 ? -50.461 -31.918 63.520 1.00 78.69 664 ILE A CA 1
ATOM 5168 C C . ILE A 1 664 ? -50.822 -31.813 65.010 1.00 78.69 664 ILE A C 1
ATOM 5170 O O . ILE A 1 664 ? -51.107 -30.707 65.470 1.00 78.69 664 ILE A O 1
ATOM 5174 N N . SER A 1 665 ? -50.819 -32.922 65.759 1.00 79.38 665 SER A N 1
ATOM 5175 C CA . SER A 1 665 ? -51.009 -32.912 67.212 1.00 79.38 665 SER A CA 1
ATOM 5176 C C . SER A 1 665 ? -49.721 -32.510 67.943 1.00 79.38 665 SER A C 1
ATOM 5178 O O . SER A 1 665 ? -48.624 -32.559 67.380 1.00 79.38 665 SER A O 1
ATOM 5180 N N . GLU A 1 666 ? -49.833 -32.140 69.223 1.00 77.88 666 GLU A N 1
ATOM 5181 C CA . GLU A 1 666 ? -48.663 -31.840 70.067 1.00 77.88 666 GLU A CA 1
ATOM 5182 C C . GLU A 1 666 ? -47.707 -33.042 70.182 1.00 77.88 666 GLU A C 1
ATOM 5184 O O . GLU A 1 666 ? -46.489 -32.879 70.202 1.00 77.88 666 GLU A O 1
ATOM 5189 N N . GLU A 1 667 ? -48.241 -34.266 70.177 1.00 77.00 667 GLU A N 1
ATOM 5190 C CA . GLU A 1 667 ? -47.466 -35.508 70.292 1.00 77.00 667 GLU A CA 1
ATOM 5191 C C . GLU A 1 667 ? -46.692 -35.856 69.007 1.00 77.00 667 GLU A C 1
ATOM 5193 O O . GLU A 1 667 ? -45.668 -36.545 69.057 1.00 77.00 667 GLU A O 1
ATOM 5198 N N . GLY A 1 668 ? -47.165 -35.398 67.843 1.00 73.88 668 GLY A N 1
ATOM 5199 C CA . GLY A 1 668 ? -46.527 -35.646 66.549 1.00 73.88 668 GLY A CA 1
ATOM 5200 C C . GLY A 1 668 ? -45.609 -34.529 66.060 1.00 73.88 668 GLY A C 1
ATOM 5201 O O . GLY A 1 668 ? -44.979 -34.691 65.010 1.00 73.88 668 GLY A O 1
ATOM 5202 N N . GLU A 1 669 ? -45.470 -33.426 66.802 1.00 73.69 669 GLU A N 1
ATOM 5203 C CA . GLU A 1 669 ? -44.737 -32.232 66.361 1.00 73.69 669 GLU A CA 1
ATOM 5204 C C . GLU A 1 669 ? -43.279 -32.542 65.963 1.00 73.69 669 GLU A C 1
ATOM 5206 O O . GLU A 1 669 ? -42.778 -32.075 64.933 1.00 73.69 669 GLU A O 1
ATOM 5211 N N . ASP A 1 670 ? -42.588 -33.391 66.728 1.00 71.06 670 ASP A N 1
ATOM 5212 C CA . ASP A 1 670 ? -41.210 -33.793 66.426 1.00 71.06 670 ASP A CA 1
ATOM 5213 C C . ASP A 1 670 ? -41.116 -34.679 65.178 1.00 71.06 670 ASP A C 1
ATOM 5215 O O . ASP A 1 670 ? -40.162 -34.570 64.393 1.00 71.06 670 ASP A O 1
ATOM 5219 N N . LYS A 1 671 ? -42.133 -35.513 64.934 1.00 73.25 671 LYS A N 1
ATOM 5220 C CA . LYS A 1 671 ? -42.241 -36.306 63.702 1.00 73.25 671 LYS A CA 1
ATOM 5221 C C . LYS A 1 671 ? -42.545 -35.423 62.499 1.00 73.25 671 LYS A C 1
ATOM 5223 O O . LYS A 1 671 ? -41.934 -35.636 61.451 1.00 73.25 671 LYS A O 1
ATOM 5228 N N . LEU A 1 672 ? -43.387 -34.403 62.651 1.00 75.12 672 LEU A N 1
ATOM 5229 C CA . LEU A 1 672 ? -43.650 -33.412 61.610 1.00 75.12 672 LEU A CA 1
ATOM 5230 C C . LEU A 1 672 ? -42.391 -32.597 61.282 1.0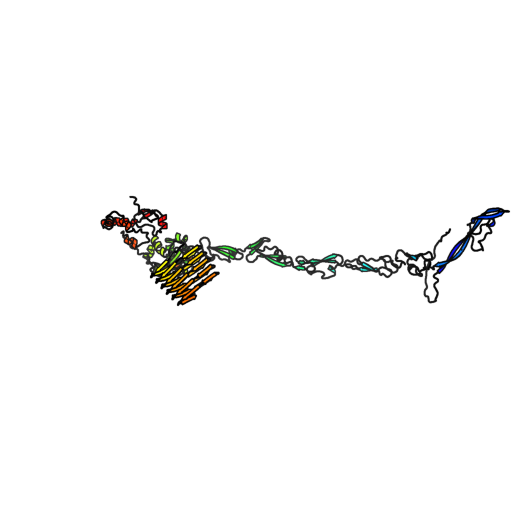0 75.12 672 LEU A C 1
ATOM 5232 O O . LEU A 1 672 ? -42.048 -32.445 60.110 1.00 75.12 672 LEU A O 1
ATOM 5236 N N . LYS A 1 673 ? -41.627 -32.147 62.286 1.00 67.62 673 LYS A N 1
ATOM 5237 C CA . LYS A 1 673 ? -40.337 -31.461 62.071 1.00 67.62 673 LYS A CA 1
ATOM 5238 C C . LYS A 1 673 ? -39.330 -32.348 61.337 1.00 67.62 673 LYS A C 1
ATOM 5240 O O . LYS A 1 673 ? -38.633 -31.866 60.442 1.00 67.62 673 LYS A O 1
ATOM 5245 N N . ALA A 1 674 ? -39.234 -33.626 61.704 1.00 67.06 674 ALA A N 1
ATOM 5246 C CA . ALA A 1 674 ? -38.363 -34.585 61.025 1.00 67.06 674 ALA A CA 1
ATOM 5247 C C . ALA A 1 674 ? -38.808 -34.839 59.575 1.00 67.06 674 ALA A C 1
ATOM 5249 O O . ALA A 1 674 ? -37.969 -34.855 58.674 1.00 67.06 674 ALA A O 1
ATOM 5250 N N . LEU A 1 675 ? -40.119 -34.963 59.340 1.00 73.50 675 LEU A N 1
ATOM 5251 C CA . LEU A 1 675 ? -40.705 -35.088 58.007 1.00 73.50 675 LEU A CA 1
ATOM 5252 C C . LEU A 1 675 ? -40.351 -33.871 57.143 1.00 73.50 675 LEU A C 1
ATOM 5254 O O . LEU A 1 675 ? -39.767 -34.030 56.077 1.00 73.50 675 LEU A O 1
ATOM 5258 N N . LEU A 1 676 ? -40.600 -32.651 57.626 1.00 75.38 676 LEU A N 1
ATOM 5259 C CA . LEU A 1 676 ? -40.329 -31.416 56.882 1.00 75.38 676 LEU A CA 1
ATOM 5260 C C . LEU A 1 676 ? -38.840 -31.226 56.553 1.00 75.38 676 LEU A C 1
ATOM 5262 O O . LEU A 1 676 ? -38.510 -30.773 55.459 1.00 75.38 676 LEU A O 1
ATOM 5266 N N . LYS A 1 677 ? -37.925 -31.627 57.446 1.00 69.62 677 LYS A N 1
ATOM 5267 C CA . LYS A 1 677 ? -36.474 -31.611 57.170 1.00 69.62 677 LYS A CA 1
ATOM 5268 C C . LYS A 1 677 ? -36.078 -32.515 55.997 1.00 69.62 677 LYS A C 1
ATOM 5270 O O . LYS A 1 677 ? -35.108 -32.204 55.307 1.00 69.62 677 LYS A O 1
ATOM 5275 N N . ASN A 1 678 ? -36.825 -33.588 55.735 1.00 71.00 678 ASN A N 1
ATOM 5276 C CA . ASN A 1 678 ? -36.576 -34.477 54.595 1.00 71.00 678 ASN A CA 1
ATOM 5277 C C . ASN A 1 678 ? -37.030 -33.887 53.252 1.00 71.00 678 ASN A C 1
ATOM 5279 O O . ASN A 1 678 ? -36.548 -34.304 52.200 1.00 71.00 678 ASN A O 1
ATOM 5283 N N . HIS A 1 679 ? -37.896 -32.873 53.292 1.00 73.06 679 HIS A N 1
ATOM 5284 C CA . HIS A 1 679 ? -38.373 -32.134 52.125 1.00 73.06 679 HIS A CA 1
ATOM 5285 C C . HIS A 1 679 ? -37.477 -30.944 51.744 1.00 73.06 679 HIS A C 1
ATOM 5287 O O . HIS A 1 679 ? -37.799 -30.213 50.809 1.00 73.06 679 HIS A O 1
ATOM 5293 N N . ILE A 1 680 ? -36.344 -30.752 52.428 1.00 73.69 680 ILE A N 1
ATOM 5294 C CA . ILE A 1 680 ? -35.371 -29.687 52.157 1.00 73.69 680 ILE A CA 1
ATOM 5295 C C . ILE A 1 680 ? -34.026 -30.341 51.822 1.00 73.69 680 ILE A C 1
ATOM 5297 O O . ILE A 1 680 ? -33.550 -31.176 52.591 1.00 73.69 680 ILE A O 1
ATOM 5301 N N . ILE A 1 681 ? -33.397 -29.965 50.704 1.00 68.12 681 ILE A N 1
ATOM 5302 C CA . ILE A 1 681 ? -32.099 -30.521 50.263 1.00 68.12 681 ILE A CA 1
ATOM 5303 C C . ILE A 1 681 ? -31.003 -29.446 50.165 1.00 68.12 681 ILE A C 1
ATOM 5305 O O . ILE A 1 681 ? -31.292 -28.255 50.034 1.00 68.12 681 ILE A O 1
ATOM 5309 N N . ARG A 1 682 ? -29.733 -29.875 50.226 1.00 53.38 682 ARG A N 1
ATOM 5310 C CA . ARG A 1 682 ? -28.534 -29.053 49.947 1.00 53.38 682 ARG A CA 1
ATOM 5311 C C . ARG A 1 682 ? -27.953 -29.547 48.611 1.00 53.38 682 ARG A C 1
ATOM 5313 O O . ARG A 1 682 ? -27.443 -30.666 48.608 1.00 53.38 682 ARG A O 1
ATOM 5320 N N . PRO A 1 683 ? -28.106 -28.826 47.480 1.00 51.28 683 PRO A N 1
ATOM 5321 C CA . PRO A 1 683 ? -27.698 -27.427 47.254 1.00 51.28 683 PRO A CA 1
ATOM 5322 C C . PRO A 1 683 ? -28.852 -26.396 47.190 1.00 51.28 683 PRO A C 1
ATOM 5324 O O . PRO A 1 683 ? -30.014 -26.764 47.006 1.00 51.28 683 PRO A O 1
ATOM 5327 N N . PRO A 1 684 ? -28.541 -25.087 47.329 1.00 55.84 684 PRO A N 1
ATOM 5328 C CA . PRO A 1 684 ? -29.525 -24.041 47.623 1.00 55.84 684 PRO A CA 1
ATOM 5329 C C . PRO A 1 684 ? -30.475 -23.673 46.469 1.00 55.84 684 PRO A C 1
ATOM 5331 O O . PRO A 1 684 ? -31.502 -23.057 46.733 1.00 55.84 684 PRO A O 1
ATOM 5334 N N . VAL A 1 685 ? -30.189 -24.064 45.221 1.00 57.59 685 VAL A N 1
ATOM 5335 C CA . VAL A 1 685 ? -31.081 -23.885 44.060 1.00 57.59 685 VAL A CA 1
ATOM 5336 C C . VAL A 1 685 ? -30.802 -25.009 43.065 1.00 57.59 685 VAL A C 1
ATOM 5338 O O . VAL A 1 685 ? -29.695 -25.083 42.543 1.00 57.59 685 VAL A O 1
ATOM 5341 N N . MET A 1 686 ? -31.779 -25.881 42.817 1.00 53.50 686 MET A N 1
ATOM 5342 C CA . MET A 1 686 ? -31.681 -26.932 41.803 1.00 53.50 686 MET A CA 1
ATOM 5343 C C . MET A 1 686 ? -32.704 -26.737 40.688 1.00 53.50 686 MET A C 1
ATOM 5345 O O . MET A 1 686 ? -33.903 -26.600 40.939 1.00 53.50 686 MET A O 1
ATOM 5349 N N . THR A 1 687 ? -32.236 -26.777 39.447 1.00 61.97 687 THR A N 1
ATOM 5350 C CA . THR A 1 687 ? -33.085 -26.830 38.253 1.00 61.97 687 THR A CA 1
ATOM 5351 C C . THR A 1 687 ? -33.603 -28.250 38.009 1.00 61.97 687 THR A C 1
ATOM 5353 O O . THR A 1 687 ? -33.042 -29.233 38.494 1.00 61.97 687 THR A O 1
ATOM 5356 N N . VAL A 1 688 ? -34.663 -28.386 37.202 1.00 57.00 688 VAL A N 1
ATOM 5357 C CA . VAL A 1 688 ? -35.209 -29.704 36.818 1.00 57.00 688 VAL A CA 1
ATOM 5358 C C . VAL A 1 688 ? -34.149 -30.571 36.121 1.00 57.00 688 VAL A C 1
ATOM 5360 O O . VAL A 1 688 ? -34.097 -31.772 36.359 1.00 57.00 688 VAL A O 1
ATOM 5363 N N . ALA A 1 689 ? -33.268 -29.970 35.314 1.00 52.56 689 ALA A N 1
ATOM 5364 C CA . ALA A 1 689 ? -32.194 -30.684 34.622 1.00 52.56 689 ALA A CA 1
ATOM 5365 C C . ALA A 1 689 ? -31.151 -31.260 35.597 1.00 52.56 689 ALA A C 1
ATOM 5367 O O . ALA A 1 689 ? -30.735 -32.408 35.457 1.00 52.56 689 ALA A O 1
ATOM 5368 N N . GLU A 1 690 ? -30.766 -30.498 36.622 1.00 59.69 690 GLU A N 1
ATOM 5369 C CA . GLU A 1 690 ? -29.842 -30.973 37.660 1.00 59.69 690 GLU A CA 1
ATOM 5370 C C . GLU A 1 690 ? -30.504 -32.054 38.532 1.00 59.69 690 GLU A C 1
ATOM 5372 O O . GLU A 1 690 ? -29.875 -33.054 38.867 1.00 59.69 690 GLU A O 1
ATOM 5377 N N . LEU A 1 691 ? -31.802 -31.910 38.824 1.00 59.12 691 LEU A N 1
ATOM 5378 C CA . LEU A 1 691 ? -32.599 -32.901 39.558 1.00 59.12 691 LEU A CA 1
ATOM 5379 C C . LEU A 1 691 ? -32.645 -34.265 38.863 1.00 59.12 691 LEU A C 1
ATOM 5381 O O . LEU A 1 691 ? -32.583 -35.297 39.532 1.00 59.12 691 LEU A O 1
ATOM 5385 N N . VAL A 1 692 ? -32.732 -34.265 37.532 1.00 57.25 692 VAL A N 1
ATOM 5386 C CA . VAL A 1 692 ? -32.705 -35.482 36.710 1.00 57.25 692 VAL A CA 1
ATOM 5387 C C . VAL A 1 692 ? -31.315 -36.129 36.724 1.00 57.25 692 VAL A C 1
ATOM 5389 O O . VAL A 1 692 ? -31.229 -37.351 36.790 1.00 57.25 692 VAL A O 1
ATOM 5392 N N . ASN A 1 693 ? -30.243 -35.331 36.705 1.00 53.62 693 ASN A N 1
ATOM 5393 C CA . ASN A 1 693 ? -28.872 -35.822 36.521 1.00 53.62 693 ASN A CA 1
ATOM 5394 C C . ASN A 1 693 ? -28.183 -36.295 37.808 1.00 53.62 693 ASN A C 1
ATOM 5396 O O . ASN A 1 693 ? -27.316 -37.164 37.752 1.00 53.62 693 ASN A O 1
ATOM 5400 N N . THR A 1 694 ? -28.508 -35.724 38.970 1.00 56.91 694 THR A N 1
ATOM 5401 C CA . THR A 1 694 ? -27.769 -36.036 40.208 1.00 56.91 694 THR A CA 1
ATOM 5402 C C . THR A 1 694 ? -28.265 -37.317 40.894 1.00 56.91 694 THR A C 1
ATOM 5404 O O . THR A 1 694 ? -27.530 -37.879 41.699 1.00 56.91 694 THR A O 1
ATOM 5407 N N . HIS A 1 695 ? -29.459 -37.825 40.546 1.00 53.72 695 HIS A N 1
ATOM 5408 C CA . HIS A 1 695 ? -30.110 -39.076 40.997 1.00 53.72 695 HIS A CA 1
ATOM 5409 C C . HIS A 1 695 ? -30.284 -39.294 42.525 1.00 53.72 695 HIS A C 1
ATOM 5411 O O . HIS A 1 695 ? -31.277 -39.903 42.928 1.00 53.72 695 HIS A O 1
ATOM 5417 N N . ARG A 1 696 ? -29.391 -38.796 43.393 1.00 59.59 696 ARG A N 1
ATOM 5418 C CA . ARG A 1 696 ? -29.391 -38.925 44.860 1.00 59.59 696 ARG A CA 1
ATOM 5419 C C . ARG A 1 696 ? -28.956 -37.626 45.547 1.00 59.59 696 ARG A C 1
ATOM 5421 O O . ARG A 1 696 ? -27.969 -37.016 45.156 1.00 59.59 696 ARG A O 1
ATOM 5428 N N . PHE A 1 697 ? -29.640 -37.265 46.632 1.00 62.50 697 PHE A N 1
ATOM 5429 C CA . PHE A 1 697 ? -29.352 -36.080 47.451 1.00 62.50 697 PHE A CA 1
ATOM 5430 C C . PHE A 1 697 ? -29.402 -36.412 48.940 1.00 62.50 697 PHE A C 1
ATOM 5432 O O . PHE A 1 697 ? -30.161 -37.288 49.349 1.00 62.50 697 PHE A O 1
ATOM 5439 N N . LEU A 1 698 ? -28.659 -35.667 49.762 1.00 57.56 698 LEU A N 1
ATOM 5440 C CA . LEU A 1 698 ? -28.906 -35.638 51.204 1.00 57.56 698 LEU A CA 1
ATOM 5441 C C . LEU A 1 698 ? -29.914 -34.540 51.546 1.00 57.56 698 LEU A C 1
ATOM 5443 O O . LEU A 1 698 ? -29.742 -33.372 51.180 1.00 57.56 698 LEU A O 1
ATOM 5447 N N . SER A 1 699 ? -30.947 -34.921 52.293 1.00 60.69 699 SER A N 1
ATOM 5448 C CA . SER A 1 699 ? -31.862 -33.970 52.914 1.00 60.69 699 SER A CA 1
ATOM 5449 C C . SER A 1 699 ? -31.232 -33.292 54.138 1.00 60.69 699 SER A C 1
ATOM 5451 O O . SER A 1 699 ? -30.241 -33.765 54.703 1.00 60.69 699 SER A O 1
ATOM 5453 N N . VAL A 1 700 ? -31.839 -32.200 54.608 1.00 64.50 700 VAL A N 1
ATOM 5454 C CA . VAL A 1 700 ? -31.482 -31.553 55.887 1.00 64.50 700 VAL A CA 1
ATOM 5455 C C . VAL A 1 700 ? -31.744 -32.483 57.082 1.00 64.50 700 VAL A C 1
ATOM 5457 O O . VAL A 1 700 ? -31.146 -32.308 58.143 1.00 64.50 700 VAL A O 1
ATOM 5460 N N . GLY A 1 701 ? -32.596 -33.496 56.916 1.00 59.00 701 GLY A N 1
ATOM 5461 C CA . GLY A 1 701 ? -32.796 -34.579 57.880 1.00 59.00 701 GLY A CA 1
ATOM 5462 C C . GLY A 1 701 ? -31.764 -35.709 57.789 1.00 59.00 701 GLY A C 1
ATOM 5463 O O . GLY A 1 701 ? -31.921 -36.708 58.483 1.00 59.00 701 GLY A O 1
ATOM 5464 N N . HIS A 1 702 ? -30.722 -35.562 56.960 1.00 58.25 702 HIS A N 1
ATOM 5465 C CA . HIS A 1 702 ? -29.680 -36.563 56.693 1.00 58.25 702 HIS A CA 1
ATOM 5466 C C . HIS A 1 702 ? -30.191 -37.882 56.087 1.00 58.25 702 HIS A C 1
ATOM 5468 O O . HIS A 1 702 ? -29.501 -38.898 56.134 1.00 58.25 702 HIS A O 1
ATOM 5474 N N . THR A 1 703 ? -31.372 -37.875 55.463 1.00 56.75 703 THR A N 1
ATOM 5475 C CA . THR A 1 703 ? -31.868 -39.022 54.691 1.00 56.75 703 THR A CA 1
ATOM 5476 C C . THR A 1 703 ? -31.373 -38.939 53.250 1.00 56.75 703 THR A C 1
ATOM 5478 O O . THR A 1 703 ? -31.474 -37.885 52.617 1.00 56.75 703 THR A O 1
ATOM 5481 N N . ALA A 1 704 ? -30.862 -40.050 52.710 1.00 54.25 704 ALA A N 1
ATOM 5482 C CA . ALA A 1 704 ? -30.542 -40.154 51.288 1.00 54.25 704 ALA A CA 1
ATOM 5483 C C . ALA A 1 704 ? -31.840 -40.254 50.467 1.00 54.25 704 ALA A C 1
ATOM 5485 O O . ALA A 1 704 ? -32.534 -41.270 50.491 1.00 54.25 704 ALA A O 1
ATOM 5486 N N . THR A 1 705 ? -32.167 -39.196 49.733 1.00 55.25 705 THR A N 1
ATOM 5487 C CA . THR A 1 705 ? -33.358 -39.111 48.884 1.00 55.25 705 THR A CA 1
ATOM 5488 C C . THR A 1 705 ? -32.972 -39.409 47.439 1.00 55.25 705 THR A C 1
ATOM 5490 O O . THR A 1 705 ? -32.060 -38.786 46.900 1.00 55.25 705 THR A O 1
ATOM 5493 N N . THR A 1 706 ? -33.662 -40.353 46.797 1.00 54.47 706 THR A N 1
ATOM 5494 C CA . THR A 1 706 ? -33.455 -40.687 45.376 1.00 54.47 706 THR A CA 1
ATOM 5495 C C . THR A 1 706 ? -34.588 -40.075 44.556 1.00 54.47 706 THR A C 1
ATOM 5497 O O . THR A 1 706 ? -35.750 -40.214 44.931 1.00 54.47 706 THR A O 1
ATOM 5500 N N . VAL A 1 707 ? -34.279 -39.383 43.458 1.00 53.66 707 VAL A N 1
ATOM 5501 C CA . VAL A 1 707 ? -35.297 -38.782 42.578 1.00 53.66 707 VAL A CA 1
ATOM 5502 C C . VAL A 1 707 ? -35.369 -39.598 41.290 1.00 53.66 707 VAL A C 1
ATOM 5504 O O . VAL A 1 707 ? -34.382 -39.709 40.568 1.00 53.66 707 VAL A O 1
ATOM 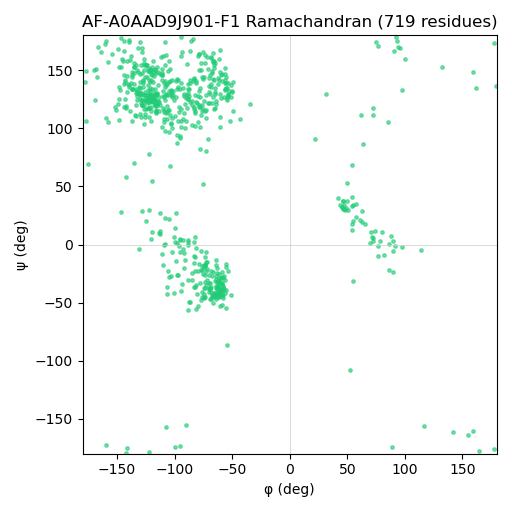5507 N N . VAL A 1 708 ? -36.538 -40.182 41.009 1.00 50.75 708 VAL A N 1
ATOM 5508 C CA . VAL A 1 708 ? -36.805 -40.953 39.785 1.00 50.75 708 VAL A CA 1
ATOM 5509 C C . VAL A 1 708 ? -37.762 -40.148 38.915 1.00 50.75 708 VAL A C 1
ATOM 5511 O O . VAL A 1 708 ? -38.902 -39.917 39.304 1.00 50.75 708 VAL A O 1
ATOM 5514 N N . VAL A 1 709 ? -37.314 -39.699 37.745 1.00 47.91 709 VAL A N 1
ATOM 5515 C CA . VAL A 1 709 ? -38.150 -38.912 36.828 1.00 47.91 709 VAL A CA 1
ATOM 5516 C C . VAL A 1 709 ? -38.749 -39.846 35.777 1.00 47.91 709 VAL A C 1
ATOM 5518 O O . VAL A 1 709 ? -38.019 -40.421 34.978 1.00 47.91 709 VAL A O 1
ATOM 5521 N N . THR A 1 710 ? -40.076 -40.018 35.789 1.00 46.41 710 THR A N 1
ATOM 5522 C CA . THR A 1 710 ? -40.822 -40.738 34.738 1.00 46.41 710 THR A CA 1
ATOM 5523 C C . THR A 1 710 ? -41.632 -39.751 33.886 1.00 46.41 710 THR A C 1
ATOM 5525 O O . THR A 1 710 ? -41.675 -38.560 34.197 1.00 46.41 710 THR A O 1
ATOM 5528 N N . ALA A 1 711 ? -42.274 -40.221 32.805 1.00 36.47 711 ALA A N 1
ATOM 5529 C CA . ALA A 1 711 ? -43.091 -39.397 31.896 1.00 36.47 711 ALA A CA 1
ATOM 5530 C C . ALA A 1 711 ? -44.215 -38.601 32.603 1.00 36.47 711 ALA A C 1
ATOM 5532 O O . ALA A 1 711 ? -44.711 -37.614 32.061 1.00 36.47 711 ALA A O 1
ATOM 5533 N N . TYR A 1 712 ? -44.554 -38.985 33.837 1.00 42.62 712 TYR A N 1
ATOM 5534 C CA . TYR A 1 712 ? -45.270 -38.179 34.819 1.00 42.62 712 TYR A CA 1
ATOM 5535 C C . TYR A 1 712 ? -44.312 -37.973 36.000 1.00 42.62 712 TYR A C 1
ATOM 5537 O O . TYR A 1 712 ? -43.924 -38.943 36.643 1.00 42.62 712 TYR A O 1
ATOM 5545 N N . VAL A 1 713 ? -43.850 -36.748 36.270 1.00 44.38 713 VAL A N 1
ATOM 5546 C CA . VAL A 1 713 ? -42.817 -36.507 37.299 1.00 44.38 713 VAL A CA 1
ATOM 5547 C C . VAL A 1 713 ? -43.323 -36.974 38.676 1.00 44.38 713 VAL A C 1
ATOM 5549 O O . VAL A 1 713 ? -44.107 -36.284 39.321 1.00 44.38 713 VAL A O 1
ATOM 5552 N N . SER A 1 714 ? -42.884 -38.152 39.125 1.00 47.44 714 SER A N 1
ATOM 5553 C CA . SER A 1 714 ? -43.277 -38.778 40.392 1.00 47.44 714 SER A CA 1
ATOM 5554 C C . SER A 1 714 ? -42.062 -38.897 41.313 1.00 47.44 714 SER A C 1
ATOM 5556 O O . SER A 1 714 ? -41.140 -39.651 41.018 1.00 47.44 714 SER A O 1
ATOM 5558 N N . ILE A 1 715 ? -42.042 -38.182 42.438 1.00 49.84 715 ILE A N 1
ATOM 5559 C CA . ILE A 1 715 ? -40.917 -38.214 43.387 1.00 49.84 715 ILE A CA 1
ATOM 5560 C C . ILE A 1 715 ? -41.176 -39.303 44.435 1.00 49.84 715 ILE A C 1
ATOM 5562 O O . ILE A 1 715 ? -42.163 -39.231 45.163 1.00 49.84 715 ILE A O 1
ATOM 5566 N N . LYS A 1 716 ? -40.280 -40.292 44.552 1.00 50.28 716 LYS A N 1
ATOM 5567 C CA . LYS A 1 716 ? -40.357 -41.344 45.579 1.00 50.28 716 LYS A CA 1
ATOM 5568 C C . LYS A 1 716 ? -39.248 -41.159 46.615 1.00 50.28 716 LYS A C 1
ATOM 5570 O O . LYS A 1 716 ? -38.090 -41.441 46.337 1.00 50.28 716 LYS A O 1
ATOM 5575 N N . MET A 1 717 ? -39.597 -40.728 47.827 1.00 49.66 717 MET A N 1
ATOM 5576 C CA . MET A 1 717 ? -38.651 -40.692 48.948 1.00 49.66 717 MET A CA 1
ATOM 5577 C C . MET A 1 717 ? -38.557 -42.086 49.588 1.00 49.66 717 MET A C 1
ATOM 5579 O O . MET A 1 717 ? -39.454 -42.504 50.315 1.00 49.66 717 MET A O 1
ATOM 5583 N N . THR A 1 718 ? -37.503 -42.849 49.300 1.00 43.09 718 THR A N 1
ATOM 5584 C CA . THR A 1 718 ? -37.266 -44.159 49.934 1.00 43.09 718 THR A CA 1
ATOM 5585 C C . THR A 1 718 ? -36.642 -44.010 51.323 1.00 43.09 718 THR A C 1
ATOM 5587 O O . THR A 1 718 ? -35.538 -43.488 51.449 1.00 43.09 718 THR A O 1
ATOM 5590 N N . ARG A 1 719 ? -37.313 -44.542 52.355 1.00 36.19 719 ARG A N 1
ATOM 5591 C CA . ARG A 1 719 ? -36.673 -44.956 53.615 1.00 36.19 719 ARG A CA 1
ATOM 5592 C C . ARG A 1 719 ? -35.817 -46.198 53.336 1.00 36.19 719 ARG A C 1
ATOM 5594 O O . ARG A 1 719 ? -36.361 -47.210 52.903 1.00 36.19 719 ARG A O 1
ATOM 5601 N N . LEU A 1 720 ? -34.515 -46.141 53.608 1.00 28.02 720 LEU A N 1
ATOM 5602 C CA . LEU A 1 720 ? -33.845 -47.301 54.197 1.00 28.02 720 LEU A CA 1
ATOM 5603 C C . LEU A 1 720 ? -34.229 -47.261 55.681 1.00 28.02 720 LEU A C 1
ATOM 5605 O O . LEU A 1 720 ? -34.183 -46.186 56.279 1.00 28.02 720 LEU A O 1
ATOM 5609 N N . ILE A 1 721 ? -34.762 -48.376 56.176 1.00 30.41 721 ILE A N 1
ATOM 5610 C CA . ILE A 1 721 ? -35.282 -48.557 57.540 1.00 30.41 721 ILE A CA 1
ATOM 5611 C C . ILE A 1 721 ? -34.237 -48.138 58.573 1.00 30.41 721 ILE A C 1
ATOM 5613 O O . ILE A 1 721 ? -33.052 -48.476 58.352 1.00 30.41 721 ILE A O 1
#

InterPro domains:
  IPR000742 EGF-like domain [PS00022] (134-145)
  IPR000742 EGF-like domain [PS00022] (178-189)
  IPR000742 EGF-like domain [PS01186] (178-189)
  IPR000742 EGF-like domain [PS01186] (306-319)
  IPR000742 EGF-like domain [PS50026] (106-146)
  IPR000742 EGF-like domain [PS50026] (153-190)
  IPR000742 EGF-like domain [PS50026] (192-231)
  IPR000742 EGF-like domain [PS50026] (279-320)
  IPR000742 EGF-like domain [SM00181] (109-146)
  IPR000742 EGF-like domain [SM00181] (156-190)
  IPR000742 EGF-like domain [SM00181] (195-233)
  IPR000742 EGF-like domain [SM00181] (237-278)
  IPR000742 EGF-like domain [SM00181] (282-320)
  IPR000782 FAS1 domain [PF02469] (340-421)
  IPR000782 FAS1 domain [PF02469] (628-708)
  IPR000782 FAS1 domain [PS50213] (324-456)
  IPR000782 FAS1 domain [PS50213] (597-721)
  IPR009030 Growth factor receptor cysteine-rich domain superfamily [SSF57184] (148-290)
  IPR024731 NELL2-like, EGF domain [PF12947] (196-232)
  IPR024731 NELL2-like, EGF domain [PF12947] (283-319)

Nearest PDB structures (foldseek):
  4dn7-assembly1_B  TM=1.607E-01  e=3.984E-01  Methanosarcina mazei Go1
  5awg-assembly2_F  TM=2.920E-01  e=4.427E+00  Escherichia coli K-12
  3ult-assembly2_B  TM=1.342E-01  e=6.245E+00  Lolium perenne
  4kh3-assembly1_A  TM=1.507E-01  e=9.253E+00  Escherichia coli CFT073

Mean predicted aligned error: 22.95 Å

Solvent-accessible surface area (backbone atoms only — not comparable to full-atom values): 39680 Å² total; per-residue (Å²): 136,89,89,83,90,87,84,85,89,84,84,89,88,87,83,90,84,86,83,85,84,88,75,96,64,85,73,70,50,61,31,80,40,79,42,81,48,74,49,72,38,76,54,36,52,57,87,61,49,94,74,65,69,34,71,93,67,59,42,45,71,51,84,92,46,76,40,82,38,71,32,76,47,75,60,93,92,46,79,44,82,39,76,14,32,25,42,38,26,38,33,79,44,78,42,85,33,27,27,81,30,10,15,25,92,83,31,42,63,19,40,60,34,43,92,33,28,5,54,66,38,33,48,49,33,46,26,43,92,19,81,37,53,39,50,48,40,96,47,32,30,67,76,17,22,74,35,30,38,90,59,14,13,26,84,79,27,78,44,73,52,68,38,73,41,31,51,57,36,49,24,48,87,19,82,48,51,41,50,49,39,92,28,31,34,69,81,35,14,74,40,62,35,54,54,71,78,73,40,96,69,79,36,24,93,58,28,46,65,41,82,74,48,57,49,37,70,45,37,40,36,35,92,28,35,44,66,72,3,67,51,49,45,70,33,58,30,45,84,49,74,38,45,70,37,39,75,91,32,30,42,56,42,77,75,48,54,55,35,50,51,67,41,54,35,88,31,33,38,76,76,41,92,87,76,27,32,43,70,45,60,40,61,78,67,73,74,60,76,52,20,99,53,25,48,69,44,59,78,48,65,75,38,63,46,36,42,36,36,93,78,37,37,67,73,3,60,53,54,28,34,24,49,56,52,42,53,52,51,36,38,75,45,72,97,55,46,67,34,38,65,60,47,53,55,50,43,55,68,49,39,42,69,53,44,57,76,42,67,40,23,21,36,54,44,33,30,42,67,7,48,61,78,65,47,55,74,65,58,53,54,51,42,77,73,31,55,66,60,37,38,59,58,46,55,76,31,48,38,77,41,63,56,42,60,75,49,53,76,74,49,95,75,90,82,69,87,87,94,93,91,90,69,82,49,78,70,51,75,44,67,69,36,79,45,78,46,74,46,76,63,50,72,42,65,71,35,82,47,71,38,50,38,52,37,41,39,34,33,54,16,43,36,40,37,37,36,51,32,38,38,31,34,54,15,43,38,42,37,40,38,51,32,42,40,35,32,55,16,41,38,40,39,35,38,44,30,36,39,33,33,54,16,42,40,42,40,40,38,49,33,39,41,34,33,55,16,41,38,39,38,35,36,46,28,39,36,32,30,55,16,43,40,41,37,41,38,46,35,39,39,32,33,53,17,41,39,39,42,37,38,28,28,74,48,76,40,84,43,50,75,49,80,48,76,73,42,80,48,77,39,87,43,51,76,52,77,53,76,50,88,95,94,93,93,86,77,76,75,86,94,41,93,48,81,46,50,74,77,44,66,60,42,70,23,57,29,23,24,40,29,34,22,61,27,54,55,59,76,78,81,82,85,72,77,90,75,94,79,94,49,72,71,52,49,72,74,71,63,74,69,66,32,71,63,81,80,52,79,66,64,64,65,73,48,62,89,65,50,67,63,41,37,74,32,87,90,19,41,68,58,36,54,50,53,55,28,54,34,28,40,74,63,42,74,73,52,74,71,53,50,64,69,60,42,61,43,47,18,73,56,70,46,66,35,42,48,52,82,49,104,64,82,50,81,54,79,58,79,81,130

pLDDT: mean 70.73, std 18.19, range [22.75, 95.44]

Secondary structure (DSSP, 8-state):
----------------------------SEEEEEEEEEEEPPPB-GGGGGG-PPGGG-SEEEEEEEEEEEEEEEETTEEEEEEEEEEEEEEEEEEEEEPTTEETTTTEEPTT-SSSGGGGTEEE--BTT----EEE-TTEESTTS-EEPTTEESTTS-EEP--SSEEE--BTT----EEEPTTEESTTS-EEP-HHHHSS-SS-TTEEEEEEETTEEEEEEPTTEEESSSSEEEP-GGGSGGGG--TTTEEEEEEETTEEEEEEPTTEEEEETTTEEEEP-GGGTT-----TTEEEEEEETTEEEEEEPTT-EESSSSEE--HHHHHHHHHHSSTTTT--HHHHHHHHHHHHHHHHHS--EEEEEE-HHHHHHH--HHHHHHHTT-HHHHHHHHTTTEESS---HHHHHT-S----S-------B--EEEES-EEEEEE--EEEES-EEEEEE--EEEES-EEEEEEEEEEEES-EEEEEE--EEEES-EEEEEEEEEEEES-EEEEEEEEEEEES-EEEEEEEEEEEES-EEEEEEEEEEEES-EEEEEEEEEEEES-EEEEEEEEEEEES-EEEEEE----------TT-SS-PPEEEEEEEETTEEEEEESS-SSPPPP---------HHHHHHHS---EE-PPPHHHHHTSPTTHHHHHTSGGGHHHHHHHHHHTEESSS---HHHHHHH-EEEBTT--EEE----SS-----PPP-

Foldseek 3Di:
DDDDDDDDDDDDDDDDDDDDDDDDDDPCQWDKDKDKDKDKFDWDAQVCVVPDAHVVNAADFDPPAKDKDWDWDDDPHDIDIDITIMTMGIHIDIDIKGDAQFEAPVRHGAPCGRVCHLVVQFDAQHMHPGDSATDGDPQFDDRSSQWGDPQFAAQVSPHGAQAPAFDFQHTHHGPNFTDHDALADDRRSPHQDDCQVPDPPPFDPQWDWAAPGRNDIFTGGHALWDDRRNDTDGAFCCVPCNVQADPPFWHWDGDGRNDIDTDGDAQFADQDRNPHTHGDFPVVPVPDDFDPQWDWDDPDRPDIATHGHPQWDDRRNDTFHFPLVLVVVLCPDDDCHVFQPLVSLLCCLQPVVCRRPAFQKEFAGETNLQAVVFDDPVLSVVSNVDNVLSNVQRVLGMARHFAFPVRQVLAPDGDHDDDDDADEDEEEEEELEEEEAEQRAAEAACEEHEYEDQYYYYYLYEYEYEQSEYEYHLYEYEYEDQEYEYENYEYEYEQQYYEYANYEYEYEYNEYEYANYEYEYEAAAYEYANYEYEYEYEEYEYHLYEYEYEHEHYYYHNYHYDYDYHYYYYHNYYYYYYYHDDDDDWDDDPPAPDRWGFPDTQPDHSRHTYTYTNHRRHRRDDPDPDDDDDDVVCVVVPDAQWQFDDDDPVNVVPDPPCPVVLCPDPNNVVVVVLVRQQRIFPDRDDDPVNLCPVQWTQGSSRAIFGADQDVPRDGDGDDPD

Radius of gyration: 74.22 Å; Cα contacts (8 Å, |Δi|>4): 1508; chains: 1; bounding box: 137×79×220 Å